Protein AF-A0A812QXU3-F1 (afdb_monomer)

Foldseek 3Di:
DPDPPDPVLLPQFDWKKKKAAQAWKKKKKKKAADQAQQPVHVVRNPPGWQQFFKKKWKWFCDPVRDTDTPAIEGAFRDRMDIAIDTDGGGMMMITTGGQFPHTDDPDCPDPPDDNIDMDMDMPDDMDMGIPDPVCVVVSSVSSQVRVLLVQAPPNPHHAPPWAWFWDDQDVQKIWIWIDHHQKIWIKIAGAQPCPDDDQFWKKKKWWKFQKFKAFPSHTFDWDADDPVVQQLFQELQHRHHRDHVVPDPVPVSCDPVVVPDLSPGHTTMTIFIDGYDHLAMGGGMMIGHSHPRIDITFIHIARPPPPPPDDDPGDCRPRDTPDGPRDDDVVVSVSSVSSPPPDQPPVLVVLVVVLVVVCVVVVHDVVVSVVVSVDPVSSVVVVVVVVVVDDDDDDDDDDDDDDDDDDDDDDDDDDDDDDPPPCDPLLVVLLVLVQVVLCPDVVQKDWPVCCVPPPVNCVRRVVSCVVSVDDDDPVSNVSCVVFWDWDDDDPIIMIGGDD

Solvent-accessible surface area (backbone atoms only — not comparable to full-atom values): 29486 Å² total; per-residue (Å²): 140,90,70,76,94,66,64,67,61,69,61,46,45,91,55,39,31,38,37,36,28,79,54,67,30,48,35,44,37,35,43,39,40,59,65,55,50,30,68,90,41,82,87,35,56,84,46,83,45,66,51,22,23,41,19,41,38,32,27,39,55,46,94,82,76,51,70,46,70,65,34,32,32,57,34,18,35,32,44,59,34,72,42,76,48,78,42,65,55,46,43,29,41,38,37,48,30,25,71,48,94,35,56,66,67,95,71,78,70,57,93,85,68,73,65,54,46,82,45,80,46,59,77,47,85,62,50,76,43,74,55,58,77,92,42,53,74,58,49,35,53,51,49,52,48,41,56,42,49,64,60,39,92,84,54,60,65,40,59,100,70,60,43,67,37,76,43,77,69,47,95,55,31,33,38,40,39,38,35,42,61,28,26,34,38,34,27,39,36,28,44,69,83,53,84,77,70,80,83,55,52,32,36,43,36,37,33,30,20,44,50,43,38,18,39,85,86,19,78,51,73,77,37,81,53,54,70,80,57,47,32,66,29,56,14,83,82,77,62,46,56,72,36,50,56,94,69,42,88,65,59,84,71,56,54,89,74,54,78,59,72,72,82,63,55,57,60,26,28,39,70,44,83,38,78,62,53,71,34,33,70,42,68,50,36,38,37,29,8,61,40,97,54,54,44,80,57,55,73,48,73,39,73,68,73,66,56,91,88,56,82,72,75,70,73,88,54,83,86,65,80,87,69,77,58,89,71,79,58,72,63,62,55,45,55,60,50,64,44,59,61,75,75,68,49,74,64,54,49,48,50,50,52,50,51,52,54,50,33,68,74,67,73,54,66,75,77,63,54,65,73,53,66,78,40,68,67,61,50,51,53,53,52,53,57,62,58,72,78,67,85,87,90,86,88,89,86,89,81,88,91,86,88,90,82,90,82,91,89,81,89,87,82,87,84,86,75,89,69,80,78,76,83,47,78,65,57,49,56,52,52,52,53,50,27,54,54,10,61,73,32,88,87,30,50,39,41,59,62,47,54,75,65,37,68,73,45,37,69,63,46,50,62,49,26,64,75,63,73,53,72,95,42,73,82,54,57,68,73,38,67,86,47,38,42,79,48,75,62,85,95,42,53,33,37,28,41,54,132

Mean predicted aligned error: 17.23 Å

Secondary structure (DSSP, 8-state):
--S-S---TT-S-S--EEEEESS-EEEEEEEE---STTSS-GGGTT-PPPP---EEEEEEE-TTS-EEEEEEE-BSS-SEEEEEEEE-SEEEEEEEE-SSS----TT---TTS-SSEEEEEESS-EEEEE--GGGHHHHHHHHHHHHHHHHSTT--SS-TT-EEEEEEEETTEEEEEEE-BSEEEEEEEE-TT--S---PPEEEEEEEESEEEEETTEEPPPEEPPHHHHTTSPPTTT--SSS-GGG-TTGGGS-TTTTSSGGGPPEEEEEEEE---TT-EEEEEEEEESGGG-EEEEEEEE-S---TTS-------------------HHHHHHHHHTTSPPPPHHHHHHHHHHHHHHHHHT--HHHHTTTTT-HHHHHHHHHHHHTSS----------------------------------HHHHHHHHHHHHHHHTSTTSEEEHHHHHH-HHHHHHHHHHHHHHT----HHHHTT-TTTEEEEEETTEEEEEE--

Nearest PDB structures (foldseek):
  8u5b-assembly1_B  TM=7.054E-01  e=5.013E-02  Clostridium perfringens
  6u6n-assembly1_C  TM=4.673E-01  e=2.557E-01  Homo sapiens
  5dej-assembly1_A  TM=3.836E-01  e=7.437E-01  Homo sapiens
  2b77-assembly1_B-2  TM=3.308E-01  e=1.933E+00  Homo sapiens
  7ybr-assembly1_A-2  TM=3.056E-01  e=1.460E+00  Homo sapiens

Radius of gyration: 32.31 Å; Cα contacts (8 Å, |Δi|>4): 834; chains: 1; bounding box: 89×78×86 Å

Structure (mmCIF, N/CA/C/O backbone):
data_AF-A0A812QXU3-F1
#
_entry.id   AF-A0A812QXU3-F1
#
loop_
_atom_site.group_PDB
_atom_site.id
_atom_site.type_symbol
_atom_site.label_atom_id
_atom_site.label_alt_id
_atom_site.label_comp_id
_atom_site.label_asym_id
_atom_site.label_entity_id
_atom_site.label_seq_id
_atom_site.pdbx_PDB_ins_code
_atom_site.Cartn_x
_atom_site.Cartn_y
_atom_site.Cartn_z
_atom_site.occupancy
_atom_site.B_iso_or_equiv
_atom_site.auth_seq_id
_atom_site.auth_comp_id
_atom_site.auth_asym_id
_atom_site.auth_atom_id
_atom_site.pdbx_PDB_model_num
ATOM 1 N N . ASN A 1 1 ? -7.753 -6.840 -24.713 1.00 22.16 1 ASN A N 1
ATOM 2 C CA . ASN A 1 1 ? -8.453 -5.951 -23.761 1.00 22.16 1 ASN A CA 1
ATOM 3 C C . ASN A 1 1 ? -8.319 -6.498 -22.347 1.00 22.16 1 ASN A C 1
ATOM 5 O O . ASN A 1 1 ? -9.283 -6.996 -21.790 1.00 22.16 1 ASN A O 1
ATOM 9 N N . PHE A 1 2 ? -7.097 -6.450 -21.806 1.00 23.55 2 PHE A N 1
ATOM 10 C CA . PHE A 1 2 ? -6.716 -6.979 -20.493 1.00 23.55 2 PHE A CA 1
ATOM 11 C C . PHE A 1 2 ? -6.212 -5.827 -19.637 1.00 23.55 2 PHE A C 1
ATOM 13 O O . PHE A 1 2 ? -5.021 -5.588 -19.610 1.00 23.55 2 PHE A O 1
ATOM 20 N N . PHE A 1 3 ? -7.136 -5.081 -19.054 1.00 23.62 3 PHE A N 1
ATOM 21 C CA . PHE A 1 3 ? -7.006 -4.235 -17.868 1.00 23.62 3 PHE A CA 1
ATOM 22 C C . PHE A 1 3 ? -8.445 -3.781 -17.637 1.00 23.62 3 PHE A C 1
ATOM 24 O O . PHE A 1 3 ? -9.031 -3.132 -18.505 1.00 23.62 3 PHE A O 1
ATOM 31 N N . CYS A 1 4 ? -9.071 -4.200 -16.539 1.00 24.39 4 CYS A N 1
ATOM 32 C CA . CYS A 1 4 ? -10.341 -3.601 -16.164 1.00 24.39 4 CYS A CA 1
ATOM 33 C C . CYS A 1 4 ? -10.028 -2.151 -15.787 1.00 24.39 4 CYS A C 1
ATOM 35 O O . CYS A 1 4 ? -9.502 -1.896 -14.710 1.00 24.39 4 CYS A O 1
ATOM 37 N N . ALA A 1 5 ? -10.330 -1.216 -16.690 1.00 23.39 5 ALA A N 1
ATOM 38 C CA . ALA A 1 5 ? -10.245 0.235 -16.496 1.00 23.39 5 ALA A CA 1
ATOM 39 C C . ALA A 1 5 ? -11.280 0.770 -15.485 1.00 23.39 5 ALA A C 1
ATOM 41 O O . ALA A 1 5 ? -11.528 1.965 -15.405 1.00 23.39 5 ALA A O 1
ATOM 42 N N . LYS A 1 6 ? -11.900 -0.133 -14.726 1.00 28.14 6 LYS A N 1
ATOM 43 C CA . LYS A 1 6 ? -12.705 0.149 -13.551 1.00 28.14 6 LYS A CA 1
ATOM 44 C C . LYS A 1 6 ? -12.255 -0.822 -12.465 1.00 28.14 6 LYS A C 1
ATOM 46 O O . LYS A 1 6 ? -12.927 -1.805 -12.161 1.00 28.14 6 LYS A O 1
ATOM 51 N N . SER A 1 7 ? -11.067 -0.586 -11.910 1.00 32.75 7 SER A N 1
ATOM 52 C CA . SER A 1 7 ? -10.986 -0.666 -10.456 1.00 32.75 7 SER A CA 1
ATOM 53 C C . SER A 1 7 ? -12.101 0.247 -9.967 1.00 32.75 7 SER A C 1
ATOM 55 O O . SER A 1 7 ? -12.061 1.429 -10.297 1.00 32.75 7 SER A O 1
ATOM 57 N N . ASP A 1 8 ? -13.117 -0.267 -9.278 1.00 38.59 8 ASP A N 1
ATOM 58 C CA . ASP A 1 8 ? -13.878 0.631 -8.411 1.00 38.59 8 ASP A CA 1
ATOM 59 C C . ASP A 1 8 ? -12.826 1.358 -7.576 1.00 38.59 8 ASP A C 1
ATOM 61 O O . ASP A 1 8 ? -12.068 0.724 -6.833 1.00 38.59 8 ASP A O 1
ATOM 65 N N . GLU A 1 9 ? -12.728 2.668 -7.777 1.00 41.09 9 GLU A N 1
ATOM 66 C CA . GLU A 1 9 ? -11.757 3.578 -7.158 1.00 41.09 9 GLU A CA 1
ATOM 67 C C . GLU A 1 9 ? -11.810 3.499 -5.612 1.00 41.09 9 GLU A C 1
ATOM 69 O O . GLU A 1 9 ? -10.864 3.873 -4.920 1.00 41.09 9 GLU A O 1
ATOM 74 N N . SER A 1 10 ? -12.878 2.874 -5.108 1.00 43.66 10 SER A N 1
ATOM 75 C CA . SER A 1 10 ? -13.376 2.749 -3.743 1.00 43.66 10 SER A CA 1
ATOM 76 C C . SER A 1 10 ? -12.802 1.572 -2.920 1.00 43.66 10 SER A C 1
ATOM 78 O O . SER A 1 10 ? -12.892 1.542 -1.692 1.00 43.66 10 SER A O 1
ATOM 80 N N . ARG A 1 11 ? -12.172 0.559 -3.538 1.00 54.59 11 ARG A N 1
ATOM 81 C CA . ARG A 1 11 ? -11.898 -0.715 -2.828 1.00 54.59 11 ARG A CA 1
ATOM 82 C C . ARG A 1 11 ? -10.611 -0.708 -1.997 1.00 54.59 11 ARG A C 1
ATOM 84 O O . ARG A 1 11 ? -9.681 -1.456 -2.287 1.00 54.59 11 ARG A O 1
ATOM 91 N N . LEU A 1 12 ? -10.577 0.089 -0.928 1.00 54.84 12 LEU A N 1
ATOM 92 C CA . LEU A 1 12 ? -9.598 -0.066 0.159 1.00 54.84 12 LEU A CA 1
ATOM 93 C C . LEU A 1 12 ? -9.726 -1.445 0.828 1.00 54.84 12 LEU A C 1
ATOM 95 O O . LEU A 1 12 ? -8.721 -2.060 1.176 1.00 54.84 12 LEU A O 1
ATOM 99 N N . CYS A 1 13 ? -10.953 -1.952 0.964 1.00 59.56 13 CYS A N 1
ATOM 100 C CA . CYS A 1 13 ? -11.263 -3.223 1.607 1.00 59.56 13 CYS A CA 1
ATOM 101 C C . CYS A 1 13 ? -12.443 -3.890 0.888 1.00 59.56 13 CYS A C 1
ATOM 103 O O . CYS A 1 13 ? -13.511 -3.302 0.752 1.00 59.56 13 CYS A O 1
ATOM 105 N N . ARG A 1 14 ? -12.251 -5.120 0.398 1.00 66.44 14 ARG A N 1
ATOM 106 C CA . ARG A 1 14 ? -13.336 -5.935 -0.185 1.00 66.44 14 ARG A CA 1
ATOM 107 C C . ARG A 1 14 ? -13.889 -6.966 0.794 1.00 66.44 14 ARG A C 1
ATOM 109 O O . ARG A 1 14 ? -15.016 -7.426 0.644 1.00 66.44 14 ARG A O 1
ATOM 116 N N . PHE A 1 15 ? -13.069 -7.364 1.752 1.00 76.69 15 PHE A N 1
ATOM 117 C CA . PHE A 1 15 ? -13.368 -8.431 2.686 1.00 76.69 15 PHE A CA 1
ATOM 118 C C . PHE A 1 15 ? -13.160 -7.864 4.070 1.00 76.69 15 PHE A C 1
ATOM 120 O O . PHE A 1 15 ? -12.063 -7.404 4.351 1.00 76.69 15 PHE A O 1
ATOM 127 N N . ALA A 1 16 ? -14.170 -7.927 4.921 1.00 86.69 16 ALA A N 1
ATOM 128 C CA . ALA A 1 16 ? -14.016 -7.651 6.336 1.00 86.69 16 ALA A CA 1
ATOM 129 C C . ALA A 1 16 ? -14.575 -8.828 7.129 1.00 86.69 16 ALA A C 1
ATOM 131 O O . ALA A 1 16 ? -15.376 -9.611 6.612 1.00 86.69 16 ALA A O 1
ATOM 132 N N . TYR A 1 17 ? -14.124 -8.977 8.367 1.00 90.50 17 TYR A N 1
ATOM 133 C CA . TYR A 1 17 ? -14.513 -10.079 9.236 1.00 90.50 17 TYR A CA 1
ATOM 134 C C . TYR A 1 17 ? -14.928 -9.512 10.579 1.00 90.50 17 TYR A C 1
ATOM 136 O O . TYR A 1 17 ? -14.203 -8.707 11.157 1.00 90.50 17 TYR A O 1
ATOM 144 N N . ILE A 1 18 ? -16.085 -9.936 11.066 1.00 92.31 18 ILE A N 1
ATOM 145 C CA . ILE A 1 18 ? -16.507 -9.665 12.431 1.00 92.31 18 ILE A CA 1
ATOM 146 C C . ILE A 1 18 ? -15.895 -10.753 13.306 1.00 92.31 18 ILE A C 1
ATOM 148 O O . ILE A 1 18 ? -16.044 -11.944 13.018 1.00 92.31 18 ILE A O 1
ATOM 152 N N . ILE A 1 19 ? -15.189 -10.328 14.345 1.00 95.06 19 ILE A N 1
ATOM 153 C CA . ILE A 1 19 ? -14.623 -11.184 15.380 1.00 95.06 19 ILE A CA 1
ATOM 154 C C . ILE A 1 19 ? -15.396 -10.895 16.661 1.00 95.06 19 ILE A C 1
ATOM 156 O O . ILE A 1 19 ? -15.385 -9.764 17.143 1.00 95.06 19 ILE A O 1
ATOM 160 N N . GLU A 1 20 ? -16.067 -11.905 17.200 1.00 96.69 20 GLU A N 1
ATOM 161 C CA . GLU A 1 20 ? -16.783 -11.811 18.471 1.00 96.69 20 GLU A CA 1
ATOM 162 C C . GLU A 1 20 ? -16.002 -12.580 19.533 1.00 96.69 20 GLU A C 1
ATOM 164 O O . GLU A 1 20 ? -15.675 -13.762 19.378 1.00 96.69 20 GLU A O 1
ATOM 169 N N . VAL A 1 21 ? -15.659 -11.861 20.594 1.00 97.50 21 VAL A N 1
ATOM 170 C CA . VAL A 1 21 ? -14.817 -12.319 21.692 1.00 97.50 21 VAL A CA 1
ATOM 171 C C . VAL A 1 21 ? -15.707 -12.379 22.930 1.00 97.50 21 VAL A C 1
ATOM 173 O O . VAL A 1 21 ? -16.129 -11.341 23.429 1.00 97.50 21 VAL A O 1
ATOM 176 N N . ALA A 1 22 ? -16.039 -13.583 23.398 1.00 97.19 22 ALA A N 1
ATOM 177 C CA . ALA A 1 22 ? -16.877 -13.758 24.590 1.00 97.19 22 ALA A CA 1
ATOM 178 C C . ALA A 1 22 ? -16.087 -13.503 25.884 1.00 97.19 22 ALA A C 1
ATOM 180 O O . ALA A 1 22 ? -16.594 -12.900 26.824 1.00 97.19 22 ALA A O 1
ATOM 181 N N . GLU A 1 23 ? -14.821 -13.915 25.896 1.00 96.88 23 GLU A N 1
ATOM 182 C CA . GLU A 1 23 ? -13.891 -13.773 27.014 1.00 96.88 23 GLU A CA 1
ATOM 183 C C . GLU A 1 23 ? -12.597 -13.142 26.510 1.00 96.88 23 GLU A C 1
ATOM 185 O O . GLU A 1 23 ? -12.170 -13.431 25.389 1.00 96.88 23 GLU A O 1
ATOM 190 N N . ALA A 1 24 ? -11.957 -12.304 27.331 1.00 97.50 24 ALA A N 1
ATOM 191 C CA . ALA A 1 24 ? -10.716 -11.633 26.954 1.00 97.50 24 ALA A CA 1
ATOM 192 C C . ALA A 1 24 ? -9.690 -12.633 26.386 1.00 97.50 24 ALA A C 1
ATOM 194 O O . ALA A 1 24 ? -9.404 -13.683 26.972 1.00 97.50 24 ALA A O 1
ATOM 195 N N . SER A 1 25 ? -9.155 -12.334 25.203 1.00 97.81 25 SER A N 1
ATOM 196 C CA . SER A 1 25 ? -8.378 -13.298 24.427 1.00 97.81 25 SER A CA 1
ATOM 197 C C . SER A 1 25 ? -7.219 -12.640 23.696 1.00 97.81 25 SER A C 1
ATOM 199 O O . SER A 1 25 ? -7.338 -11.576 23.089 1.00 97.81 25 SER A O 1
ATOM 201 N N . SER A 1 26 ? -6.084 -13.333 23.696 1.00 97.69 26 SER A N 1
ATOM 202 C CA . SER A 1 26 ? -4.933 -12.985 22.871 1.00 97.69 26 SER A CA 1
ATOM 203 C C . SER A 1 26 ? -5.105 -13.600 21.488 1.00 97.69 26 SER A C 1
ATOM 205 O O . SER A 1 26 ? -5.273 -14.813 21.358 1.00 97.69 26 SER A O 1
ATOM 207 N N . LEU A 1 27 ? -5.067 -12.766 20.451 1.00 97.12 27 LEU A N 1
ATOM 208 C CA . LEU A 1 27 ? -5.217 -13.163 19.057 1.00 97.12 27 LEU A CA 1
ATOM 209 C C . LEU A 1 27 ? -3.916 -12.971 18.275 1.00 97.12 27 LEU A C 1
ATOM 211 O O . LEU A 1 27 ? -3.237 -11.952 18.385 1.00 97.12 27 LEU A O 1
ATOM 215 N N . CYS A 1 28 ? -3.614 -13.938 17.412 1.00 96.94 28 CYS A N 1
ATOM 216 C CA . CYS A 1 28 ? -2.622 -13.835 16.351 1.00 96.94 28 CYS A CA 1
ATOM 217 C C . CYS A 1 28 ? -3.334 -14.009 15.006 1.00 96.94 28 CYS A C 1
ATOM 219 O O . CYS A 1 28 ? -3.705 -15.115 14.603 1.00 96.94 28 CYS A O 1
ATOM 221 N N . ILE A 1 29 ? -3.545 -12.892 14.319 1.00 95.38 29 ILE A N 1
ATOM 222 C CA . ILE A 1 29 ? -4.263 -12.803 13.052 1.00 95.38 29 ILE A CA 1
ATOM 223 C C . ILE A 1 29 ? -3.232 -12.690 11.936 1.00 95.38 29 ILE A C 1
ATOM 225 O O . ILE A 1 29 ? -2.368 -11.821 11.968 1.00 95.38 29 ILE A O 1
ATOM 229 N N . SER A 1 30 ? -3.295 -13.559 10.934 1.00 92.50 30 SER A N 1
ATOM 230 C CA . SER A 1 30 ? -2.381 -13.541 9.794 1.00 92.50 30 SER A CA 1
ATOM 231 C C . SER A 1 30 ? -3.139 -13.559 8.481 1.00 92.50 30 SER A C 1
ATOM 233 O O . SER A 1 30 ? -3.975 -14.430 8.257 1.00 92.50 30 SER A O 1
ATOM 235 N N . ALA A 1 31 ? -2.787 -12.650 7.581 1.00 89.12 31 ALA A N 1
ATOM 236 C CA . ALA A 1 31 ? -3.227 -12.682 6.199 1.00 89.12 31 ALA A CA 1
ATOM 237 C C . ALA A 1 31 ? -2.061 -13.096 5.300 1.00 89.12 31 ALA A C 1
ATOM 239 O O . ALA A 1 31 ? -0.983 -12.496 5.324 1.00 89.12 31 ALA A O 1
ATOM 240 N N . LEU A 1 32 ? -2.268 -14.178 4.554 1.00 84.81 32 LEU A N 1
ATOM 241 C CA . LEU A 1 32 ? -1.250 -14.881 3.785 1.00 84.81 32 LEU A CA 1
ATOM 242 C C . LEU A 1 32 ? -1.571 -14.793 2.300 1.00 84.81 32 LEU A C 1
ATOM 244 O O . LEU A 1 32 ? -2.583 -15.320 1.843 1.00 84.81 32 LEU A O 1
ATOM 248 N N . GLN A 1 33 ? -0.677 -14.180 1.541 1.00 79.50 33 GLN A N 1
ATOM 249 C CA . GLN A 1 33 ? -0.703 -14.203 0.089 1.00 79.50 33 GLN A CA 1
ATOM 250 C C . GLN A 1 33 ? 0.092 -15.411 -0.434 1.00 79.50 33 GLN A C 1
ATOM 252 O O . GLN A 1 33 ? 1.107 -15.808 0.150 1.00 79.50 33 GLN A O 1
ATOM 257 N N . PRO A 1 34 ? -0.329 -16.008 -1.556 1.00 70.06 34 PRO A N 1
ATOM 258 C CA . PRO A 1 34 ? 0.414 -17.064 -2.214 1.00 70.06 34 PRO A CA 1
ATOM 259 C C . PRO A 1 34 ? 1.709 -16.490 -2.793 1.00 70.06 34 PRO A C 1
ATOM 261 O O . PRO A 1 34 ? 1.701 -15.578 -3.612 1.00 70.06 34 PRO A O 1
ATOM 264 N N . THR A 1 35 ? 2.844 -17.043 -2.382 1.00 64.94 35 THR A N 1
ATOM 265 C CA . THR A 1 35 ? 4.166 -16.621 -2.881 1.00 64.94 35 THR A CA 1
ATOM 266 C C . THR A 1 35 ? 4.800 -17.622 -3.821 1.00 64.94 35 THR A C 1
ATOM 268 O O . THR A 1 35 ? 5.683 -17.277 -4.605 1.00 64.94 35 THR A O 1
ATOM 271 N N . LYS A 1 36 ? 4.384 -18.887 -3.733 1.00 63.41 36 LYS A N 1
ATOM 272 C CA . LYS A 1 36 ? 4.968 -19.969 -4.513 1.00 63.41 36 LYS A CA 1
ATOM 273 C C . LYS A 1 36 ? 4.147 -20.235 -5.767 1.00 63.41 36 LYS A C 1
ATOM 275 O O . LYS A 1 36 ? 2.942 -19.983 -5.855 1.00 63.41 36 LYS A O 1
ATOM 280 N N . ARG A 1 37 ? 4.832 -20.785 -6.760 1.00 59.91 37 ARG A N 1
ATOM 281 C CA . ARG A 1 37 ? 4.197 -21.268 -7.979 1.00 59.91 37 ARG A CA 1
ATOM 282 C C . ARG A 1 37 ? 3.265 -22.428 -7.624 1.00 59.91 37 ARG A C 1
ATOM 284 O O . ARG A 1 37 ? 3.681 -23.351 -6.928 1.00 59.91 37 ARG A O 1
ATOM 291 N N . GLY A 1 38 ? 2.029 -22.397 -8.110 1.00 52.53 38 GLY A N 1
ATOM 292 C CA . GLY A 1 38 ? 1.066 -23.483 -7.912 1.00 52.53 38 GLY A CA 1
ATOM 293 C C . GLY A 1 38 ? 0.419 -23.563 -6.526 1.00 52.53 38 GLY A C 1
ATOM 294 O O . GLY A 1 38 ? -0.118 -24.611 -6.183 1.00 52.53 38 GLY A O 1
ATOM 295 N N . THR A 1 39 ? 0.498 -22.497 -5.717 1.00 55.72 39 THR A N 1
ATOM 296 C CA . THR A 1 39 ? -0.085 -22.484 -4.358 1.00 55.72 39 THR A CA 1
ATOM 297 C C . THR A 1 39 ? -1.614 -22.366 -4.363 1.00 55.72 39 THR A C 1
ATOM 299 O O . THR A 1 39 ? -2.245 -22.803 -3.410 1.00 55.72 39 THR A O 1
ATOM 302 N N . PHE A 1 40 ? -2.203 -21.786 -5.417 1.00 51.47 40 PHE A N 1
ATOM 303 C CA . PHE A 1 40 ? -3.660 -21.656 -5.583 1.00 51.47 40 PHE A CA 1
ATOM 304 C C . PHE A 1 40 ? -4.262 -22.813 -6.384 1.00 51.47 40 PHE A C 1
ATOM 306 O O . PHE A 1 40 ? -5.256 -23.400 -5.975 1.00 51.47 40 PHE A O 1
ATOM 313 N N . ALA A 1 41 ? -3.625 -23.180 -7.498 1.00 54.44 41 ALA A N 1
ATOM 314 C CA . ALA A 1 41 ? -4.022 -24.305 -8.332 1.00 54.44 41 ALA A CA 1
ATOM 315 C C . ALA A 1 41 ? -2.792 -25.051 -8.857 1.00 54.44 41 ALA A C 1
ATOM 317 O O . ALA A 1 41 ? -1.728 -24.465 -9.077 1.00 54.44 41 ALA A O 1
ATOM 318 N N . ARG A 1 42 ? -2.937 -26.358 -9.116 1.00 55.84 42 ARG A N 1
ATOM 319 C CA . ARG A 1 42 ? -1.871 -27.195 -9.699 1.00 55.84 42 ARG A CA 1
ATOM 320 C C . ARG A 1 42 ? -1.383 -26.644 -11.050 1.00 55.84 42 ARG A C 1
ATOM 322 O O . ARG A 1 42 ? -0.204 -26.806 -11.373 1.00 55.84 42 ARG A O 1
ATOM 329 N N . ASP A 1 43 ? -2.252 -25.933 -11.761 1.00 56.50 43 ASP A N 1
ATOM 330 C CA . ASP A 1 43 ? -1.994 -25.333 -13.073 1.00 56.50 43 ASP A CA 1
ATOM 331 C C . ASP A 1 43 ? -1.088 -24.084 -13.012 1.00 56.50 43 ASP A C 1
ATOM 333 O O . ASP A 1 43 ? -0.435 -23.734 -13.997 1.00 56.50 43 ASP A O 1
ATOM 337 N N . ASP A 1 44 ? -0.908 -23.479 -11.830 1.00 58.19 44 ASP A N 1
ATOM 338 C CA . ASP A 1 44 ? -0.095 -22.266 -11.639 1.00 58.19 44 ASP A CA 1
ATOM 339 C C . ASP A 1 44 ? 1.366 -22.534 -11.268 1.00 58.19 44 ASP A C 1
ATOM 341 O O . ASP A 1 44 ? 2.124 -21.615 -10.940 1.00 58.19 44 ASP A O 1
ATOM 345 N N . ARG A 1 45 ? 1.823 -23.790 -11.342 1.00 62.25 45 ARG A N 1
ATOM 346 C CA . ARG A 1 45 ? 3.199 -24.207 -10.988 1.00 62.25 45 ARG A CA 1
ATOM 347 C C . ARG A 1 45 ? 4.310 -23.526 -11.796 1.00 62.25 45 ARG A C 1
ATOM 349 O O . ARG A 1 45 ? 5.484 -23.656 -11.450 1.00 62.25 45 ARG A O 1
ATOM 356 N N . LYS A 1 46 ? 3.978 -22.769 -12.846 1.00 59.00 46 LYS A N 1
ATOM 357 C CA . LYS A 1 46 ? 4.942 -21.995 -13.647 1.00 59.00 46 LYS A CA 1
ATOM 358 C C . LYS A 1 46 ? 4.852 -20.476 -13.449 1.00 59.00 46 LYS A C 1
ATOM 360 O O . LYS A 1 46 ? 5.691 -19.773 -14.008 1.00 59.00 46 LYS A O 1
ATOM 365 N N . ARG A 1 47 ? 3.901 -19.970 -12.658 1.00 62.16 47 ARG A N 1
ATOM 366 C CA . ARG A 1 47 ? 3.584 -18.535 -12.571 1.00 62.16 47 ARG A CA 1
ATOM 367 C C . ARG A 1 47 ? 4.116 -17.909 -11.287 1.00 62.16 47 ARG A C 1
ATOM 369 O O . ARG A 1 47 ? 4.045 -18.517 -10.224 1.00 62.16 47 ARG A O 1
ATOM 376 N N . PHE A 1 48 ? 4.698 -16.720 -11.404 1.00 58.06 48 PHE A N 1
ATOM 377 C CA . PHE A 1 48 ? 5.210 -15.951 -10.272 1.00 58.06 48 PHE A CA 1
ATOM 378 C C . PHE A 1 48 ? 4.141 -14.960 -9.812 1.00 58.06 48 PHE A C 1
ATOM 380 O O . PHE A 1 48 ? 3.610 -14.220 -10.637 1.00 58.06 48 PHE A O 1
ATOM 387 N N . TYR A 1 49 ? 3.850 -14.951 -8.513 1.00 64.25 49 TYR A N 1
ATOM 388 C CA . TYR A 1 49 ? 2.944 -13.989 -7.899 1.00 64.25 49 TYR A CA 1
ATOM 389 C C . TYR A 1 49 ? 3.759 -12.821 -7.363 1.00 64.25 49 TYR A C 1
ATOM 391 O O . TYR A 1 49 ? 4.687 -13.021 -6.579 1.00 64.25 49 TYR A O 1
ATOM 399 N N . GLN A 1 50 ? 3.417 -11.606 -7.783 1.00 66.62 50 GLN A N 1
ATOM 400 C CA . GLN A 1 50 ? 3.927 -10.420 -7.116 1.00 66.62 50 GLN A CA 1
ATOM 401 C C . GLN A 1 50 ? 3.114 -10.244 -5.826 1.00 66.62 50 GLN A C 1
ATOM 403 O O . GLN A 1 50 ? 1.894 -10.082 -5.923 1.00 66.62 50 GLN A O 1
ATOM 408 N N . PRO A 1 51 ? 3.734 -10.327 -4.633 1.00 67.44 51 PRO A N 1
ATOM 409 C CA . PRO A 1 51 ? 3.016 -10.068 -3.395 1.00 67.44 51 PRO A CA 1
ATOM 410 C C . PRO A 1 51 ? 2.446 -8.650 -3.453 1.00 67.44 51 PRO A C 1
ATOM 412 O O . PRO A 1 51 ? 3.150 -7.698 -3.798 1.00 67.44 51 PRO A O 1
ATOM 415 N N . GLY A 1 52 ? 1.153 -8.535 -3.170 1.00 73.81 52 GLY A N 1
ATOM 416 C CA . GLY A 1 52 ? 0.504 -7.245 -3.008 1.00 73.81 52 GLY A CA 1
ATOM 417 C C . GLY A 1 52 ? 0.879 -6.629 -1.665 1.00 73.81 52 GLY A C 1
ATOM 418 O O . GLY A 1 52 ? 1.570 -7.225 -0.838 1.00 73.81 52 GLY A O 1
ATOM 419 N N . ASP A 1 53 ? 0.370 -5.442 -1.407 1.00 81.69 53 ASP A N 1
ATOM 420 C CA . ASP A 1 53 ? 0.415 -4.835 -0.092 1.00 81.69 53 ASP A CA 1
ATOM 421 C C . ASP A 1 53 ? -0.852 -5.208 0.674 1.00 81.69 53 ASP A C 1
ATOM 423 O O . ASP A 1 53 ? -1.958 -4.812 0.326 1.00 81.69 53 ASP A O 1
ATOM 427 N N . LEU A 1 54 ? -0.696 -6.065 1.677 1.00 86.06 54 LEU A N 1
ATOM 428 C CA . LEU A 1 54 ? -1.804 -6.500 2.512 1.00 86.06 54 LEU A CA 1
ATOM 429 C C . LEU A 1 54 ? -1.562 -5.986 3.915 1.00 86.06 54 LEU A C 1
ATOM 431 O O . LEU A 1 54 ? -0.635 -6.420 4.590 1.00 86.06 54 LEU A O 1
ATOM 435 N N . SER A 1 55 ? -2.385 -5.040 4.327 1.00 90.38 55 SER A N 1
ATOM 436 C CA . SER A 1 55 ? -2.394 -4.480 5.668 1.00 90.38 55 SER A CA 1
ATOM 437 C C . SER A 1 55 ? -3.585 -5.031 6.443 1.00 90.38 55 SER A C 1
ATOM 439 O O . SER A 1 55 ? -4.580 -5.442 5.850 1.00 90.38 55 SER A O 1
ATOM 441 N N . LEU A 1 56 ? -3.487 -5.065 7.766 1.00 92.69 56 LEU A N 1
ATOM 442 C CA . LEU A 1 56 ? -4.564 -5.505 8.649 1.00 92.69 56 LEU A CA 1
ATOM 443 C C . LEU A 1 56 ? -4.918 -4.359 9.580 1.00 92.69 56 LEU A C 1
ATOM 445 O O . LEU A 1 56 ? -4.049 -3.883 10.296 1.00 92.69 56 LEU A O 1
ATOM 449 N N . LEU A 1 57 ? -6.167 -3.918 9.583 1.00 92.81 57 LEU A N 1
ATOM 450 C CA . LEU A 1 57 ? -6.679 -2.950 10.549 1.00 92.81 57 LEU A CA 1
ATOM 451 C C . LEU A 1 57 ? -7.754 -3.632 11.382 1.00 92.81 57 LEU A C 1
ATOM 453 O O . LEU A 1 57 ? -8.576 -4.362 10.835 1.00 92.81 57 LEU A O 1
ATOM 457 N N . LEU A 1 58 ? -7.737 -3.417 12.689 1.00 93.94 58 LEU A N 1
ATOM 458 C CA . LEU A 1 58 ? -8.726 -3.957 13.605 1.00 93.94 58 LEU A CA 1
ATOM 459 C C . LEU A 1 58 ? -9.424 -2.803 14.312 1.00 93.94 58 LEU A C 1
ATOM 461 O O . LEU A 1 58 ? -8.787 -2.010 15.008 1.00 93.94 58 LEU A O 1
ATOM 465 N N . LEU A 1 59 ? -10.732 -2.726 14.113 1.00 92.69 59 LEU A N 1
ATOM 466 C CA . LEU A 1 59 ? -11.589 -1.726 14.715 1.00 92.69 59 LEU A CA 1
ATOM 467 C C . LEU A 1 59 ? -12.466 -2.373 15.785 1.00 92.69 59 LEU A C 1
ATOM 469 O O . LEU A 1 59 ? -12.880 -3.521 15.637 1.00 92.69 59 LEU A O 1
ATOM 473 N N . GLU A 1 60 ? -12.783 -1.634 16.833 1.00 92.69 60 GLU A N 1
ATOM 474 C CA . GLU A 1 60 ? -13.851 -1.988 17.764 1.00 92.69 60 GLU A CA 1
ATOM 475 C C . GLU A 1 60 ? -15.195 -1.539 17.196 1.00 92.69 60 GLU A C 1
ATOM 477 O O . GLU A 1 60 ? -15.305 -0.450 16.628 1.00 92.69 60 GLU A O 1
ATOM 482 N N . LEU A 1 61 ? -16.202 -2.403 17.313 1.00 89.75 61 LEU A N 1
ATOM 483 C CA . LEU A 1 61 ? -17.580 -2.093 16.960 1.00 89.75 61 LEU A CA 1
ATOM 484 C C . LEU A 1 61 ? -18.324 -1.712 18.240 1.00 89.75 61 LEU A C 1
ATOM 486 O O . LEU A 1 61 ? -18.770 -2.590 18.980 1.00 89.75 61 LEU A O 1
ATOM 490 N N . SER A 1 62 ? -18.452 -0.408 18.487 1.00 84.81 62 SER A N 1
ATOM 491 C CA . SER A 1 62 ? -19.299 0.111 19.561 1.00 84.81 62 SER A CA 1
ATOM 492 C C . SER A 1 62 ? -20.784 -0.053 19.217 1.00 84.81 62 SER A C 1
ATOM 494 O O . SER A 1 62 ? -21.169 -0.077 18.044 1.00 84.81 62 SER A O 1
ATOM 496 N N . SER A 1 63 ? -21.639 -0.115 20.241 1.00 76.56 63 SER A N 1
ATOM 497 C CA . SER A 1 63 ? -23.096 0.001 20.087 1.00 76.56 63 SER A CA 1
ATOM 498 C C . SER A 1 63 ? -23.515 1.344 19.479 1.00 76.56 63 SER A C 1
ATOM 500 O O . SER A 1 63 ? -24.543 1.404 18.815 1.00 76.56 63 SER A O 1
ATOM 502 N N . SER A 1 64 ? -22.704 2.393 19.652 1.00 73.69 64 SER A N 1
ATOM 503 C CA . SER A 1 64 ? -22.946 3.751 19.145 1.00 73.69 64 SER A CA 1
ATOM 504 C C . SER A 1 64 ? -22.543 3.971 17.679 1.00 73.69 64 SER A C 1
ATOM 506 O O . SER A 1 64 ? -22.343 5.106 17.264 1.00 73.69 64 SER A O 1
ATOM 508 N N . GLU A 1 65 ? -22.358 2.900 16.898 1.00 66.75 65 GLU A N 1
ATOM 509 C CA . GLU A 1 65 ? -21.874 2.915 15.501 1.00 66.75 65 GLU A CA 1
ATOM 510 C C . GLU A 1 65 ? -20.487 3.549 15.278 1.00 66.75 65 GLU A C 1
ATOM 512 O O . GLU A 1 65 ? -19.940 3.489 14.172 1.00 66.75 65 GLU A O 1
ATOM 517 N N . SER A 1 66 ? -19.867 4.110 16.317 1.00 71.94 66 SER A N 1
ATOM 518 C CA . SER A 1 66 ? -18.511 4.626 16.248 1.00 71.94 66 SER A CA 1
ATOM 519 C C . SER A 1 66 ? -17.518 3.468 16.176 1.00 71.94 66 SER A C 1
ATOM 521 O O . SER A 1 66 ? -17.570 2.494 16.932 1.00 71.94 66 SER A O 1
ATOM 523 N N . THR A 1 67 ? -16.604 3.557 15.212 1.00 80.19 67 THR A N 1
ATOM 524 C CA . THR A 1 67 ? -15.534 2.575 15.045 1.00 80.19 67 THR A CA 1
ATOM 525 C C . THR A 1 67 ? -14.216 3.184 15.488 1.00 80.19 67 THR A C 1
ATOM 527 O O . THR A 1 67 ? -13.732 4.125 14.854 1.00 80.19 67 THR A O 1
ATOM 530 N N . CYS A 1 68 ? -13.615 2.637 16.542 1.00 86.25 68 CYS A N 1
ATOM 531 C CA . CYS A 1 68 ? -12.292 3.047 17.002 1.00 86.25 68 CYS A CA 1
ATOM 532 C C . CYS A 1 68 ? -11.229 2.083 16.470 1.00 86.25 68 CYS A C 1
ATOM 534 O O . CYS A 1 68 ? -11.402 0.867 16.527 1.00 86.25 68 CYS A O 1
ATOM 536 N N . LEU A 1 69 ? -10.121 2.609 15.946 1.00 89.62 69 LEU A N 1
ATOM 537 C CA . LEU A 1 69 ? -8.970 1.791 15.570 1.00 89.62 69 LEU A CA 1
ATOM 538 C C . LEU A 1 69 ? -8.262 1.300 16.841 1.00 89.62 69 LEU A C 1
ATOM 540 O O . LEU A 1 69 ? -7.618 2.087 17.529 1.00 89.62 69 LEU A O 1
ATOM 544 N N . ILE A 1 70 ? -8.337 -0.002 17.112 1.00 91.69 70 ILE A N 1
ATOM 545 C CA . ILE A 1 70 ? -7.712 -0.622 18.292 1.00 91.69 70 ILE A CA 1
ATOM 546 C C . ILE A 1 70 ? -6.264 -0.992 18.014 1.00 91.69 70 ILE A C 1
ATOM 548 O O . ILE A 1 70 ? -5.373 -0.784 18.835 1.00 91.69 70 ILE A O 1
ATOM 552 N N . SER A 1 71 ? -6.025 -1.592 16.853 1.00 92.44 71 SER A N 1
ATOM 553 C CA . SER A 1 71 ? -4.702 -2.049 16.460 1.00 92.44 71 SER A CA 1
ATOM 554 C C . SER A 1 71 ? -4.641 -2.224 14.952 1.00 92.44 71 SER A C 1
ATOM 556 O O . SER A 1 71 ? -5.658 -2.295 14.258 1.00 92.44 71 SER A O 1
ATOM 558 N N . GLY A 1 72 ? -3.436 -2.309 14.413 1.00 91.75 72 GLY A N 1
ATOM 559 C CA . GLY A 1 72 ? -3.269 -2.576 13.003 1.00 91.75 72 GLY A CA 1
ATOM 560 C C . GLY A 1 72 ? -1.846 -2.941 12.653 1.00 91.75 72 GLY A C 1
ATOM 561 O O . GLY A 1 72 ? -0.956 -2.991 13.492 1.00 91.75 72 GLY A O 1
ATOM 562 N N . ARG A 1 73 ? -1.651 -3.233 11.377 1.00 92.38 73 ARG A N 1
ATOM 563 C CA . ARG A 1 73 ? -0.364 -3.474 10.759 1.00 92.38 73 ARG A CA 1
ATOM 564 C C . ARG A 1 73 ? -0.421 -3.012 9.320 1.00 92.38 73 ARG A C 1
ATOM 566 O O . ARG A 1 73 ? -1.047 -3.656 8.477 1.00 92.38 73 ARG A O 1
ATOM 573 N N . LEU A 1 74 ? 0.267 -1.911 9.049 1.00 89.75 74 LEU A N 1
ATOM 574 C CA . LEU A 1 74 ? 0.459 -1.396 7.701 1.00 89.75 74 LEU A CA 1
ATOM 575 C C . LEU A 1 74 ? 1.772 -1.939 7.141 1.00 89.75 74 LEU A C 1
ATOM 577 O O . LEU A 1 74 ? 2.837 -1.702 7.713 1.00 89.75 74 LEU A O 1
ATOM 581 N N . THR A 1 75 ? 1.695 -2.691 6.044 1.00 87.31 75 THR A N 1
ATOM 582 C CA . THR A 1 75 ? 2.868 -3.335 5.432 1.00 87.31 75 THR A CA 1
ATOM 583 C C . THR A 1 75 ? 2.873 -3.212 3.917 1.00 87.31 75 THR A C 1
ATOM 585 O O . THR A 1 75 ? 1.877 -3.511 3.260 1.00 87.31 75 THR A O 1
ATOM 588 N N . GLY A 1 76 ? 4.019 -2.822 3.360 1.00 82.19 76 GLY A N 1
ATOM 589 C CA . GLY A 1 76 ? 4.237 -2.712 1.923 1.00 82.19 76 GLY A CA 1
ATOM 590 C C . GLY A 1 76 ? 4.778 -4.011 1.340 1.00 82.19 76 GLY A C 1
ATOM 591 O O . GLY A 1 76 ? 5.749 -4.564 1.853 1.00 82.19 76 GLY A O 1
ATOM 592 N N . SER A 1 77 ? 4.161 -4.491 0.254 1.00 75.62 77 SER A N 1
ATOM 593 C CA . SER A 1 77 ? 4.651 -5.615 -0.565 1.00 75.62 77 SER A CA 1
ATOM 594 C C . SER A 1 77 ? 5.095 -6.845 0.247 1.00 75.62 77 SER A C 1
ATOM 596 O O . SER A 1 77 ? 6.123 -7.469 -0.043 1.00 75.62 77 SER A O 1
ATOM 598 N N . ALA A 1 78 ? 4.325 -7.194 1.276 1.00 78.12 78 ALA A N 1
ATOM 599 C CA . ALA A 1 78 ? 4.594 -8.332 2.135 1.00 78.12 78 ALA A CA 1
ATOM 600 C C . ALA A 1 78 ? 3.653 -9.482 1.782 1.00 78.12 78 ALA A C 1
ATOM 602 O O . ALA A 1 78 ? 2.434 -9.369 1.853 1.00 78.12 78 ALA A O 1
ATOM 603 N N . ALA A 1 79 ? 4.244 -10.639 1.500 1.00 78.19 79 ALA A N 1
ATOM 604 C CA . ALA A 1 79 ? 3.521 -11.890 1.318 1.00 78.19 79 ALA A CA 1
ATOM 605 C C . ALA A 1 79 ? 2.656 -12.302 2.520 1.00 78.19 79 ALA A C 1
ATOM 607 O O . ALA A 1 79 ? 1.762 -13.137 2.403 1.00 78.19 79 ALA A O 1
ATOM 608 N N . ARG A 1 80 ? 2.991 -11.789 3.702 1.00 86.56 80 ARG A N 1
ATOM 609 C CA . ARG A 1 80 ? 2.326 -12.092 4.958 1.00 86.56 80 ARG A CA 1
ATOM 610 C C . ARG A 1 80 ? 2.254 -10.825 5.786 1.00 86.56 80 ARG A C 1
ATOM 612 O O . ARG A 1 80 ? 3.288 -10.204 6.025 1.00 86.56 80 ARG A O 1
ATOM 619 N N . SER A 1 81 ? 1.068 -10.535 6.297 1.00 90.00 81 SER A N 1
ATOM 620 C CA . SER A 1 81 ? 0.865 -9.556 7.358 1.00 90.00 81 SER A CA 1
ATOM 621 C C . SER A 1 81 ? 0.311 -10.264 8.583 1.00 90.00 81 SER A C 1
ATOM 623 O O . SER A 1 81 ? -0.607 -11.073 8.462 1.00 90.00 81 SER A O 1
ATOM 625 N N . THR A 1 82 ? 0.913 -10.017 9.745 1.00 92.62 82 THR A N 1
ATOM 626 C CA . THR A 1 82 ? 0.541 -10.665 11.007 1.00 92.62 82 THR A CA 1
ATOM 627 C C . THR A 1 82 ? 0.331 -9.613 12.084 1.00 92.62 82 THR A C 1
ATOM 629 O O . THR A 1 82 ? 1.249 -8.851 12.383 1.00 92.62 82 THR A O 1
ATOM 632 N N . LEU A 1 83 ? -0.856 -9.607 12.672 1.00 93.56 83 LEU A N 1
ATOM 633 C CA . LEU A 1 83 ? -1.276 -8.756 13.771 1.00 93.56 83 LEU A CA 1
ATOM 634 C C . LEU A 1 83 ? -1.373 -9.603 15.044 1.00 93.56 83 LEU A C 1
ATOM 636 O O . LEU A 1 83 ? -2.023 -10.646 15.041 1.00 93.56 83 LEU A O 1
ATOM 640 N N . GLN A 1 84 ? -0.719 -9.164 16.115 1.00 95.12 84 GLN A N 1
ATOM 641 C CA . GLN A 1 84 ? -0.860 -9.752 17.445 1.00 95.12 84 GLN A CA 1
ATOM 642 C C . GLN A 1 84 ? -1.529 -8.724 18.345 1.00 95.12 84 GLN A C 1
ATOM 644 O O . GLN A 1 84 ? -1.078 -7.582 18.395 1.00 95.12 84 GLN A O 1
ATOM 649 N N . VAL A 1 85 ? -2.608 -9.114 19.013 1.00 95.69 85 VAL A N 1
ATOM 650 C CA . VAL A 1 85 ? -3.432 -8.194 19.800 1.00 95.69 85 VAL A CA 1
ATOM 651 C C . VAL A 1 85 ? -4.068 -8.928 20.975 1.00 95.69 85 VAL A C 1
ATOM 653 O O . VAL A 1 85 ? -4.404 -10.105 20.862 1.00 95.69 85 VAL A O 1
ATOM 656 N N . HIS A 1 86 ? -4.227 -8.242 22.101 1.00 96.56 86 HIS A N 1
ATOM 657 C CA . HIS A 1 86 ? -5.033 -8.713 23.221 1.00 96.56 86 HIS A CA 1
ATOM 658 C C . HIS A 1 86 ? -6.356 -7.953 23.203 1.00 96.56 86 HIS A C 1
ATOM 660 O O . HIS A 1 86 ? -6.344 -6.723 23.228 1.00 96.56 86 HIS A O 1
ATOM 666 N N . LEU A 1 87 ? -7.470 -8.673 23.089 1.00 96.19 87 LEU A N 1
ATOM 667 C CA . LEU A 1 87 ? -8.796 -8.078 22.972 1.00 96.19 87 LEU A CA 1
ATOM 668 C C . LEU A 1 87 ? -9.633 -8.373 24.215 1.00 96.19 87 LEU A C 1
ATOM 670 O O . LEU A 1 87 ? -9.627 -9.521 24.673 1.00 96.19 87 LEU A O 1
ATOM 674 N N . PRO A 1 88 ? -10.375 -7.380 24.734 1.00 96.75 88 PRO A N 1
ATOM 675 C CA . PRO A 1 88 ? -11.406 -7.630 25.729 1.00 96.75 88 PRO A CA 1
ATOM 676 C C . PRO A 1 88 ? -12.591 -8.382 25.103 1.00 96.75 88 PRO A C 1
ATOM 678 O O . PRO A 1 88 ? -12.652 -8.590 23.887 1.00 96.75 88 PRO A O 1
ATOM 681 N N . SER A 1 89 ? -13.548 -8.781 25.940 1.00 96.44 89 SER A N 1
ATOM 682 C CA . SER A 1 89 ? -14.840 -9.265 25.455 1.00 96.44 89 SER A CA 1
ATOM 683 C C . SER A 1 89 ? -15.535 -8.168 24.646 1.00 96.44 89 SER A C 1
ATOM 685 O O . SER A 1 89 ? -15.633 -7.035 25.114 1.00 96.44 89 SER A O 1
ATOM 687 N N . GLY A 1 90 ? -16.021 -8.487 23.451 1.00 95.62 90 GLY A N 1
ATOM 688 C CA . GLY A 1 90 ? -16.622 -7.497 22.565 1.00 95.62 90 GLY A CA 1
ATOM 689 C C . GLY A 1 90 ? -16.736 -7.957 21.119 1.00 95.62 90 GLY A C 1
ATOM 690 O O . GLY A 1 90 ? -16.539 -9.131 20.787 1.00 95.62 90 GLY A O 1
ATOM 691 N N . ARG A 1 91 ? -17.071 -7.007 20.244 1.00 94.44 91 ARG A N 1
ATOM 692 C CA . ARG A 1 91 ? -17.214 -7.222 18.801 1.00 94.44 91 ARG A CA 1
ATOM 693 C C . ARG A 1 91 ? -16.233 -6.327 18.065 1.00 94.44 91 ARG A C 1
ATOM 695 O O . ARG A 1 91 ? -16.164 -5.127 18.306 1.00 94.44 91 ARG A O 1
ATOM 702 N N . PHE A 1 92 ? -15.498 -6.916 17.135 1.00 94.12 92 PHE A N 1
ATOM 703 C CA . PHE A 1 92 ? -14.432 -6.236 16.414 1.00 94.12 92 PHE A CA 1
ATOM 704 C C . PHE A 1 92 ? -14.586 -6.449 14.918 1.00 94.12 92 PHE A C 1
ATOM 706 O O . PHE A 1 92 ? -15.015 -7.509 14.466 1.00 94.12 92 PHE A O 1
ATOM 713 N N . LEU A 1 93 ? -14.196 -5.447 14.142 1.00 92.06 93 LEU A N 1
ATOM 714 C CA . LEU A 1 93 ? -14.149 -5.498 12.694 1.00 92.06 93 LEU A CA 1
ATOM 715 C C . LEU A 1 93 ? -12.697 -5.573 12.235 1.00 92.06 93 LEU A C 1
ATOM 717 O O . LEU A 1 93 ? -11.931 -4.621 12.363 1.00 92.06 93 LEU A O 1
ATOM 721 N N . LEU A 1 94 ? -12.320 -6.708 11.664 1.00 93.00 94 LEU A N 1
ATOM 722 C CA . LEU A 1 94 ? -11.042 -6.881 11.001 1.00 93.00 94 LEU A CA 1
ATOM 723 C C . LEU A 1 94 ? -11.170 -6.498 9.523 1.00 93.00 94 LEU A C 1
ATOM 725 O O . LEU A 1 94 ? -11.879 -7.158 8.759 1.00 93.00 94 LEU A O 1
ATOM 729 N N . CYS A 1 95 ? -10.411 -5.487 9.117 1.00 90.88 95 CYS A N 1
ATOM 730 C CA . CYS A 1 95 ? -10.320 -4.969 7.758 1.00 90.88 95 CYS A CA 1
ATOM 731 C C . CYS A 1 95 ? -8.936 -5.257 7.149 1.00 90.88 95 CYS A C 1
ATOM 733 O O . CYS A 1 95 ? -7.970 -4.532 7.395 1.00 90.88 95 CYS A O 1
ATOM 735 N N . PRO A 1 96 ? -8.814 -6.309 6.332 1.00 89.25 96 PRO A N 1
ATOM 736 C CA . PRO A 1 96 ? -7.742 -6.464 5.358 1.00 89.25 96 PRO A CA 1
ATOM 737 C C . PRO A 1 96 ? -7.774 -5.347 4.305 1.00 89.25 96 PRO A C 1
ATOM 739 O O . PRO A 1 96 ? -8.712 -5.250 3.513 1.00 89.25 96 PRO A O 1
ATOM 742 N N . VAL A 1 97 ? -6.730 -4.519 4.272 1.00 88.25 97 VAL A N 1
ATOM 743 C CA . VAL A 1 97 ? -6.637 -3.340 3.398 1.00 88.25 97 VAL A CA 1
ATOM 744 C C . VAL A 1 97 ? -5.512 -3.495 2.385 1.00 88.25 97 VAL A C 1
ATOM 746 O O . VAL A 1 97 ? -4.416 -3.933 2.733 1.00 88.25 97 VAL A O 1
ATOM 749 N N . CYS A 1 98 ? -5.771 -3.091 1.142 1.00 85.62 98 CYS A N 1
ATOM 750 C CA . CYS A 1 98 ? -4.745 -2.897 0.117 1.00 85.62 98 CYS A CA 1
ATOM 751 C C . CYS A 1 98 ? -4.672 -1.406 -0.238 1.00 85.62 98 CYS A C 1
ATOM 753 O O . CYS A 1 98 ? -5.618 -0.834 -0.776 1.00 85.62 98 CYS A O 1
ATOM 755 N N . LEU A 1 99 ? -3.550 -0.765 0.074 1.00 84.94 99 LEU A N 1
ATOM 756 C CA . LEU A 1 99 ? -3.274 0.638 -0.238 1.00 84.94 99 LEU A CA 1
ATOM 757 C C . LEU A 1 99 ? -2.724 0.807 -1.669 1.00 84.94 99 LEU A C 1
ATOM 759 O O . LEU A 1 99 ? -2.842 1.877 -2.254 1.00 84.94 99 LEU A O 1
ATOM 763 N N . GLY A 1 100 ? -2.168 -0.238 -2.271 1.00 83.19 100 GLY A N 1
ATOM 764 C CA . GLY A 1 100 ? -1.717 -0.318 -3.653 1.00 83.19 100 GLY A CA 1
ATOM 765 C C . GLY A 1 100 ? -2.771 -0.958 -4.567 1.00 83.19 100 GLY A C 1
ATOM 766 O O . GLY A 1 100 ? -3.971 -0.879 -4.284 1.00 83.19 100 GLY A O 1
ATOM 767 N N . PRO A 1 101 ? -2.358 -1.576 -5.689 1.00 74.38 101 PRO A N 1
ATOM 768 C CA . PRO A 1 101 ? -3.265 -2.270 -6.610 1.00 74.38 101 PRO A CA 1
ATOM 769 C C . PRO A 1 101 ? -3.832 -3.588 -6.052 1.00 74.38 101 PRO A C 1
ATOM 771 O O . PRO A 1 101 ? -4.661 -4.217 -6.707 1.00 74.38 101 PRO A O 1
ATOM 774 N N . GLY A 1 102 ? -3.411 -3.997 -4.849 1.00 69.88 102 GLY A N 1
ATOM 775 C CA . GLY A 1 102 ? -3.769 -5.276 -4.250 1.00 69.88 102 GLY A CA 1
ATOM 776 C C . GLY A 1 102 ? -3.060 -6.463 -4.915 1.00 69.88 102 GLY A C 1
ATOM 777 O O . GLY A 1 102 ? -2.348 -6.313 -5.912 1.00 69.88 102 GLY A O 1
ATOM 778 N N . PRO A 1 103 ? -3.194 -7.667 -4.342 1.00 64.56 103 PRO A N 1
ATOM 779 C CA . PRO A 1 103 ? -2.620 -8.868 -4.929 1.00 64.56 103 PRO A CA 1
ATOM 780 C C . PRO A 1 103 ? -3.318 -9.213 -6.255 1.00 64.56 103 PRO A C 1
ATOM 782 O O . PRO A 1 103 ? -4.536 -9.365 -6.316 1.00 64.56 103 PRO A O 1
ATOM 785 N N . LEU A 1 104 ? -2.533 -9.349 -7.326 1.00 58.84 104 LEU A N 1
ATOM 786 C CA . LEU A 1 104 ? -3.036 -9.726 -8.647 1.00 58.84 104 LEU A CA 1
ATOM 787 C C . LEU A 1 104 ? -3.080 -11.255 -8.772 1.00 58.84 104 LEU A C 1
ATOM 789 O O . LEU A 1 104 ? -2.040 -11.916 -8.788 1.00 58.84 104 LEU A O 1
ATOM 793 N N . GLY A 1 105 ? -4.282 -11.822 -8.899 1.00 54.28 105 GLY A N 1
ATOM 794 C CA . GLY A 1 105 ? -4.456 -13.186 -9.407 1.00 54.28 105 GLY A CA 1
ATOM 795 C C . GLY A 1 105 ? -4.144 -13.232 -10.906 1.00 54.28 105 GLY A C 1
ATOM 796 O O . GLY A 1 105 ? -4.548 -12.341 -11.651 1.00 54.28 105 GLY A O 1
ATOM 797 N N . THR A 1 106 ? -3.415 -14.245 -11.377 1.00 47.88 106 THR A N 1
ATOM 798 C CA . THR A 1 106 ? -2.852 -14.242 -12.739 1.00 47.88 106 THR A CA 1
ATOM 799 C C . THR A 1 106 ? -3.834 -14.562 -13.869 1.00 47.88 106 THR A C 1
ATOM 801 O O . THR A 1 106 ? -3.411 -14.553 -15.022 1.00 47.88 106 THR A O 1
ATOM 804 N N . ASP A 1 107 ? -5.117 -14.829 -13.597 1.00 44.59 107 ASP A N 1
ATOM 805 C CA . ASP A 1 107 ? -5.959 -15.531 -14.581 1.00 44.59 107 ASP A CA 1
ATOM 806 C C . ASP A 1 107 ? -7.373 -15.007 -14.798 1.00 44.59 107 ASP A C 1
ATOM 808 O O . ASP A 1 107 ? -8.183 -15.708 -15.394 1.00 44.59 107 ASP A O 1
ATOM 812 N N . GLY A 1 108 ? -7.711 -13.790 -14.363 1.00 45.09 108 GLY A N 1
ATOM 813 C CA . GLY A 1 108 ? -9.063 -13.272 -14.615 1.00 45.09 108 GLY A CA 1
ATOM 814 C C . GLY A 1 108 ? -10.174 -14.194 -14.088 1.00 45.09 108 GLY A C 1
ATOM 815 O O . GLY A 1 108 ? -11.324 -14.057 -14.504 1.00 45.09 108 GLY A O 1
ATOM 816 N N . ILE A 1 109 ? -9.831 -15.116 -13.170 1.00 45.28 109 ILE A N 1
ATOM 817 C CA . ILE A 1 109 ? -10.780 -15.764 -12.274 1.00 45.28 109 ILE A CA 1
ATOM 818 C C . ILE A 1 109 ? -11.539 -14.599 -11.670 1.00 45.28 109 ILE A C 1
ATOM 820 O O . ILE A 1 109 ? -10.911 -13.639 -11.209 1.00 45.28 109 ILE A O 1
ATOM 824 N N . GLY A 1 110 ? -12.859 -14.635 -11.844 1.00 47.25 110 GLY A N 1
ATOM 825 C CA . GLY A 1 110 ? -13.720 -13.483 -11.651 1.00 47.25 110 GLY A CA 1
ATOM 826 C C . GLY A 1 110 ? -13.410 -12.759 -10.343 1.00 47.25 110 GLY A C 1
ATOM 827 O O . GLY A 1 110 ? -12.887 -13.369 -9.408 1.00 47.25 110 GLY A O 1
ATOM 828 N N . PRO A 1 111 ? -13.744 -11.463 -10.257 1.00 47.28 111 PRO A N 1
ATOM 829 C CA . PRO A 1 111 ? -13.389 -10.601 -9.135 1.00 47.28 111 PRO A CA 1
ATOM 830 C C . PRO A 1 111 ? -13.610 -11.244 -7.750 1.00 47.28 111 PRO A C 1
ATOM 832 O O . PRO A 1 111 ? -12.972 -10.831 -6.796 1.00 47.28 111 PRO A O 1
ATOM 835 N N . GLU A 1 112 ? -14.510 -12.213 -7.614 1.00 49.50 112 GLU A N 1
ATOM 836 C CA . GLU A 1 112 ? -14.922 -12.892 -6.383 1.00 49.50 112 GLU A CA 1
ATOM 837 C C . GLU A 1 112 ? -13.873 -13.764 -5.671 1.00 49.50 112 GLU A C 1
ATOM 839 O O . GLU A 1 112 ? -14.003 -13.949 -4.464 1.00 49.50 112 GLU A O 1
ATOM 844 N N . ALA A 1 113 ? -12.815 -14.247 -6.329 1.00 54.78 113 ALA A N 1
ATOM 845 C CA . ALA A 1 113 ? -11.813 -15.080 -5.652 1.00 54.78 113 ALA A CA 1
ATOM 846 C C . ALA A 1 113 ? -10.748 -14.230 -4.926 1.00 54.78 113 ALA A C 1
ATOM 848 O O . ALA A 1 113 ? -9.938 -13.550 -5.560 1.00 54.78 113 ALA A O 1
ATOM 849 N N . SER A 1 114 ? -10.708 -14.276 -3.587 1.00 56.53 114 SER A N 1
ATOM 850 C CA . SER A 1 114 ? -9.637 -13.649 -2.800 1.00 56.53 114 SER A CA 1
ATOM 851 C C . SER A 1 114 ? -8.312 -14.375 -3.034 1.00 56.53 114 SER A C 1
ATOM 853 O O . SER A 1 114 ? -8.173 -15.553 -2.716 1.00 56.53 114 SER A O 1
ATOM 855 N N . SER A 1 115 ? -7.294 -13.672 -3.525 1.00 68.94 115 SER A N 1
ATOM 856 C CA . SER A 1 115 ? -5.951 -14.221 -3.755 1.00 68.94 115 SER A CA 1
ATOM 857 C C . SER A 1 115 ? -5.102 -14.295 -2.475 1.00 68.94 115 SER A C 1
ATOM 859 O O . SER A 1 115 ? -3.893 -14.084 -2.519 1.00 68.94 115 SER A O 1
ATOM 861 N N . TRP A 1 116 ? -5.723 -14.502 -1.315 1.00 77.12 116 TRP A N 1
ATOM 862 C CA . TRP A 1 116 ? -5.070 -14.562 -0.007 1.00 77.12 116 TRP A CA 1
ATOM 863 C C . TRP A 1 116 ? -5.952 -15.327 0.993 1.00 77.12 116 TRP A C 1
ATOM 865 O O . TRP A 1 116 ? -7.142 -15.521 0.754 1.00 77.12 116 TRP A O 1
ATOM 875 N N . ALA A 1 117 ? -5.358 -15.790 2.094 1.00 83.06 117 ALA A N 1
ATOM 876 C CA . ALA A 1 117 ? -6.027 -16.550 3.147 1.00 83.06 117 ALA A CA 1
ATOM 877 C C . ALA A 1 117 ? -5.879 -15.858 4.506 1.00 83.06 117 ALA A C 1
ATOM 879 O O . ALA A 1 117 ? -4.773 -15.449 4.870 1.00 83.06 117 ALA A O 1
ATOM 880 N N . LEU A 1 118 ? -6.972 -15.772 5.266 1.00 87.44 118 LEU A N 1
ATOM 881 C CA . LEU A 1 118 ? -6.962 -15.308 6.651 1.00 87.44 118 LEU A CA 1
ATOM 882 C C . LEU A 1 118 ? -6.805 -16.489 7.611 1.00 87.44 118 LEU A C 1
ATOM 884 O O . LEU A 1 118 ? -7.443 -17.525 7.438 1.00 87.44 118 LEU A O 1
ATOM 888 N N . ARG A 1 119 ? -5.987 -16.322 8.646 1.00 91.94 119 ARG A N 1
ATOM 889 C CA . ARG A 1 119 ? -5.879 -17.248 9.776 1.00 91.94 119 ARG A CA 1
ATOM 890 C C . ARG A 1 119 ? -5.997 -16.467 11.070 1.00 91.94 119 ARG A C 1
ATOM 892 O O . ARG A 1 119 ? -5.322 -15.454 11.227 1.00 91.94 119 ARG A O 1
ATOM 899 N N . VAL A 1 120 ? -6.820 -16.957 11.985 1.00 95.19 120 VAL A N 1
ATOM 900 C CA . VAL A 1 120 ? -6.977 -16.400 13.328 1.00 95.19 120 VAL A CA 1
ATOM 901 C C . VAL A 1 120 ? -6.631 -17.507 14.311 1.00 95.19 120 VAL A C 1
ATOM 903 O O . VAL A 1 120 ? -7.240 -18.572 14.283 1.00 95.19 120 VAL A O 1
ATOM 906 N N . HIS A 1 121 ? -5.620 -17.267 15.136 1.00 96.50 121 HIS A N 1
ATOM 907 C CA . HIS A 1 121 ? -5.285 -18.110 16.276 1.00 96.50 121 HIS A CA 1
ATOM 908 C C . HIS A 1 121 ? -5.649 -17.345 17.542 1.00 96.50 121 HIS A C 1
ATOM 910 O O . HIS A 1 121 ? -5.309 -16.167 17.646 1.00 96.50 121 HIS A O 1
ATOM 916 N N . SER A 1 122 ? -6.326 -17.992 18.481 1.00 97.56 122 SER A N 1
ATOM 917 C CA . SER A 1 122 ? -6.831 -17.366 19.700 1.00 97.56 122 SER A CA 1
ATOM 918 C C . SER A 1 122 ? -6.487 -18.205 20.929 1.00 97.56 122 SER A C 1
ATOM 920 O O . SER A 1 122 ? -6.360 -19.425 20.824 1.00 97.56 122 SER A O 1
ATOM 922 N N . SER A 1 123 ? -6.310 -17.561 22.085 1.00 97.81 123 SER A N 1
ATOM 923 C CA . SER A 1 123 ? -6.134 -18.265 23.363 1.00 97.81 123 SER A CA 1
ATOM 924 C C . SER A 1 123 ? -7.445 -18.858 23.888 1.00 97.81 123 SER A C 1
ATOM 926 O O . SER A 1 123 ? -7.417 -19.912 24.511 1.00 97.81 123 SER A O 1
ATOM 928 N N . HIS A 1 124 ? -8.578 -18.211 23.597 1.00 97.81 124 HIS A N 1
ATOM 929 C CA . HIS A 1 124 ? -9.929 -18.695 23.897 1.00 97.81 124 HIS A CA 1
ATOM 930 C C . HIS A 1 124 ? -10.756 -18.820 22.607 1.00 97.81 124 HIS A C 1
ATOM 932 O O . HIS A 1 124 ? -10.414 -18.177 21.608 1.00 97.81 124 HIS A O 1
ATOM 938 N N . PRO A 1 125 ? -11.820 -19.643 22.567 1.00 97.44 125 PRO A N 1
ATOM 939 C CA . PRO A 1 125 ? -12.707 -19.714 21.409 1.00 97.44 125 PRO A CA 1
ATOM 940 C C . PRO A 1 125 ? -13.271 -18.333 21.040 1.00 97.44 125 PRO A C 1
ATOM 942 O O . PRO A 1 125 ? -13.782 -17.613 21.894 1.00 97.44 125 PRO A O 1
ATOM 945 N N . VAL A 1 126 ? -13.186 -17.969 19.760 1.00 97.31 126 VAL A N 1
ATOM 946 C CA . VAL A 1 126 ? -13.760 -16.730 19.211 1.00 97.31 126 VAL A CA 1
ATOM 947 C C . VAL A 1 126 ? -14.604 -17.058 17.989 1.00 97.31 126 VAL A C 1
ATOM 949 O O . VAL A 1 126 ? -14.256 -17.953 17.213 1.00 97.31 126 VAL A O 1
ATOM 952 N N . ALA A 1 127 ? -15.701 -16.331 17.794 1.00 96.38 127 ALA A N 1
ATOM 953 C CA . ALA A 1 127 ? -16.498 -16.460 16.583 1.00 96.38 127 ALA A CA 1
ATOM 954 C C . ALA A 1 127 ? -15.936 -15.522 15.511 1.00 96.38 127 ALA A C 1
ATOM 956 O O . ALA A 1 127 ? -15.734 -14.335 15.756 1.00 96.38 127 ALA A O 1
ATOM 957 N N . VAL A 1 128 ? -15.671 -16.052 14.316 1.00 94.06 128 VAL A N 1
ATOM 958 C CA . VAL A 1 128 ? -15.186 -15.265 13.175 1.00 94.06 128 VAL A CA 1
ATOM 959 C C . VAL A 1 128 ? -16.134 -15.475 12.012 1.00 94.06 128 VAL A C 1
ATOM 961 O O . VAL A 1 128 ? -16.297 -16.596 11.532 1.00 94.06 128 VAL A O 1
ATOM 964 N N . GLN A 1 129 ? -16.733 -14.391 11.533 1.00 90.94 129 GLN A N 1
ATOM 965 C CA . GLN A 1 129 ? -17.680 -14.426 10.426 1.00 90.94 129 GLN A CA 1
ATOM 966 C C . GLN A 1 129 ? -17.343 -13.352 9.389 1.00 90.94 129 GLN A C 1
ATOM 968 O O . GLN A 1 129 ? -16.958 -12.242 9.761 1.00 90.94 129 GLN A O 1
ATOM 973 N N . PRO A 1 130 ? -17.473 -13.629 8.081 1.00 87.75 130 PRO A N 1
ATOM 974 C CA . PRO A 1 130 ? -17.376 -12.586 7.070 1.00 87.75 130 PRO A CA 1
ATOM 975 C C . PRO A 1 130 ? -18.434 -11.504 7.316 1.00 87.75 130 PRO A C 1
ATOM 977 O O . PRO A 1 130 ? -19.612 -11.809 7.509 1.00 87.75 130 PRO A O 1
ATOM 980 N N . ALA A 1 131 ? -18.036 -10.235 7.270 1.00 82.44 131 ALA A N 1
ATOM 981 C CA . ALA A 1 131 ? -18.979 -9.128 7.252 1.00 82.44 131 ALA A CA 1
ATOM 982 C C . ALA A 1 131 ? -19.735 -9.180 5.914 1.00 82.44 131 ALA A C 1
ATOM 984 O O . ALA A 1 131 ? -19.160 -8.954 4.850 1.00 82.44 131 ALA A O 1
ATOM 985 N N . SER A 1 132 ? -21.011 -9.572 5.958 1.00 69.50 132 SER A N 1
ATOM 986 C CA . SER A 1 132 ? -21.832 -9.763 4.756 1.00 69.50 132 SER A CA 1
ATOM 987 C C . SER A 1 132 ? -21.892 -8.504 3.870 1.00 69.50 132 SER A C 1
ATOM 989 O O . SER A 1 132 ? -21.797 -7.376 4.357 1.00 69.50 132 SER A O 1
ATOM 991 N N . GLY A 1 133 ? -22.107 -8.684 2.559 1.00 64.50 133 GLY A N 1
ATOM 992 C CA . GLY A 1 133 ? -22.093 -7.599 1.563 1.00 64.50 133 GLY A CA 1
ATOM 993 C C . GLY A 1 133 ? -23.097 -6.459 1.796 1.00 64.50 133 GLY A C 1
ATOM 994 O O . GLY A 1 133 ? -22.939 -5.396 1.201 1.00 64.50 133 GLY A O 1
ATOM 995 N N . ARG A 1 134 ? -24.076 -6.629 2.701 1.00 61.28 134 ARG A N 1
ATOM 996 C CA . ARG A 1 134 ? -25.009 -5.563 3.116 1.00 61.28 134 ARG A CA 1
ATOM 997 C C . ARG A 1 134 ? -24.296 -4.341 3.705 1.00 61.28 134 ARG A C 1
ATOM 999 O O . ARG A 1 134 ? -24.838 -3.247 3.643 1.00 61.28 134 ARG A O 1
ATOM 1006 N N . PHE A 1 135 ? -23.079 -4.510 4.220 1.00 66.31 135 PHE A N 1
ATOM 1007 C CA . PHE A 1 135 ? -22.315 -3.429 4.841 1.00 66.31 135 PHE A CA 1
ATOM 1008 C C . PHE A 1 135 ? -21.277 -2.786 3.917 1.00 66.31 135 PHE A C 1
ATOM 1010 O O . PHE A 1 135 ? -20.517 -1.955 4.392 1.00 66.31 135 PHE A O 1
ATOM 1017 N N . ALA A 1 136 ? -21.213 -3.122 2.622 1.00 66.62 136 ALA A N 1
ATOM 1018 C CA . ALA A 1 136 ? -20.109 -2.703 1.744 1.00 66.62 136 ALA A CA 1
ATOM 1019 C C . ALA A 1 136 ? -19.798 -1.189 1.789 1.00 66.62 136 ALA A C 1
ATOM 1021 O O . ALA A 1 136 ? -18.644 -0.812 1.987 1.00 66.62 136 ALA A O 1
ATOM 1022 N N . ALA A 1 1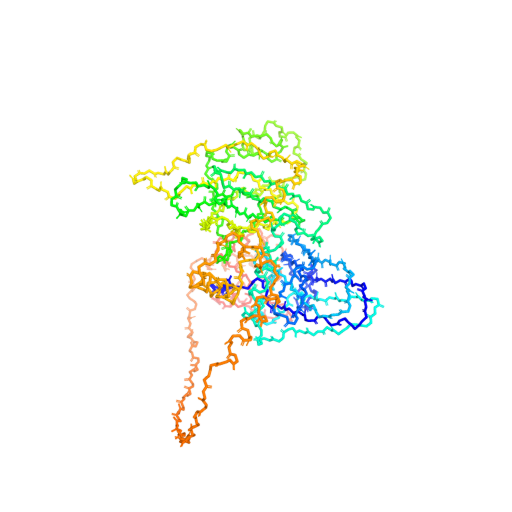37 ? -20.815 -0.323 1.699 1.00 68.06 137 ALA A N 1
ATOM 1023 C CA . ALA A 1 137 ? -20.631 1.132 1.772 1.00 68.06 137 ALA A CA 1
ATOM 1024 C C . ALA A 1 137 ? -20.168 1.614 3.163 1.00 68.06 137 ALA A C 1
ATOM 1026 O O . ALA A 1 137 ? -19.357 2.533 3.283 1.00 68.06 137 ALA A O 1
ATOM 1027 N N . SER A 1 138 ? -20.655 0.986 4.234 1.00 78.62 138 SER A N 1
ATOM 1028 C CA . SER A 1 138 ? -20.225 1.290 5.605 1.00 78.62 138 SER A CA 1
ATOM 1029 C C . SER A 1 138 ? -18.822 0.751 5.900 1.00 78.62 138 SER A C 1
ATOM 1031 O O . SER A 1 138 ? -18.061 1.408 6.599 1.00 78.62 138 SER A O 1
ATOM 1033 N N . LEU A 1 139 ? -18.435 -0.383 5.308 1.00 77.19 139 LEU A N 1
ATOM 1034 C CA . LEU A 1 139 ? -17.093 -0.959 5.417 1.00 77.19 139 LEU A CA 1
ATOM 1035 C C . LEU A 1 139 ? -16.045 -0.077 4.749 1.00 77.19 139 LEU A C 1
ATOM 1037 O O . LEU A 1 139 ? -14.958 0.093 5.297 1.00 77.19 139 LEU A O 1
ATOM 1041 N N . GLU A 1 140 ? -16.356 0.495 3.587 1.00 77.00 140 GLU A N 1
ATOM 1042 C CA . GLU A 1 140 ? -15.455 1.432 2.922 1.00 77.00 140 GLU A CA 1
ATOM 1043 C C . GLU A 1 140 ? -15.229 2.678 3.783 1.00 77.00 140 GLU A C 1
ATOM 1045 O O . GLU A 1 140 ? -14.081 3.039 4.046 1.00 77.00 140 GLU A O 1
ATOM 1050 N N . ARG A 1 141 ? -16.309 3.278 4.304 1.00 79.69 141 ARG A N 1
ATOM 1051 C CA . ARG A 1 141 ? -16.223 4.432 5.212 1.00 79.69 141 ARG A CA 1
ATOM 1052 C C . ARG A 1 141 ? -15.452 4.106 6.491 1.00 79.69 141 ARG A C 1
ATOM 1054 O O . ARG A 1 141 ? -14.558 4.868 6.849 1.00 79.69 141 ARG A O 1
ATOM 1061 N N . ALA A 1 142 ? -15.739 2.972 7.132 1.00 80.75 142 ALA A N 1
ATOM 1062 C CA . ALA A 1 142 ? -15.040 2.521 8.336 1.00 80.75 142 ALA A CA 1
ATOM 1063 C C . ALA A 1 142 ? -13.555 2.247 8.060 1.00 80.75 142 ALA A C 1
ATOM 1065 O O . ALA A 1 142 ? -12.687 2.641 8.833 1.00 80.75 142 ALA A O 1
ATOM 1066 N N . THR A 1 143 ? -13.233 1.638 6.917 1.00 81.50 143 THR A N 1
ATOM 1067 C CA . THR A 1 143 ? -11.843 1.398 6.511 1.00 81.50 143 THR A CA 1
ATOM 1068 C C . THR A 1 143 ? -11.116 2.711 6.242 1.00 81.50 143 THR A C 1
ATOM 1070 O O . THR A 1 143 ? -10.003 2.901 6.725 1.00 81.50 143 THR A O 1
ATOM 1073 N N . ALA A 1 144 ? -11.730 3.635 5.501 1.00 81.62 144 ALA A N 1
ATOM 1074 C CA . ALA A 1 144 ? -11.158 4.952 5.247 1.00 81.62 144 ALA A CA 1
ATOM 1075 C C . ALA A 1 144 ? -10.941 5.722 6.557 1.00 81.62 144 ALA A C 1
ATOM 1077 O O . ALA A 1 144 ? -9.878 6.311 6.748 1.00 81.62 144 ALA A O 1
ATOM 1078 N N . ALA A 1 145 ? -11.906 5.666 7.480 1.00 81.25 145 ALA A N 1
ATOM 1079 C CA . ALA A 1 145 ? -11.775 6.227 8.817 1.00 81.25 145 ALA A CA 1
ATOM 1080 C C . ALA A 1 145 ? -10.608 5.588 9.578 1.00 81.25 145 ALA A C 1
ATOM 1082 O O . ALA A 1 145 ? -9.758 6.319 10.065 1.00 81.25 145 ALA A O 1
ATOM 1083 N N . ALA A 1 146 ? -10.474 4.260 9.579 1.00 85.12 146 ALA A N 1
ATOM 1084 C CA . ALA A 1 146 ? -9.354 3.579 10.225 1.00 85.12 146 ALA A CA 1
ATOM 1085 C C . ALA A 1 146 ? -7.993 3.936 9.618 1.00 85.12 146 ALA A C 1
ATOM 1087 O O . ALA A 1 146 ? -7.033 4.130 10.358 1.00 85.12 146 ALA A O 1
ATOM 1088 N N . VAL A 1 147 ? -7.881 4.059 8.291 1.00 85.56 147 VAL A N 1
ATOM 1089 C CA . VAL A 1 147 ? -6.627 4.495 7.651 1.00 85.56 147 VAL A CA 1
ATOM 1090 C C . VAL A 1 147 ? -6.310 5.947 8.029 1.00 85.56 147 VAL A C 1
ATOM 1092 O O . VAL A 1 147 ? -5.153 6.259 8.306 1.00 85.56 147 VAL A O 1
ATOM 1095 N N . ARG A 1 148 ? -7.318 6.830 8.100 1.00 84.75 148 ARG A N 1
ATOM 1096 C CA . ARG A 1 148 ? -7.143 8.204 8.605 1.00 84.75 148 ARG A CA 1
ATOM 1097 C C . ARG A 1 148 ? -6.702 8.209 10.065 1.00 84.75 148 ARG A C 1
ATOM 1099 O O . ARG A 1 148 ? -5.716 8.864 10.384 1.00 84.75 148 ARG A O 1
ATOM 1106 N N . SER A 1 149 ? -7.359 7.429 10.921 1.00 85.56 149 SER A N 1
ATOM 1107 C CA . SER A 1 149 ? -6.982 7.270 12.324 1.00 85.56 149 SER A CA 1
ATOM 1108 C C . SER A 1 149 ? -5.555 6.754 12.452 1.00 85.56 149 SER A C 1
ATOM 1110 O O . SER A 1 149 ? -4.800 7.261 13.268 1.00 85.56 149 SER A O 1
ATOM 1112 N N . ALA A 1 150 ? -5.136 5.824 11.591 1.00 86.25 150 ALA A N 1
ATOM 1113 C CA . ALA A 1 150 ? -3.770 5.317 11.583 1.00 86.25 150 ALA A CA 1
ATOM 1114 C C . ALA A 1 150 ? -2.724 6.382 11.213 1.00 86.25 150 ALA A C 1
ATOM 1116 O O . ALA A 1 150 ? -1.554 6.277 11.584 1.00 86.25 150 ALA A O 1
ATOM 1117 N N . ALA A 1 151 ? -3.140 7.425 10.496 1.00 85.00 151 ALA A N 1
ATOM 1118 C CA . ALA A 1 151 ? -2.287 8.539 10.123 1.00 85.00 151 ALA A CA 1
ATOM 1119 C C . ALA A 1 151 ? -2.133 9.591 11.246 1.00 85.00 151 ALA A C 1
ATOM 1121 O O . ALA A 1 151 ? -1.227 10.427 11.175 1.00 85.00 151 ALA A O 1
ATOM 1122 N N . LEU A 1 152 ? -2.962 9.533 12.298 1.00 84.56 152 LEU A N 1
ATOM 1123 C CA . LEU A 1 152 ? -2.932 10.457 13.438 1.00 84.56 152 LEU A CA 1
ATOM 1124 C C . LEU A 1 152 ? -1.706 10.229 14.317 1.00 84.56 152 LEU A C 1
ATOM 1126 O O . LEU A 1 152 ? -1.497 9.081 14.700 1.00 84.56 152 LEU A O 1
ATOM 1130 N N . PRO A 1 153 ? -0.944 11.266 14.729 1.00 77.88 153 PRO A N 1
ATOM 1131 C CA . PRO A 1 153 ? 0.253 11.131 15.570 1.00 77.88 153 PRO A CA 1
ATOM 1132 C C . PRO A 1 153 ? 0.093 10.191 16.771 1.00 77.88 153 PRO A C 1
ATOM 1134 O O . PRO A 1 153 ? 0.964 9.354 16.984 1.00 77.88 153 PRO A O 1
ATOM 1137 N N . GLY A 1 154 ? -1.043 10.250 17.471 1.00 77.69 154 GLY A N 1
ATOM 1138 C CA . GLY A 1 154 ? -1.33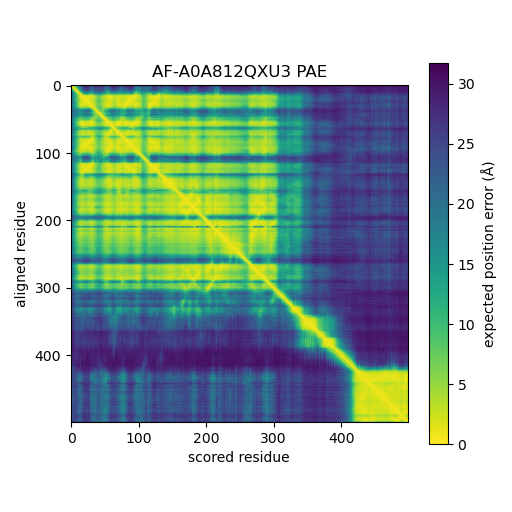0 9.443 18.661 1.00 77.69 154 GLY A CA 1
ATOM 1139 C C . GLY A 1 154 ? -1.834 8.015 18.422 1.00 77.69 154 GLY A C 1
ATOM 1140 O O . GLY A 1 154 ? -2.113 7.324 19.398 1.00 77.69 154 GLY A O 1
ATOM 1141 N N . ALA A 1 155 ? -1.971 7.556 17.173 1.00 80.69 155 ALA A N 1
ATOM 1142 C CA . ALA A 1 155 ? -2.417 6.192 16.886 1.00 80.69 155 ALA A CA 1
ATOM 1143 C C . ALA A 1 155 ? -1.447 5.166 17.491 1.00 80.69 155 ALA A C 1
ATOM 1145 O O . ALA A 1 155 ? -0.288 5.082 17.087 1.00 80.69 155 ALA A O 1
ATOM 1146 N N . ARG A 1 156 ? -1.910 4.394 18.479 1.00 73.81 156 ARG A N 1
ATOM 1147 C CA . ARG A 1 156 ? -1.102 3.371 19.156 1.00 73.81 156 ARG A CA 1
ATOM 1148 C C . ARG A 1 156 ? -1.265 2.016 18.465 1.00 73.81 156 ARG A C 1
ATOM 1150 O O . ARG A 1 156 ? -2.288 1.731 17.854 1.00 73.81 156 ARG A O 1
ATOM 1157 N N . GLY A 1 157 ? -0.251 1.157 18.586 1.00 69.44 157 GLY A N 1
ATOM 1158 C CA . GLY A 1 157 ? -0.391 -0.271 18.272 1.00 69.44 157 GLY A CA 1
ATOM 1159 C C . GLY A 1 157 ? -0.447 -0.639 16.784 1.00 69.44 157 GLY A C 1
ATOM 1160 O O . GLY A 1 157 ? -1.043 -1.663 16.452 1.00 69.44 157 GLY A O 1
ATOM 1161 N N . LEU A 1 158 ? 0.153 0.168 15.898 1.00 79.50 158 LEU A N 1
ATOM 1162 C CA . LEU A 1 158 ? 0.201 -0.094 14.449 1.00 79.50 158 LEU A CA 1
ATOM 1163 C C . LEU A 1 158 ? 1.472 -0.806 13.967 1.00 79.50 158 LEU A C 1
ATOM 1165 O O . LEU A 1 158 ? 1.443 -1.602 13.028 1.00 79.50 158 LEU A O 1
ATOM 1169 N N . SER A 1 159 ? 2.630 -0.480 14.539 1.00 77.31 159 SER A N 1
ATOM 1170 C CA . SER A 1 159 ? 3.891 -1.160 14.237 1.00 77.31 159 SER A CA 1
ATOM 1171 C C . SER A 1 159 ? 4.954 -0.801 15.273 1.00 77.31 159 SER A C 1
ATOM 1173 O O . SER A 1 159 ? 5.041 0.359 15.666 1.00 77.31 159 SER A O 1
ATOM 1175 N N . PRO A 1 160 ? 5.833 -1.741 15.664 1.00 70.19 160 PRO A N 1
ATOM 1176 C CA . PRO A 1 160 ? 6.976 -1.435 16.524 1.00 70.19 160 PRO A CA 1
ATOM 1177 C C . PRO A 1 160 ? 8.029 -0.527 15.860 1.00 70.19 160 PRO A C 1
ATOM 1179 O O . PRO A 1 160 ? 8.905 -0.021 16.551 1.00 70.19 160 PRO A O 1
ATOM 1182 N N . LYS A 1 161 ? 7.987 -0.342 14.532 1.00 77.44 161 LYS A N 1
ATOM 1183 C CA . LYS A 1 161 ? 8.968 0.450 13.759 1.00 77.44 161 LYS A CA 1
ATOM 1184 C C . LYS A 1 161 ? 8.399 1.758 13.210 1.00 77.44 161 LYS A C 1
ATOM 1186 O O . LYS A 1 161 ? 8.885 2.279 12.206 1.00 77.44 161 LYS A O 1
ATOM 1191 N N . GLU A 1 162 ? 7.336 2.259 13.822 1.00 82.75 162 GLU A N 1
ATOM 1192 C CA . GLU A 1 162 ? 6.721 3.501 13.383 1.00 82.75 162 GLU A CA 1
ATOM 1193 C C . GLU A 1 162 ? 7.672 4.690 13.573 1.00 82.75 162 GLU A C 1
ATOM 1195 O O . GLU A 1 162 ? 8.261 4.875 14.636 1.00 82.75 162 GLU A O 1
ATOM 1200 N N . THR A 1 163 ? 7.818 5.511 12.532 1.00 85.31 163 THR A N 1
ATOM 1201 C CA . THR A 1 163 ? 8.520 6.799 12.629 1.00 85.31 163 THR A CA 1
ATOM 1202 C C . THR A 1 163 ? 7.604 7.916 12.164 1.00 85.31 163 THR A C 1
ATOM 1204 O O . THR A 1 163 ? 6.962 7.805 11.118 1.00 85.31 163 THR A O 1
ATOM 1207 N N . ILE A 1 164 ? 7.544 8.994 12.944 1.00 88.94 164 ILE A N 1
ATOM 1208 C CA . ILE A 1 164 ? 6.690 10.151 12.677 1.00 88.94 164 ILE A CA 1
ATOM 1209 C C . ILE A 1 164 ? 7.596 11.352 12.437 1.00 88.94 164 ILE A C 1
ATOM 1211 O O . ILE A 1 164 ? 8.426 11.684 13.277 1.00 88.94 164 ILE A O 1
ATOM 1215 N N . VAL A 1 165 ? 7.428 12.013 11.297 1.00 88.19 165 VAL A N 1
ATOM 1216 C CA . VAL A 1 165 ? 8.107 13.268 10.977 1.00 88.19 165 VAL A CA 1
ATOM 1217 C C . VAL A 1 165 ? 7.054 14.320 10.693 1.00 88.19 165 VAL A C 1
ATOM 1219 O O . VAL A 1 165 ? 6.171 14.090 9.871 1.00 88.19 165 VAL A O 1
ATOM 1222 N N . VAL A 1 166 ? 7.160 15.474 11.346 1.00 89.12 166 VAL A N 1
ATOM 1223 C CA . VAL A 1 166 ? 6.316 16.632 11.051 1.00 89.12 166 VAL A CA 1
ATOM 1224 C C . VAL A 1 166 ? 7.144 17.783 10.540 1.00 89.12 166 VAL A C 1
ATOM 1226 O O . VAL A 1 166 ? 8.235 18.057 11.034 1.00 89.12 166 VAL A O 1
ATOM 1229 N N . LYS A 1 167 ? 6.619 18.431 9.505 1.00 89.25 167 LYS A N 1
ATOM 1230 C CA . LYS A 1 167 ? 7.242 19.576 8.863 1.00 89.25 167 LYS A CA 1
ATOM 1231 C C . LYS A 1 167 ? 6.185 20.631 8.594 1.00 89.25 167 LYS A C 1
ATOM 1233 O O . LYS A 1 167 ? 5.203 20.353 7.913 1.00 89.25 167 LYS A O 1
ATOM 1238 N N . GLU A 1 168 ? 6.412 21.844 9.077 1.00 90.00 168 GLU A N 1
ATOM 1239 C CA . GLU A 1 168 ? 5.652 23.002 8.622 1.00 90.00 168 GLU A CA 1
ATOM 1240 C C . GLU A 1 168 ? 6.062 23.312 7.176 1.00 90.00 168 GLU A C 1
ATOM 1242 O O . GLU A 1 168 ? 7.234 23.565 6.878 1.00 90.00 168 GLU A O 1
ATOM 1247 N N . VAL A 1 169 ? 5.114 23.176 6.252 1.00 87.81 169 VAL A N 1
ATOM 1248 C CA . VAL A 1 169 ? 5.342 23.382 4.811 1.00 87.81 169 VAL A CA 1
ATOM 1249 C C . VAL A 1 169 ? 4.992 24.806 4.394 1.00 87.81 169 VAL A C 1
ATOM 1251 O O . VAL A 1 169 ? 5.613 25.344 3.480 1.00 87.81 169 VAL A O 1
ATOM 1254 N N . GLN A 1 170 ? 4.052 25.423 5.109 1.00 86.62 170 GLN A N 1
ATOM 1255 C CA . GLN A 1 170 ? 3.653 26.824 5.010 1.00 86.62 170 GLN A CA 1
ATOM 1256 C C . GLN A 1 170 ? 3.204 27.301 6.398 1.00 86.62 170 GLN A C 1
ATOM 1258 O O . GLN A 1 170 ? 2.842 26.447 7.208 1.00 86.62 170 GLN A O 1
ATOM 1263 N N . PRO A 1 171 ? 3.174 28.616 6.681 1.00 88.06 171 PRO A N 1
ATOM 1264 C CA . PRO A 1 171 ? 2.718 29.130 7.971 1.00 88.06 171 PRO A CA 1
ATOM 1265 C C . PRO A 1 171 ? 1.349 28.563 8.376 1.00 88.06 171 PRO A C 1
ATOM 1267 O O . PRO A 1 171 ? 0.337 28.820 7.723 1.00 88.06 171 PRO A O 1
ATOM 1270 N N . GLY A 1 172 ? 1.323 27.772 9.449 1.00 88.56 172 GLY A N 1
ATOM 1271 C CA . GLY A 1 172 ? 0.114 27.127 9.963 1.00 88.56 172 GLY A CA 1
ATOM 1272 C C . GLY A 1 172 ? -0.331 25.858 9.226 1.00 88.56 172 GLY A C 1
ATOM 1273 O O . GLY A 1 172 ? -1.356 25.291 9.600 1.00 88.56 172 GLY A O 1
ATOM 1274 N N . ILE A 1 173 ? 0.408 25.381 8.220 1.00 90.19 173 ILE A N 1
ATOM 1275 C CA . ILE A 1 173 ? 0.137 24.120 7.517 1.00 90.19 173 ILE A CA 1
ATOM 1276 C C . ILE A 1 173 ? 1.278 23.137 7.769 1.00 90.19 173 ILE A C 1
ATOM 1278 O O . ILE A 1 173 ? 2.435 23.359 7.401 1.00 90.19 173 ILE A O 1
ATOM 1282 N N . PHE A 1 174 ? 0.924 21.995 8.345 1.00 91.56 174 PHE A N 1
ATOM 1283 C CA . PHE A 1 174 ? 1.852 20.958 8.768 1.00 91.56 174 PHE A CA 1
ATOM 1284 C C . PHE A 1 174 ? 1.651 19.700 7.938 1.00 91.56 174 PHE A C 1
ATOM 1286 O O . PHE A 1 174 ? 0.540 19.197 7.819 1.00 91.56 174 PHE A O 1
ATOM 1293 N N . LEU A 1 175 ? 2.736 19.157 7.400 1.00 92.50 175 LEU A N 1
ATOM 1294 C CA . LEU A 1 175 ? 2.778 17.828 6.813 1.00 92.50 175 LEU A CA 1
ATOM 1295 C C . LEU A 1 175 ? 3.236 16.828 7.876 1.00 92.50 175 LEU A C 1
ATOM 1297 O O . LEU A 1 175 ? 4.355 16.919 8.380 1.00 92.50 175 LEU A O 1
ATOM 1301 N N . VAL A 1 176 ? 2.387 15.849 8.162 1.00 91.75 176 VAL A N 1
ATOM 1302 C CA . VAL A 1 176 ? 2.654 14.693 9.015 1.00 91.75 176 VAL A CA 1
ATOM 1303 C C . VAL A 1 176 ? 2.987 13.500 8.131 1.00 91.75 176 VAL A C 1
ATOM 1305 O O . VAL A 1 176 ? 2.155 13.010 7.371 1.00 91.75 176 VAL A O 1
ATOM 1308 N N . GLN A 1 177 ? 4.211 13.004 8.249 1.00 91.81 177 GLN A N 1
ATOM 1309 C CA . GLN A 1 177 ? 4.670 11.788 7.603 1.00 91.81 177 GLN A CA 1
ATOM 1310 C C . GLN A 1 177 ? 4.812 10.671 8.635 1.00 91.81 177 GLN A C 1
ATOM 1312 O O . GLN A 1 177 ? 5.699 10.722 9.483 1.00 91.81 177 GLN A O 1
ATOM 1317 N N . LYS A 1 178 ? 4.009 9.616 8.502 1.00 90.62 178 LYS A N 1
ATOM 1318 C CA . LYS A 1 178 ? 4.156 8.377 9.272 1.00 90.62 178 LYS A CA 1
ATOM 1319 C C . LYS A 1 178 ? 4.721 7.270 8.406 1.00 90.62 178 LYS A C 1
ATOM 1321 O O . LYS A 1 178 ? 4.161 6.975 7.353 1.00 90.62 178 LYS A O 1
ATOM 1326 N N . ARG A 1 179 ? 5.824 6.650 8.821 1.00 89.69 179 ARG A N 1
ATOM 1327 C CA . ARG A 1 179 ? 6.426 5.512 8.113 1.00 89.69 179 ARG A CA 1
ATOM 1328 C C . ARG A 1 179 ? 6.256 4.239 8.925 1.00 89.69 179 ARG A C 1
ATOM 1330 O O . ARG A 1 179 ? 6.571 4.209 10.110 1.00 89.69 179 ARG A O 1
ATOM 1337 N N . PHE A 1 180 ? 5.825 3.200 8.232 1.00 89.44 180 PHE A N 1
ATOM 1338 C CA . PHE A 1 180 ? 5.684 1.825 8.688 1.00 89.44 180 PHE A CA 1
ATOM 1339 C C . PHE A 1 180 ? 6.593 0.920 7.841 1.00 89.44 180 PHE A C 1
ATOM 1341 O O . PHE A 1 180 ? 7.369 1.398 7.008 1.00 89.44 180 PHE A O 1
ATOM 1348 N N . ASP A 1 181 ? 6.476 -0.399 8.008 1.00 86.56 181 ASP A N 1
ATOM 1349 C CA . ASP A 1 181 ? 7.240 -1.385 7.236 1.00 86.56 181 ASP A CA 1
ATOM 1350 C C . ASP A 1 181 ? 6.807 -1.379 5.756 1.00 86.56 181 ASP A C 1
ATOM 1352 O O . ASP A 1 181 ? 5.928 -2.129 5.336 1.00 86.56 181 ASP A O 1
ATOM 1356 N N . GLY A 1 182 ? 7.413 -0.509 4.946 1.00 86.81 182 GLY A N 1
ATOM 1357 C CA . GLY A 1 182 ? 7.123 -0.384 3.514 1.00 86.81 182 GLY A CA 1
ATOM 1358 C C . GLY A 1 182 ? 5.865 0.425 3.175 1.00 86.81 182 GLY A C 1
ATOM 1359 O O . GLY A 1 182 ? 5.465 0.449 2.015 1.00 86.81 182 GLY A O 1
ATOM 1360 N N . VAL A 1 183 ? 5.246 1.105 4.144 1.00 90.38 183 VAL A N 1
ATOM 1361 C CA . VAL A 1 183 ? 4.137 2.048 3.908 1.00 90.38 183 VAL A CA 1
ATOM 1362 C C . VAL A 1 183 ? 4.499 3.406 4.486 1.00 90.38 183 VAL A C 1
ATOM 1364 O O . VAL A 1 183 ? 5.058 3.491 5.575 1.00 90.38 183 VAL A O 1
ATOM 1367 N N . VAL A 1 184 ? 4.155 4.478 3.781 1.00 91.62 184 VAL A N 1
ATOM 1368 C CA . VAL A 1 184 ? 4.225 5.845 4.292 1.00 91.62 184 VAL A CA 1
ATOM 1369 C C . VAL A 1 184 ? 2.856 6.491 4.157 1.00 91.62 184 VAL A C 1
ATOM 1371 O O . VAL A 1 184 ? 2.335 6.586 3.051 1.00 91.62 184 VAL A O 1
ATOM 1374 N N . LEU A 1 185 ? 2.293 6.970 5.259 1.00 92.62 185 LEU A N 1
ATOM 1375 C CA . LEU A 1 185 ? 1.100 7.808 5.251 1.00 92.62 185 LEU A CA 1
ATOM 1376 C C . LEU A 1 185 ? 1.516 9.276 5.349 1.00 92.62 185 LEU A C 1
ATOM 1378 O O . LEU A 1 185 ? 2.321 9.644 6.205 1.00 92.62 185 LEU A O 1
ATOM 1382 N N . LEU A 1 186 ? 0.976 10.100 4.459 1.00 93.44 186 LEU A N 1
ATOM 1383 C CA . LEU A 1 186 ? 1.145 11.545 4.439 1.00 93.44 186 LEU A CA 1
ATOM 1384 C C . LEU A 1 186 ? -0.201 12.192 4.734 1.00 93.44 186 LEU A C 1
ATOM 1386 O O . LEU A 1 186 ? -1.143 12.041 3.954 1.00 93.44 186 LEU A O 1
ATOM 1390 N N . SER A 1 187 ? -0.262 12.924 5.838 1.00 93.25 187 SER A N 1
ATOM 1391 C CA . SER A 1 187 ? -1.419 13.729 6.218 1.00 93.25 187 SER A CA 1
ATOM 1392 C C . SER A 1 187 ? -1.019 15.186 6.326 1.00 93.25 187 SER A C 1
ATOM 1394 O O . SER A 1 187 ? 0.127 15.486 6.652 1.00 93.25 187 SER A O 1
ATOM 1396 N N . MET A 1 188 ? -1.949 16.094 6.076 1.00 92.69 188 MET A N 1
ATOM 1397 C CA . MET A 1 188 ? -1.728 17.520 6.264 1.00 92.69 188 MET A CA 1
ATOM 1398 C C . MET A 1 188 ? -2.734 18.083 7.259 1.00 92.69 188 MET A C 1
ATOM 1400 O O . MET A 1 188 ? -3.908 17.723 7.219 1.00 92.69 188 MET A O 1
ATOM 1404 N N . ALA A 1 189 ? -2.255 18.943 8.153 1.00 91.81 189 ALA A N 1
ATOM 1405 C CA . ALA A 1 189 ? -3.048 19.645 9.152 1.00 91.81 189 ALA A CA 1
ATOM 1406 C C . ALA A 1 189 ? -2.957 21.153 8.932 1.00 91.81 189 ALA A C 1
ATOM 1408 O O . ALA A 1 189 ? -1.891 21.653 8.564 1.00 91.81 189 ALA A O 1
ATOM 1409 N N . ARG A 1 190 ? -4.041 21.879 9.213 1.00 90.50 190 ARG A N 1
ATOM 1410 C CA . ARG A 1 190 ? -4.059 23.346 9.208 1.00 90.50 190 ARG A CA 1
ATOM 1411 C C . ARG A 1 190 ? -4.459 23.886 10.579 1.00 90.50 190 ARG A C 1
ATOM 1413 O O . ARG A 1 190 ? -5.441 23.432 11.157 1.00 90.50 190 ARG A O 1
ATOM 1420 N N . THR A 1 191 ? -3.733 24.871 11.098 1.00 89.94 191 THR A N 1
ATOM 1421 C CA . THR A 1 191 ? -4.064 25.516 12.377 1.00 89.94 191 THR A CA 1
ATOM 1422 C C . THR A 1 191 ? -5.271 26.443 12.245 1.00 89.94 191 THR A C 1
ATOM 1424 O O . THR A 1 191 ? -5.505 27.041 11.197 1.00 89.94 191 THR A O 1
ATOM 1427 N N . GLN A 1 192 ? -6.043 26.585 13.327 1.00 87.25 192 GLN A N 1
ATOM 1428 C CA . GLN A 1 192 ? -7.216 27.470 13.362 1.00 87.25 192 GLN A CA 1
ATOM 1429 C C . GLN A 1 192 ? -6.834 28.959 13.299 1.00 87.25 192 GLN A C 1
ATOM 1431 O O . GLN A 1 192 ? -7.533 29.757 12.684 1.00 87.25 192 GLN A O 1
ATOM 1436 N N . ASN A 1 193 ? -5.683 29.329 13.868 1.00 81.44 193 ASN A N 1
ATOM 1437 C CA . ASN A 1 193 ? -5.271 30.728 14.037 1.00 81.44 193 ASN A CA 1
ATOM 1438 C C . ASN A 1 193 ? -4.620 31.350 12.790 1.00 81.44 193 ASN A C 1
ATOM 1440 O O . ASN A 1 193 ? -4.065 32.447 12.872 1.00 81.44 193 ASN A O 1
ATOM 1444 N N . SER A 1 194 ? -4.651 30.680 11.633 1.00 71.56 194 SER A N 1
ATOM 1445 C CA . SER A 1 194 ? -4.139 31.259 10.390 1.00 71.56 194 SER A CA 1
ATOM 1446 C C . SER A 1 194 ? -5.116 32.330 9.881 1.00 71.56 194 SER A C 1
ATOM 1448 O O . SER A 1 194 ? -5.980 32.052 9.052 1.00 71.56 194 SER A O 1
ATOM 1450 N N . SER A 1 195 ? -4.994 33.559 10.388 1.00 63.09 195 SER A N 1
ATOM 1451 C CA . SER A 1 195 ? -5.795 34.727 9.982 1.00 63.09 195 SER A CA 1
ATOM 1452 C C . SER A 1 195 ? -5.546 35.155 8.526 1.00 63.09 195 SER A C 1
ATOM 1454 O O . SER A 1 195 ? -6.319 35.919 7.947 1.00 63.09 195 SER A O 1
ATOM 1456 N N . SER A 1 196 ? -4.487 34.638 7.897 1.00 54.50 196 SER A N 1
ATOM 1457 C CA . SER A 1 196 ? -4.115 34.938 6.520 1.00 54.50 196 SER A CA 1
ATOM 1458 C C . SER A 1 196 ? -4.624 33.880 5.535 1.00 54.50 196 SER A C 1
ATOM 1460 O O . SER A 1 196 ? -3.949 32.893 5.254 1.00 54.50 196 SER A O 1
ATOM 1462 N N . GLY A 1 197 ? -5.781 34.140 4.924 1.00 56.38 197 GLY A N 1
ATOM 1463 C CA . GLY A 1 197 ? -6.077 33.663 3.568 1.00 56.38 197 GLY A CA 1
ATOM 1464 C C . GLY A 1 197 ? -7.126 32.557 3.420 1.00 56.38 197 GLY A C 1
ATOM 1465 O O . GLY A 1 197 ? -7.151 31.558 4.141 1.00 56.38 197 GLY A O 1
ATOM 1466 N N . ARG A 1 198 ? -7.977 32.756 2.404 1.00 61.56 198 ARG A N 1
ATOM 1467 C CA . ARG A 1 198 ? -8.966 31.801 1.880 1.00 61.56 198 ARG A CA 1
ATOM 1468 C C . ARG A 1 198 ? -8.377 30.389 1.778 1.00 61.56 198 ARG A C 1
ATOM 1470 O O . ARG A 1 198 ? -7.248 30.239 1.321 1.00 61.56 198 ARG A O 1
ATOM 1477 N N . SER A 1 199 ? -9.165 29.383 2.170 1.00 67.62 199 SER A N 1
ATOM 1478 C CA . SER A 1 199 ? -8.892 27.964 1.910 1.00 67.62 199 SER A CA 1
ATOM 1479 C C . SER A 1 199 ? -8.752 27.748 0.403 1.00 67.62 199 SER A C 1
ATOM 1481 O O . SER A 1 199 ? -9.737 27.732 -0.332 1.00 67.62 199 SER A O 1
ATOM 1483 N N . GLY A 1 200 ? -7.509 27.741 -0.070 1.00 76.88 200 GLY A N 1
ATOM 1484 C CA . GLY A 1 200 ? -7.164 27.411 -1.443 1.00 76.88 200 GLY A CA 1
ATOM 1485 C C . GLY A 1 200 ? -6.788 25.934 -1.542 1.00 76.88 200 GLY A C 1
ATOM 1486 O O . GLY A 1 200 ? -6.330 25.362 -0.550 1.00 76.88 200 GLY A O 1
ATOM 1487 N N . PRO A 1 201 ? -6.966 25.309 -2.715 1.00 85.50 201 PRO A N 1
ATOM 1488 C CA . PRO A 1 201 ? -6.448 23.970 -2.949 1.00 85.50 201 PRO A CA 1
ATOM 1489 C C . PRO A 1 201 ? -4.918 23.987 -2.849 1.00 85.50 201 PRO A C 1
ATOM 1491 O O . PRO A 1 201 ? -4.259 24.822 -3.469 1.00 85.50 201 PRO A O 1
ATOM 1494 N N . ILE A 1 202 ? -4.363 23.054 -2.080 1.00 89.00 202 ILE A N 1
ATOM 1495 C CA . ILE A 1 202 ? -2.921 22.853 -1.950 1.00 89.00 202 ILE A CA 1
ATOM 1496 C C . ILE A 1 202 ? -2.544 21.667 -2.826 1.00 89.00 202 ILE A C 1
ATOM 1498 O O . ILE A 1 202 ? -3.073 20.571 -2.653 1.00 89.00 202 ILE A O 1
ATOM 1502 N N . ILE A 1 203 ? -1.603 21.854 -3.743 1.00 92.19 203 ILE A N 1
ATOM 1503 C CA . ILE A 1 203 ? -1.076 20.756 -4.552 1.00 92.19 203 ILE A CA 1
ATOM 1504 C C . ILE A 1 203 ? 0.102 20.146 -3.804 1.00 92.19 203 ILE A C 1
ATOM 1506 O O . ILE A 1 203 ? 1.160 20.766 -3.682 1.00 92.19 203 ILE A O 1
ATOM 1510 N N . LEU A 1 204 ? -0.067 18.920 -3.312 1.00 92.69 204 LEU A N 1
ATOM 1511 C CA . LEU A 1 204 ? 0.992 18.160 -2.662 1.00 92.69 204 LEU A CA 1
ATOM 1512 C C . LEU A 1 204 ? 1.751 17.332 -3.701 1.00 92.69 204 LEU A C 1
ATOM 1514 O O . LEU A 1 204 ? 1.215 16.386 -4.280 1.00 92.69 204 LEU A O 1
ATOM 1518 N N . GLN A 1 205 ? 3.026 17.656 -3.892 1.00 94.25 205 GLN A N 1
ATOM 1519 C CA . GLN A 1 205 ? 3.945 16.963 -4.788 1.00 94.25 205 GLN A CA 1
ATOM 1520 C C . GLN A 1 205 ? 4.941 16.125 -3.989 1.00 94.25 205 GLN A C 1
ATOM 1522 O O . GLN A 1 205 ? 5.670 16.645 -3.145 1.00 94.25 205 GLN A O 1
ATOM 1527 N N . VAL A 1 206 ? 5.020 14.828 -4.278 1.00 92.69 206 VAL A N 1
ATOM 1528 C CA . VAL A 1 206 ? 5.875 13.881 -3.556 1.00 92.69 206 VAL A CA 1
ATOM 1529 C C . VAL A 1 206 ? 6.772 13.132 -4.526 1.00 92.69 206 VAL A C 1
ATOM 1531 O O . VAL A 1 206 ? 6.304 12.389 -5.388 1.00 92.69 206 VAL A O 1
ATOM 1534 N N . CYS A 1 207 ? 8.084 13.281 -4.355 1.00 92.44 207 CYS A N 1
ATOM 1535 C CA . CYS A 1 207 ? 9.072 12.458 -5.042 1.00 92.44 207 CYS A CA 1
ATOM 1536 C C . CYS A 1 207 ? 9.346 11.189 -4.228 1.00 92.44 207 CYS A C 1
ATOM 1538 O O . CYS A 1 207 ? 9.828 11.261 -3.095 1.00 92.44 207 CYS A O 1
ATOM 1540 N N . ALA A 1 208 ? 9.083 10.026 -4.814 1.00 91.12 208 ALA A N 1
ATOM 1541 C CA . ALA A 1 208 ? 9.168 8.735 -4.142 1.00 91.12 208 ALA A CA 1
ATOM 1542 C C . ALA A 1 208 ? 9.803 7.645 -5.019 1.00 91.12 208 ALA A C 1
ATOM 1544 O O . ALA A 1 208 ? 9.593 7.606 -6.232 1.00 91.12 208 ALA A O 1
ATOM 1545 N N . LYS A 1 209 ? 10.575 6.736 -4.411 1.00 85.75 209 LYS A N 1
ATOM 1546 C CA . LYS A 1 209 ? 11.260 5.627 -5.101 1.00 85.75 209 LYS A CA 1
ATOM 1547 C C . LYS A 1 209 ? 10.463 4.326 -5.003 1.00 85.75 209 LYS A C 1
ATOM 1549 O O . LYS A 1 209 ? 10.175 3.888 -3.898 1.00 85.75 209 LYS A O 1
ATOM 1554 N N . ALA A 1 210 ? 10.186 3.688 -6.148 1.00 65.44 210 ALA A N 1
ATOM 1555 C CA . ALA A 1 210 ? 9.556 2.357 -6.233 1.00 65.44 210 ALA A CA 1
ATOM 1556 C C . ALA A 1 210 ? 8.317 2.187 -5.339 1.00 65.44 210 ALA A C 1
ATOM 1558 O O . ALA A 1 210 ? 8.177 1.191 -4.626 1.00 65.44 210 ALA A O 1
ATOM 1559 N N . MET A 1 211 ? 7.425 3.176 -5.372 1.00 72.81 211 MET A N 1
ATOM 1560 C CA . MET A 1 211 ? 6.185 3.129 -4.611 1.00 72.81 211 MET A CA 1
ATOM 1561 C C . MET A 1 211 ? 4.981 3.200 -5.536 1.00 72.81 211 MET A C 1
ATOM 1563 O O . MET A 1 211 ? 5.012 3.898 -6.549 1.00 72.81 211 MET A O 1
ATOM 1567 N N . TRP A 1 212 ? 3.925 2.490 -5.167 1.00 88.56 212 TRP A N 1
ATOM 1568 C CA . TRP A 1 212 ? 2.577 2.879 -5.554 1.00 88.56 212 TRP A CA 1
ATOM 1569 C C . TRP A 1 212 ? 2.152 4.041 -4.665 1.00 88.56 212 TRP A C 1
ATOM 1571 O O . TRP A 1 212 ? 2.591 4.131 -3.519 1.00 88.56 212 TRP A O 1
ATOM 1581 N N . ALA A 1 213 ? 1.310 4.923 -5.180 1.00 90.31 213 ALA A N 1
ATOM 1582 C CA . ALA A 1 213 ? 0.736 6.000 -4.394 1.00 90.31 213 ALA A CA 1
ATOM 1583 C C . ALA A 1 213 ? -0.782 5.968 -4.533 1.00 90.31 213 ALA A C 1
ATOM 1585 O O . ALA A 1 213 ? -1.304 5.702 -5.616 1.00 90.31 213 ALA A O 1
ATOM 1586 N N . ARG A 1 214 ? -1.482 6.237 -3.437 1.00 90.81 214 ARG A N 1
ATOM 1587 C CA . ARG A 1 214 ? -2.938 6.320 -3.373 1.00 90.81 214 ARG A CA 1
ATOM 1588 C C . ARG A 1 214 ? -3.334 7.615 -2.683 1.00 90.81 214 ARG A C 1
ATOM 1590 O O . ARG A 1 214 ? -2.851 7.883 -1.590 1.00 90.81 214 ARG A O 1
ATOM 1597 N N . GLY A 1 215 ? -4.198 8.395 -3.317 1.00 89.12 215 GLY A N 1
ATOM 1598 C CA . GLY A 1 215 ? -4.905 9.511 -2.692 1.00 89.12 215 GLY A CA 1
ATOM 1599 C C . GLY A 1 215 ? -6.343 9.120 -2.352 1.00 89.12 215 GLY A C 1
ATOM 1600 O O . GLY A 1 215 ? -6.749 7.973 -2.552 1.00 89.12 215 GLY A O 1
ATOM 1601 N N . ALA A 1 216 ? -7.136 10.086 -1.888 1.00 83.19 216 ALA A N 1
ATOM 1602 C CA . ALA A 1 216 ? -8.559 9.876 -1.608 1.00 83.19 216 ALA A CA 1
ATOM 1603 C C . ALA A 1 216 ? -9.351 9.415 -2.850 1.00 83.19 216 ALA A C 1
ATOM 1605 O O . ALA A 1 216 ? -10.247 8.589 -2.731 1.00 83.19 216 ALA A O 1
ATOM 1606 N N . ALA A 1 217 ? -8.966 9.888 -4.041 1.00 81.88 217 ALA A N 1
ATOM 1607 C CA . ALA A 1 217 ? -9.581 9.516 -5.318 1.00 81.88 217 ALA A CA 1
ATOM 1608 C C . ALA A 1 217 ? -9.098 8.162 -5.888 1.00 81.88 217 ALA A C 1
ATOM 1610 O O . ALA A 1 217 ? -9.492 7.781 -6.984 1.00 81.88 217 ALA A O 1
ATOM 1611 N N . GLY A 1 218 ? -8.215 7.438 -5.188 1.00 85.31 218 GLY A N 1
ATOM 1612 C CA . GLY A 1 218 ? -7.684 6.150 -5.642 1.00 85.31 218 GLY A CA 1
ATOM 1613 C C . GLY A 1 218 ? -6.198 6.185 -6.009 1.00 85.31 218 GLY A C 1
ATOM 1614 O O . GLY A 1 218 ? -5.417 6.951 -5.441 1.00 85.31 218 GLY A O 1
ATOM 1615 N N . LEU A 1 219 ? -5.774 5.288 -6.906 1.00 87.75 219 LEU A N 1
ATOM 1616 C CA . LEU A 1 219 ? -4.362 5.138 -7.274 1.00 87.75 219 LEU A CA 1
ATOM 1617 C C . LEU A 1 219 ? -3.874 6.319 -8.116 1.00 87.75 219 LEU A C 1
ATOM 1619 O O . LEU A 1 219 ? -4.453 6.656 -9.146 1.00 87.75 219 LEU A O 1
ATOM 1623 N N . LEU A 1 220 ? -2.759 6.910 -7.699 1.00 90.06 220 LEU A N 1
ATOM 1624 C CA . LEU A 1 220 ? -2.136 8.032 -8.384 1.00 90.06 220 LEU A CA 1
ATOM 1625 C C . LEU A 1 220 ? -1.221 7.536 -9.504 1.00 90.06 220 LEU A C 1
ATOM 1627 O O . LEU A 1 220 ? -0.498 6.544 -9.369 1.00 90.06 220 LEU A O 1
ATOM 1631 N N . THR A 1 221 ? -1.210 8.273 -10.612 1.00 91.44 221 THR A N 1
ATOM 1632 C CA . THR A 1 221 ? -0.320 7.984 -11.738 1.00 91.44 221 THR A CA 1
ATOM 1633 C C . THR A 1 221 ? 1.067 8.559 -11.468 1.00 91.44 221 THR A C 1
ATOM 1635 O O . THR A 1 221 ? 1.218 9.760 -11.250 1.00 91.44 221 THR A O 1
ATOM 1638 N N . ALA A 1 222 ? 2.089 7.705 -11.520 1.00 91.19 222 ALA A N 1
ATOM 1639 C CA . ALA A 1 222 ? 3.481 8.125 -11.417 1.00 91.19 222 ALA A CA 1
ATOM 1640 C C . ALA A 1 222 ? 3.876 9.012 -12.609 1.00 91.19 222 ALA A C 1
ATOM 1642 O O . ALA A 1 222 ? 3.789 8.593 -13.766 1.00 91.19 222 ALA A O 1
ATOM 1643 N N . LYS A 1 223 ? 4.361 10.221 -12.327 1.00 93.44 223 LYS A N 1
ATOM 1644 C CA . LYS A 1 223 ? 4.964 11.123 -13.312 1.00 93.44 223 LYS A CA 1
ATOM 1645 C C . LYS A 1 223 ? 6.484 11.009 -13.262 1.00 93.44 223 LYS A C 1
ATOM 1647 O O . LYS A 1 223 ? 7.078 10.681 -12.234 1.00 93.44 223 LYS A O 1
ATOM 1652 N N . ARG A 1 224 ? 7.141 11.317 -14.381 1.00 91.00 224 ARG A N 1
ATOM 1653 C CA . ARG A 1 224 ? 8.601 11.437 -14.412 1.00 91.00 224 ARG A CA 1
ATOM 1654 C C . ARG A 1 224 ? 9.021 12.655 -13.591 1.00 91.00 224 ARG A C 1
ATOM 1656 O O . ARG A 1 224 ? 8.479 13.738 -13.788 1.00 91.00 224 ARG A O 1
ATOM 1663 N N . VAL A 1 225 ? 10.012 12.486 -12.720 1.00 90.50 225 VAL A N 1
ATOM 1664 C CA . VAL A 1 225 ? 10.569 13.601 -11.946 1.00 90.50 225 VAL A CA 1
ATOM 1665 C C . VAL A 1 225 ? 11.261 14.601 -12.887 1.00 90.50 225 VAL A C 1
ATOM 1667 O O . VAL A 1 225 ? 12.100 14.190 -13.696 1.00 90.50 225 VAL A O 1
ATOM 1670 N N . PRO A 1 226 ? 10.943 15.906 -12.802 1.00 90.12 226 PRO A N 1
ATOM 1671 C CA . PRO A 1 226 ? 11.656 16.950 -13.532 1.00 90.12 226 PRO A CA 1
ATOM 1672 C C . PRO A 1 226 ? 13.154 16.967 -13.200 1.00 90.12 226 PRO A C 1
ATOM 1674 O O . PRO A 1 226 ? 13.532 16.851 -12.036 1.00 90.12 226 PRO A O 1
ATOM 1677 N N . ALA A 1 227 ? 14.016 17.194 -14.197 1.00 85.19 227 ALA A N 1
ATOM 1678 C CA . ALA A 1 227 ? 15.475 17.152 -14.018 1.00 85.19 227 ALA A CA 1
ATOM 1679 C C . ALA A 1 227 ? 15.991 18.105 -12.917 1.00 85.19 227 ALA A C 1
ATOM 1681 O O . ALA A 1 227 ? 16.922 17.766 -12.189 1.00 85.19 227 ALA A O 1
ATOM 1682 N N . ALA A 1 228 ? 15.355 19.272 -12.755 1.00 86.12 228 ALA A N 1
ATOM 1683 C CA . ALA A 1 228 ? 15.690 20.239 -11.707 1.00 86.12 228 ALA A CA 1
ATOM 1684 C C . ALA A 1 228 ? 15.409 19.711 -10.287 1.00 86.12 228 ALA A C 1
ATOM 1686 O O . ALA A 1 228 ? 16.157 20.009 -9.357 1.00 86.12 228 ALA A O 1
ATOM 1687 N N . LEU A 1 229 ? 14.350 18.911 -10.114 1.00 86.25 229 LEU A N 1
ATOM 1688 C CA . LEU A 1 229 ? 14.059 18.235 -8.849 1.00 86.25 229 LEU A CA 1
ATOM 1689 C C . LEU A 1 229 ? 14.951 17.007 -8.672 1.00 86.25 229 LEU A C 1
ATOM 1691 O O . LEU A 1 229 ? 15.446 16.782 -7.574 1.00 86.25 229 LEU A O 1
ATOM 1695 N N . GLU A 1 230 ? 15.232 16.265 -9.747 1.00 85.12 230 GLU A N 1
ATOM 1696 C CA . GLU A 1 230 ? 16.086 15.072 -9.717 1.00 85.12 230 GLU A CA 1
ATOM 1697 C C . GLU A 1 230 ? 17.487 15.368 -9.155 1.00 85.12 230 GLU A C 1
ATOM 1699 O O . GLU A 1 230 ? 18.018 14.572 -8.386 1.00 85.12 230 GLU A O 1
ATOM 1704 N N . GLN A 1 231 ? 18.060 16.539 -9.457 1.00 84.06 231 GLN A N 1
ATOM 1705 C CA . GLN A 1 231 ? 19.349 16.974 -8.898 1.00 84.06 231 GLN A CA 1
ATOM 1706 C C . GLN A 1 231 ? 19.311 17.220 -7.382 1.00 84.06 231 GLN A C 1
ATOM 1708 O O . GLN A 1 231 ? 20.339 17.095 -6.716 1.00 84.06 231 GLN A O 1
ATOM 1713 N N . LYS A 1 232 ? 18.145 17.564 -6.823 1.00 86.31 232 LYS A N 1
ATOM 1714 C CA . LYS A 1 232 ? 17.962 17.789 -5.381 1.00 86.31 232 LYS A CA 1
ATOM 1715 C C . LYS A 1 232 ? 17.711 16.492 -4.615 1.00 86.31 232 LYS A C 1
ATOM 1717 O O . LYS A 1 232 ? 17.837 16.476 -3.394 1.00 86.31 232 LYS A O 1
ATOM 1722 N N . LEU A 1 233 ? 17.354 15.411 -5.309 1.00 86.06 233 LEU A N 1
ATOM 1723 C CA . LEU A 1 233 ? 17.103 14.123 -4.675 1.00 86.06 233 LEU A CA 1
ATOM 1724 C C . LEU A 1 233 ? 18.419 13.485 -4.207 1.00 86.06 233 LEU A C 1
ATOM 1726 O O . LEU A 1 233 ? 19.452 13.634 -4.865 1.00 86.06 233 LEU A O 1
ATOM 1730 N N . PRO A 1 234 ? 18.404 12.765 -3.073 1.00 85.38 234 PRO A N 1
ATOM 1731 C CA . PRO A 1 234 ? 19.596 12.101 -2.575 1.00 85.38 234 PRO A CA 1
ATOM 1732 C C . PRO A 1 234 ? 20.036 10.998 -3.545 1.00 85.38 234 PRO A C 1
ATOM 1734 O O . PRO A 1 234 ? 19.233 10.179 -4.009 1.00 85.38 234 PRO A O 1
ATOM 1737 N N . CYS A 1 235 ? 21.334 10.966 -3.845 1.00 82.69 235 CYS A N 1
ATOM 1738 C CA . CYS A 1 235 ? 21.950 9.919 -4.643 1.00 82.69 235 CYS A CA 1
ATOM 1739 C C . CYS A 1 235 ? 21.768 8.562 -3.964 1.00 82.69 235 CYS A C 1
ATOM 1741 O O . CYS A 1 235 ? 22.040 8.399 -2.778 1.00 82.69 235 CYS A O 1
ATOM 1743 N N . GLN A 1 236 ? 21.390 7.544 -4.732 1.00 76.25 236 GLN A N 1
ATOM 1744 C CA . GLN A 1 236 ? 21.085 6.225 -4.172 1.00 76.25 236 GLN A CA 1
ATOM 1745 C C . GLN A 1 236 ? 22.334 5.459 -3.706 1.00 76.25 236 GLN A C 1
ATOM 1747 O O . GLN A 1 236 ? 22.209 4.477 -2.988 1.00 76.25 236 GLN A O 1
ATOM 1752 N N . LEU A 1 237 ? 23.535 5.893 -4.107 1.00 78.19 237 LEU A N 1
ATOM 1753 C CA . LEU A 1 237 ? 24.793 5.224 -3.755 1.00 78.19 237 LEU A CA 1
ATOM 1754 C C . LEU A 1 237 ? 25.515 5.874 -2.572 1.00 78.19 237 LEU A C 1
ATOM 1756 O O . LEU A 1 237 ? 26.201 5.181 -1.827 1.00 78.19 237 LEU A O 1
ATOM 1760 N N . CYS A 1 238 ? 25.403 7.193 -2.406 1.00 85.12 238 CYS A N 1
ATOM 1761 C CA . CYS A 1 238 ? 26.108 7.919 -1.344 1.00 85.12 238 CYS A CA 1
ATOM 1762 C C . CYS A 1 238 ? 25.206 8.792 -0.466 1.00 85.12 238 CYS A C 1
ATOM 1764 O O . CYS A 1 238 ? 25.730 9.491 0.393 1.00 85.12 238 CYS A O 1
ATOM 1766 N N . ALA A 1 239 ? 23.888 8.788 -0.694 1.00 83.44 239 ALA A N 1
ATOM 1767 C CA . ALA A 1 239 ? 22.886 9.631 -0.033 1.00 83.44 239 ALA A CA 1
ATOM 1768 C C . ALA A 1 239 ? 23.073 11.156 -0.197 1.00 83.44 239 ALA A C 1
ATOM 1770 O O . ALA A 1 239 ? 22.224 11.921 0.249 1.00 83.44 239 ALA A O 1
ATOM 1771 N N . GLN A 1 240 ? 24.130 11.618 -0.872 1.00 86.19 240 GLN A N 1
ATOM 1772 C CA . GLN A 1 240 ? 24.365 13.040 -1.129 1.00 86.19 240 GLN A CA 1
ATOM 1773 C C . GLN A 1 240 ? 23.507 13.537 -2.295 1.00 86.19 240 GLN A C 1
ATOM 1775 O O . GLN A 1 240 ? 23.358 12.847 -3.302 1.00 86.19 240 GLN A O 1
ATOM 1780 N N . SER A 1 241 ? 22.965 14.745 -2.183 1.00 87.00 241 SER A N 1
ATOM 1781 C CA . SER A 1 241 ? 22.286 15.440 -3.281 1.00 87.00 241 SER A CA 1
ATOM 1782 C C . SER A 1 241 ? 23.283 15.995 -4.314 1.00 87.00 241 SER A C 1
ATOM 1784 O O . SER A 1 241 ? 24.500 15.946 -4.128 1.00 87.00 241 SER A O 1
ATOM 1786 N N . GLY A 1 242 ? 22.772 16.539 -5.420 1.00 85.12 242 GLY A N 1
ATOM 1787 C CA . GLY A 1 242 ? 23.554 17.252 -6.438 1.00 85.12 242 GLY A CA 1
ATOM 1788 C C . GLY A 1 242 ? 23.991 16.401 -7.631 1.00 85.12 242 GLY A C 1
ATOM 1789 O O . GLY A 1 242 ? 24.543 16.931 -8.591 1.00 85.12 242 GLY A O 1
ATOM 1790 N N . HIS A 1 243 ? 23.737 15.090 -7.616 1.00 84.38 243 HIS A N 1
ATOM 1791 C CA . HIS A 1 243 ? 24.043 14.215 -8.745 1.00 84.38 243 HIS A CA 1
ATOM 1792 C C . HIS A 1 243 ? 23.124 12.992 -8.804 1.00 84.38 243 HIS A C 1
ATOM 1794 O O . HIS A 1 243 ? 22.705 12.441 -7.789 1.00 84.38 243 HIS A O 1
ATOM 1800 N N . ALA A 1 244 ? 22.866 12.509 -10.020 1.00 79.31 244 ALA A N 1
ATOM 1801 C CA . ALA A 1 244 ? 22.157 11.252 -10.226 1.00 79.31 244 ALA A CA 1
ATOM 1802 C C . ALA A 1 244 ? 23.048 10.050 -9.866 1.00 79.31 244 ALA A C 1
ATOM 1804 O O . ALA A 1 244 ? 24.254 10.069 -10.116 1.00 79.31 244 ALA A O 1
ATOM 1805 N N . SER A 1 245 ? 22.458 8.944 -9.399 1.00 76.94 245 SER A N 1
ATOM 1806 C CA . SER A 1 245 ? 23.186 7.713 -9.027 1.00 76.94 245 SER A CA 1
ATOM 1807 C C . SER A 1 245 ? 24.078 7.151 -10.141 1.00 76.94 245 SER A C 1
ATOM 1809 O O . SER A 1 245 ? 25.128 6.556 -9.881 1.00 76.94 245 SER A O 1
ATOM 1811 N N . ARG A 1 246 ? 23.692 7.361 -11.409 1.00 75.81 246 ARG A N 1
ATOM 1812 C CA . ARG A 1 246 ? 24.509 6.990 -12.577 1.00 75.81 246 ARG A CA 1
ATOM 1813 C C . ARG A 1 246 ? 25.841 7.746 -12.650 1.00 75.81 246 ARG A C 1
ATOM 1815 O O . ARG A 1 246 ? 26.816 7.172 -13.116 1.00 75.81 246 ARG A O 1
ATOM 1822 N N . ASN A 1 247 ? 25.879 8.968 -12.122 1.00 83.12 247 ASN A N 1
ATOM 1823 C CA . ASN A 1 247 ? 27.018 9.885 -12.133 1.00 83.12 247 ASN A CA 1
ATOM 1824 C C . ASN A 1 247 ? 27.695 9.988 -10.754 1.00 83.12 247 ASN A C 1
ATOM 1826 O O . ASN A 1 247 ? 28.490 10.893 -10.531 1.00 83.12 247 ASN A O 1
ATOM 1830 N N . CYS A 1 248 ? 27.373 9.097 -9.809 1.00 83.88 248 CYS A N 1
ATOM 1831 C CA . CYS A 1 248 ? 27.947 9.157 -8.466 1.00 83.88 248 CYS A CA 1
ATOM 1832 C C . CYS A 1 248 ? 29.464 8.944 -8.504 1.00 83.88 248 CYS A C 1
ATOM 1834 O O . CYS A 1 248 ? 29.888 7.942 -9.074 1.00 83.88 248 CYS A O 1
ATOM 1836 N N . PRO A 1 249 ? 30.288 9.797 -7.870 1.00 86.44 249 PRO A N 1
ATOM 1837 C CA . PRO A 1 249 ? 31.743 9.618 -7.845 1.00 86.44 249 PRO A CA 1
ATOM 1838 C C . PRO A 1 249 ? 32.163 8.335 -7.106 1.00 86.44 249 PRO A C 1
ATOM 1840 O O . PRO A 1 249 ? 33.171 7.715 -7.439 1.00 86.44 249 PRO A O 1
ATOM 1843 N N . ASN A 1 250 ? 31.340 7.852 -6.168 1.00 85.19 250 ASN A N 1
ATOM 1844 C CA . ASN A 1 250 ? 31.572 6.624 -5.403 1.00 85.19 250 ASN A CA 1
ATOM 1845 C C . ASN A 1 250 ? 31.170 5.336 -6.154 1.00 85.19 250 ASN A C 1
ATOM 1847 O O . ASN A 1 250 ? 30.723 4.369 -5.535 1.00 85.19 250 ASN A O 1
ATOM 1851 N N . GLN A 1 251 ? 31.352 5.260 -7.482 1.00 76.31 251 GLN A N 1
ATOM 1852 C CA . GLN A 1 251 ? 30.956 4.075 -8.272 1.00 76.31 251 GLN A CA 1
ATOM 1853 C C . GLN A 1 251 ? 31.623 2.775 -7.804 1.00 76.31 251 GLN A C 1
ATOM 1855 O O . GLN A 1 251 ? 31.053 1.698 -7.972 1.00 76.31 251 GLN A O 1
ATOM 1860 N N . ARG A 1 252 ? 32.804 2.866 -7.177 1.00 74.50 252 ARG A N 1
ATOM 1861 C CA . ARG A 1 252 ? 33.537 1.712 -6.629 1.00 74.50 252 ARG A CA 1
ATOM 1862 C C . ARG A 1 252 ? 32.798 1.007 -5.487 1.00 74.50 252 ARG A C 1
ATOM 1864 O O . ARG A 1 252 ? 33.058 -0.167 -5.257 1.00 74.50 252 ARG A O 1
ATOM 1871 N N . ARG A 1 253 ? 31.867 1.690 -4.804 1.00 66.75 253 ARG A N 1
ATOM 1872 C CA . ARG A 1 253 ? 31.017 1.096 -3.759 1.00 66.75 253 ARG A CA 1
ATOM 1873 C C . ARG A 1 253 ? 29.802 0.352 -4.304 1.00 66.75 253 ARG A C 1
ATOM 1875 O O . ARG A 1 253 ? 29.066 -0.208 -3.503 1.00 66.75 253 ARG A O 1
ATOM 1882 N N . ARG A 1 254 ? 29.578 0.313 -5.625 1.00 64.94 254 ARG A N 1
ATOM 1883 C CA . ARG A 1 254 ? 28.492 -0.498 -6.190 1.00 64.94 254 ARG A CA 1
ATOM 1884 C C . ARG A 1 254 ? 28.726 -1.960 -5.804 1.00 64.94 254 ARG A C 1
ATOM 1886 O O . ARG A 1 254 ? 29.726 -2.533 -6.252 1.00 64.94 254 ARG A O 1
ATOM 1893 N N . PRO A 1 255 ? 27.832 -2.585 -5.017 1.00 60.19 255 PRO A N 1
ATOM 1894 C CA . PRO A 1 255 ? 27.901 -4.019 -4.794 1.00 60.19 255 PRO A CA 1
ATOM 1895 C C . PRO A 1 255 ? 27.969 -4.702 -6.163 1.00 60.19 255 PRO A C 1
ATOM 1897 O O . PRO A 1 255 ? 27.195 -4.363 -7.058 1.00 60.19 255 PRO A O 1
ATOM 1900 N N . ARG A 1 256 ? 28.885 -5.655 -6.379 1.00 60.41 256 ARG A N 1
ATOM 1901 C CA . ARG A 1 256 ? 28.985 -6.347 -7.685 1.00 60.41 256 ARG A CA 1
ATOM 1902 C C . ARG A 1 256 ? 27.653 -7.005 -8.098 1.00 60.41 256 ARG A C 1
ATOM 1904 O O . ARG A 1 256 ? 27.400 -7.156 -9.290 1.00 60.41 256 ARG A O 1
ATOM 1911 N N . TYR A 1 257 ? 26.785 -7.294 -7.123 1.00 52.25 257 TYR A N 1
ATOM 1912 C CA . TYR A 1 257 ? 25.427 -7.820 -7.292 1.00 52.25 257 TYR A CA 1
ATOM 1913 C C . TYR A 1 257 ? 24.320 -6.752 -7.438 1.00 52.25 257 TYR A C 1
ATOM 1915 O O . TYR A 1 257 ? 23.221 -7.083 -7.868 1.00 52.25 257 TYR A O 1
ATOM 1923 N N . ALA A 1 258 ? 24.603 -5.464 -7.214 1.00 49.44 258 ALA A N 1
ATOM 1924 C CA . ALA A 1 258 ? 23.668 -4.351 -7.449 1.00 49.44 258 ALA A CA 1
ATOM 1925 C C . ALA A 1 258 ? 23.429 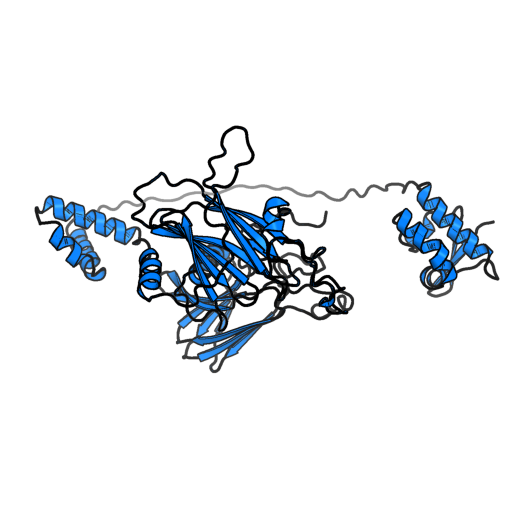-4.036 -8.940 1.00 49.44 258 ALA A C 1
ATOM 192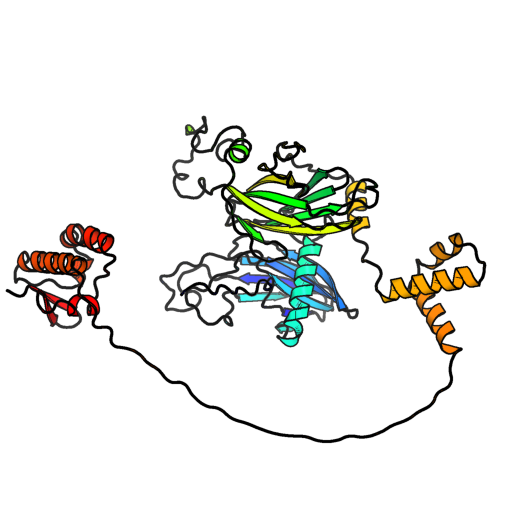7 O O . ALA A 1 258 ? 22.715 -3.099 -9.290 1.00 49.44 258 ALA A O 1
ATOM 1928 N N . ARG A 1 259 ? 24.008 -4.826 -9.856 1.00 47.03 259 ARG A N 1
ATOM 1929 C CA . ARG A 1 259 ? 23.706 -4.747 -11.296 1.00 47.03 259 ARG A CA 1
ATOM 1930 C C . ARG A 1 259 ? 22.275 -5.185 -11.633 1.00 47.03 259 ARG A C 1
ATOM 1932 O O . ARG A 1 259 ? 21.838 -4.970 -12.759 1.00 47.03 259 ARG A O 1
ATOM 1939 N N . TRP A 1 260 ? 21.561 -5.810 -10.701 1.00 43.94 260 TRP A N 1
ATOM 1940 C CA . TRP A 1 260 ? 20.218 -6.336 -10.924 1.00 43.94 260 TRP A CA 1
ATOM 1941 C C . TRP A 1 260 ? 19.181 -5.400 -10.307 1.00 43.94 260 TRP A C 1
ATOM 1943 O O . TRP A 1 260 ? 19.023 -5.419 -9.096 1.00 43.94 260 TRP A O 1
ATOM 1953 N N . SER A 1 261 ? 18.535 -4.582 -11.154 1.00 50.41 261 SER A N 1
ATOM 1954 C CA . SER A 1 261 ? 17.237 -3.863 -11.025 1.00 50.41 261 SER A CA 1
ATOM 1955 C C . SER A 1 261 ? 16.891 -3.031 -9.774 1.00 50.41 261 SER A C 1
ATOM 1957 O O . SER A 1 261 ? 16.112 -2.089 -9.879 1.00 50.41 261 SER A O 1
ATOM 1959 N N . HIS A 1 262 ? 17.447 -3.333 -8.610 1.00 47.59 262 HIS A N 1
ATOM 1960 C CA . HIS A 1 262 ? 17.011 -2.894 -7.288 1.00 47.59 262 HIS A CA 1
ATOM 1961 C C . HIS A 1 262 ? 17.592 -1.519 -6.885 1.00 47.59 262 HIS A C 1
ATOM 1963 O O . HIS A 1 262 ? 16.911 -0.715 -6.249 1.00 47.59 262 HIS A O 1
ATOM 1969 N N . ASP A 1 263 ? 18.785 -1.177 -7.385 1.00 49.28 263 ASP A N 1
ATOM 1970 C CA . ASP A 1 263 ? 19.422 0.148 -7.231 1.00 49.28 263 ASP A CA 1
ATOM 1971 C C . ASP A 1 263 ? 19.117 1.117 -8.390 1.00 49.28 263 ASP A C 1
ATOM 1973 O O . ASP A 1 263 ? 19.726 2.178 -8.507 1.00 49.28 263 ASP A O 1
ATOM 1977 N N . LEU A 1 264 ? 18.178 0.756 -9.272 1.00 52.56 264 LEU A N 1
ATOM 1978 C CA . LEU A 1 264 ? 17.774 1.563 -10.432 1.00 52.56 264 LEU A CA 1
ATOM 1979 C C . LEU A 1 264 ? 16.300 1.957 -10.412 1.00 52.56 264 LEU A C 1
ATOM 1981 O O . LEU A 1 264 ? 15.818 2.531 -11.388 1.00 52.56 264 LEU A O 1
ATOM 1985 N N . ALA A 1 265 ? 15.580 1.667 -9.328 1.00 64.94 265 ALA A N 1
ATOM 1986 C CA . ALA A 1 265 ? 14.218 2.148 -9.196 1.00 64.94 265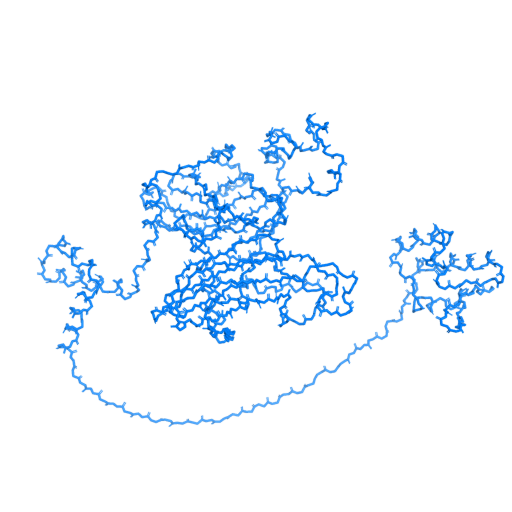 ALA A CA 1
ATOM 1987 C C . ALA A 1 265 ? 14.207 3.675 -9.355 1.00 64.94 265 ALA A C 1
ATOM 1989 O O . ALA A 1 265 ? 14.862 4.407 -8.601 1.00 64.94 265 ALA A O 1
ATOM 1990 N N . ALA A 1 266 ? 13.518 4.117 -10.407 1.00 78.94 266 ALA A N 1
ATOM 1991 C CA . ALA A 1 266 ? 13.404 5.516 -10.753 1.00 78.94 266 ALA A CA 1
ATOM 1992 C C . ALA A 1 266 ? 12.632 6.242 -9.651 1.00 78.94 266 ALA A C 1
ATOM 1994 O O . ALA A 1 266 ? 11.701 5.697 -9.048 1.00 78.94 266 ALA A O 1
ATOM 1995 N N . TRP A 1 267 ? 13.039 7.477 -9.393 1.00 87.38 267 TRP A N 1
ATOM 1996 C CA . TRP A 1 267 ? 12.204 8.392 -8.644 1.00 87.38 267 TRP A CA 1
ATOM 1997 C C . TRP A 1 267 ? 10.978 8.729 -9.490 1.00 87.38 267 TRP A C 1
ATOM 1999 O O . TRP A 1 267 ? 11.102 9.062 -10.670 1.00 87.38 267 TRP A O 1
ATOM 2009 N N . ASN A 1 268 ? 9.811 8.640 -8.869 1.00 91.62 268 ASN A N 1
ATOM 2010 C CA . ASN A 1 268 ? 8.533 9.022 -9.440 1.00 91.62 268 ASN A CA 1
ATOM 2011 C C . ASN A 1 268 ? 8.010 10.250 -8.704 1.00 91.62 268 ASN A C 1
ATOM 2013 O O . ASN A 1 268 ? 8.220 10.390 -7.499 1.00 91.62 268 ASN A O 1
ATOM 2017 N N . LEU A 1 269 ? 7.328 11.121 -9.435 1.00 93.81 269 LEU A N 1
ATOM 2018 C CA . LEU A 1 269 ? 6.590 12.246 -8.888 1.00 93.81 269 LEU A CA 1
ATOM 2019 C C . LEU A 1 269 ? 5.114 11.858 -8.792 1.00 93.81 269 LEU A C 1
ATOM 2021 O O . LEU A 1 269 ? 4.512 11.451 -9.786 1.00 93.81 269 LEU A O 1
ATOM 2025 N N . PHE A 1 270 ? 4.544 12.000 -7.605 1.00 94.50 270 PHE A N 1
ATOM 2026 C CA . PHE A 1 270 ? 3.116 11.858 -7.35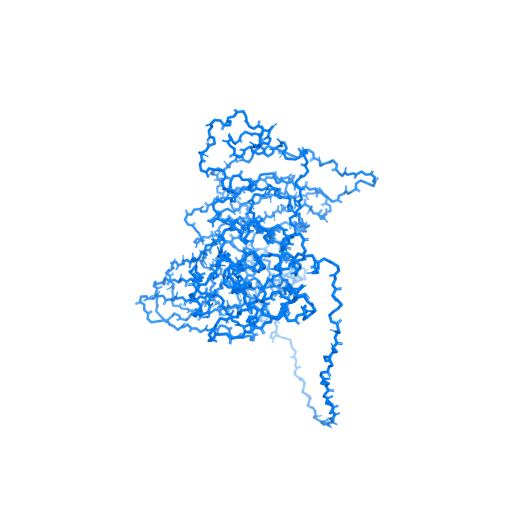1 1.00 94.50 270 PHE A CA 1
ATOM 2027 C C . PHE A 1 270 ? 2.551 13.208 -6.948 1.00 94.50 270 PHE A C 1
ATOM 2029 O O . PHE A 1 270 ? 3.209 13.962 -6.235 1.00 94.50 270 PHE A O 1
ATOM 2036 N N . GLU A 1 271 ? 1.346 13.508 -7.410 1.00 94.31 271 GLU A N 1
ATOM 2037 C CA . GLU A 1 271 ? 0.678 14.777 -7.138 1.00 94.31 271 GLU A CA 1
ATOM 2038 C C . GLU A 1 271 ? -0.747 14.493 -6.681 1.00 94.31 271 GLU A C 1
ATOM 2040 O O . GLU A 1 271 ? -1.401 13.601 -7.228 1.00 94.31 271 GLU A O 1
ATOM 2045 N N . VAL A 1 272 ? -1.208 15.230 -5.675 1.00 93.81 272 VAL A N 1
ATOM 2046 C CA . VAL A 1 272 ? -2.587 15.173 -5.194 1.00 93.81 272 VAL A CA 1
ATOM 2047 C C . VAL A 1 272 ? -3.038 16.568 -4.781 1.00 93.81 272 VAL A C 1
ATOM 2049 O O . VAL A 1 272 ? -2.283 17.300 -4.139 1.00 93.81 272 VAL A O 1
ATOM 2052 N N . ASP A 1 273 ? -4.264 16.919 -5.151 1.00 91.62 273 ASP A N 1
ATOM 2053 C CA . ASP A 1 273 ? -4.906 18.148 -4.701 1.00 91.62 273 ASP A CA 1
ATOM 2054 C C . ASP A 1 273 ? -5.512 17.907 -3.317 1.00 91.62 273 ASP A C 1
ATOM 2056 O O . ASP A 1 273 ? -6.235 16.931 -3.096 1.00 91.62 273 ASP A O 1
ATOM 2060 N N . VAL A 1 274 ? -5.189 18.782 -2.370 1.00 90.44 274 VAL A N 1
ATOM 2061 C CA . VAL A 1 274 ? -5.610 18.681 -0.975 1.00 90.44 274 VAL A CA 1
ATOM 2062 C C . VAL A 1 274 ? -6.414 19.920 -0.611 1.00 90.44 274 VAL A C 1
ATOM 2064 O O . VAL A 1 274 ? -5.921 21.045 -0.686 1.00 90.44 274 VAL A O 1
ATOM 2067 N N . CYS A 1 275 ? -7.648 19.702 -0.168 1.00 89.06 275 CYS A N 1
ATOM 2068 C CA . CYS A 1 275 ? -8.456 20.724 0.484 1.00 89.06 275 CYS A CA 1
ATOM 2069 C C . CYS A 1 275 ? -8.304 20.561 2.000 1.00 89.06 275 CYS A C 1
ATOM 2071 O O . CYS A 1 275 ? -8.551 19.473 2.525 1.00 89.06 275 CYS A O 1
ATOM 2073 N N . LEU A 1 276 ? -7.860 21.618 2.686 1.00 87.31 276 LEU A N 1
ATOM 2074 C CA . LEU A 1 276 ? -7.671 21.629 4.138 1.00 87.31 276 LEU A CA 1
ATOM 2075 C C . LEU A 1 276 ? -8.493 22.742 4.770 1.00 87.31 276 LEU A C 1
ATOM 2077 O O . LEU A 1 276 ? -8.175 23.929 4.626 1.00 87.31 276 LEU A O 1
ATOM 2081 N N . ASP A 1 277 ? -9.506 22.342 5.524 1.00 87.81 277 ASP A N 1
ATOM 2082 C CA . ASP A 1 277 ? -10.250 23.266 6.362 1.00 87.81 277 ASP A CA 1
ATOM 2083 C C . ASP A 1 277 ? -9.408 23.686 7.579 1.00 87.81 277 ASP A C 1
ATOM 2085 O O . ASP A 1 277 ? -8.584 22.905 8.072 1.00 87.81 277 ASP A O 1
ATOM 2089 N N . PRO A 1 278 ? -9.551 24.931 8.069 1.00 87.31 278 PRO A N 1
ATOM 2090 C CA . PRO A 1 278 ? -8.897 25.358 9.300 1.00 87.31 278 PRO A CA 1
ATOM 2091 C C . PRO A 1 278 ? -9.266 24.431 10.458 1.00 87.31 278 PRO A C 1
ATOM 2093 O O . PRO A 1 278 ? -10.437 24.145 10.686 1.00 87.31 278 PRO A O 1
ATOM 2096 N N . GLY A 1 279 ? -8.266 23.962 11.199 1.00 87.00 279 GLY A N 1
ATOM 2097 C CA . GLY A 1 279 ? -8.479 23.019 12.290 1.00 87.00 279 GLY A CA 1
ATOM 2098 C C . GLY A 1 279 ? -8.516 21.549 11.867 1.00 87.00 279 GLY A C 1
ATOM 2099 O O . GLY A 1 279 ? -8.483 20.692 12.740 1.00 87.00 279 GLY A O 1
ATOM 2100 N N . ALA A 1 280 ? -8.563 21.236 10.568 1.00 86.25 280 ALA A N 1
ATOM 2101 C CA . ALA A 1 280 ? -8.718 19.866 10.094 1.00 86.25 280 ALA A CA 1
ATOM 2102 C C . ALA A 1 280 ? -7.376 19.170 9.824 1.00 86.25 280 ALA A C 1
ATOM 2104 O O . ALA A 1 280 ? -6.396 19.788 9.390 1.00 86.25 280 ALA A O 1
ATOM 2105 N N . LEU A 1 281 ? -7.370 17.847 10.012 1.00 87.25 281 LEU A N 1
ATOM 2106 C CA . LEU A 1 281 ? -6.355 16.933 9.495 1.00 87.25 281 LEU A CA 1
ATOM 2107 C C . LEU A 1 281 ? -6.947 16.112 8.347 1.00 87.25 281 LEU A C 1
ATOM 2109 O O . LEU A 1 281 ? -7.987 15.473 8.494 1.00 87.25 281 LEU A O 1
ATOM 2113 N N . SER A 1 282 ? -6.242 16.058 7.221 1.00 89.31 282 SER A N 1
ATOM 2114 C CA . SER A 1 282 ? -6.630 15.239 6.075 1.00 89.31 282 SER A CA 1
ATOM 2115 C C . SER A 1 282 ? -5.523 14.267 5.694 1.00 89.31 282 SER A C 1
ATOM 2117 O O . SER A 1 282 ? -4.356 14.649 5.603 1.00 89.31 282 SER A O 1
ATOM 2119 N N . LEU A 1 283 ? -5.883 13.005 5.443 1.00 89.75 283 LEU A N 1
ATOM 2120 C CA . LEU A 1 283 ? -4.982 12.039 4.819 1.00 89.75 283 LEU A CA 1
ATOM 2121 C C . LEU A 1 283 ? -4.877 12.366 3.328 1.00 89.75 283 LEU A C 1
ATOM 2123 O O . LEU A 1 283 ? -5.841 12.210 2.580 1.00 89.75 283 LEU A O 1
ATOM 2127 N N . CYS A 1 284 ? -3.692 12.771 2.891 1.00 92.19 284 CYS A N 1
ATOM 2128 C CA . CYS A 1 284 ? -3.464 13.215 1.522 1.00 92.19 284 CYS A CA 1
ATOM 2129 C C . CYS A 1 284 ? -3.033 12.059 0.622 1.00 92.19 284 CYS A C 1
ATOM 2131 O O . CYS A 1 284 ? -3.507 11.924 -0.505 1.00 92.19 284 CYS A O 1
ATOM 2133 N N . MET A 1 285 ? -2.094 11.238 1.103 1.00 93.31 285 MET A N 1
ATOM 2134 C CA . MET A 1 285 ? -1.448 10.226 0.274 1.00 93.31 285 MET A CA 1
ATOM 2135 C C . MET A 1 285 ? -0.929 9.050 1.103 1.00 93.31 285 MET A C 1
ATOM 2137 O O . MET A 1 285 ? -0.243 9.235 2.104 1.00 93.31 285 MET A O 1
ATOM 2141 N N . ALA A 1 286 ? -1.192 7.830 0.646 1.00 92.06 286 ALA A N 1
ATOM 2142 C CA . ALA A 1 286 ? -0.529 6.617 1.099 1.00 92.06 286 ALA A CA 1
ATOM 2143 C C . ALA A 1 286 ? 0.470 6.163 0.032 1.00 92.06 286 ALA A C 1
ATOM 2145 O O . ALA A 1 286 ? 0.103 5.943 -1.121 1.00 92.06 286 ALA A O 1
ATOM 2146 N N . LEU A 1 287 ? 1.735 6.016 0.408 1.00 91.75 287 LEU A N 1
ATOM 2147 C CA . LEU A 1 287 ? 2.794 5.490 -0.441 1.00 91.75 287 LEU A CA 1
ATOM 2148 C C . LEU A 1 287 ? 3.117 4.067 -0.001 1.00 91.75 287 LEU A C 1
ATOM 2150 O O . LEU A 1 287 ? 3.336 3.806 1.179 1.00 91.75 287 LEU A O 1
ATOM 2154 N N . VAL A 1 288 ? 3.179 3.155 -0.957 1.00 89.00 288 VAL A N 1
ATOM 2155 C CA . VAL A 1 288 ? 3.388 1.730 -0.717 1.00 89.00 288 VAL A CA 1
ATOM 2156 C C . VAL A 1 288 ? 4.632 1.296 -1.459 1.00 89.00 288 VAL A C 1
ATOM 2158 O O . VAL A 1 288 ? 4.633 1.210 -2.687 1.00 89.00 288 VAL A O 1
ATOM 2161 N N . ALA A 1 289 ? 5.691 1.001 -0.720 1.00 85.44 289 ALA A N 1
ATOM 2162 C CA . ALA A 1 289 ? 6.934 0.516 -1.280 1.00 85.44 289 ALA A CA 1
ATOM 2163 C C . ALA A 1 289 ? 6.765 -0.893 -1.858 1.00 85.44 289 ALA A C 1
ATOM 2165 O O . ALA A 1 289 ? 6.238 -1.798 -1.205 1.00 85.44 289 ALA A O 1
ATOM 2166 N N . SER A 1 290 ? 7.276 -1.113 -3.072 1.00 69.69 290 SER A N 1
ATOM 2167 C CA . SER A 1 290 ? 7.566 -2.470 -3.522 1.00 69.69 290 SER A CA 1
ATOM 2168 C C . SER A 1 290 ? 8.877 -2.897 -2.861 1.00 69.69 290 SER A C 1
ATOM 2170 O O . SER A 1 290 ? 9.944 -2.471 -3.304 1.00 69.69 290 SER A O 1
ATOM 2172 N N . SER A 1 291 ? 8.816 -3.711 -1.804 1.00 62.78 291 SER A N 1
ATOM 2173 C CA . SER A 1 291 ? 9.954 -4.175 -0.979 1.00 62.78 291 SER A CA 1
ATOM 2174 C C . SER A 1 291 ? 10.634 -3.084 -0.123 1.00 62.78 291 SER A C 1
ATOM 2176 O O . SER A 1 291 ? 10.073 -2.013 0.086 1.00 62.78 291 SER A O 1
ATOM 2178 N N . GLU A 1 292 ? 11.851 -3.339 0.375 1.00 56.84 292 GLU A N 1
ATOM 2179 C CA . GLU A 1 292 ? 12.664 -2.437 1.223 1.00 56.84 292 GLU A CA 1
ATOM 2180 C C . GLU A 1 292 ? 13.112 -1.131 0.522 1.00 56.84 292 GLU A C 1
ATOM 2182 O O . GLU A 1 292 ? 13.941 -0.384 1.032 1.00 56.84 292 GLU A O 1
ATOM 2187 N N . GLN A 1 293 ? 12.593 -0.838 -0.673 1.00 62.59 293 GLN A N 1
ATOM 2188 C CA . GLN A 1 293 ? 13.105 0.192 -1.585 1.00 62.59 293 GLN A CA 1
ATOM 2189 C C . GLN A 1 293 ? 12.367 1.532 -1.503 1.00 62.59 293 GLN A C 1
ATOM 2191 O O . GLN A 1 293 ? 12.654 2.437 -2.291 1.00 62.59 293 GLN A O 1
ATOM 2196 N N . GLY A 1 294 ? 11.427 1.662 -0.564 1.00 66.00 294 GLY A N 1
ATOM 2197 C CA . GLY A 1 294 ? 10.635 2.870 -0.369 1.00 66.00 294 GLY A CA 1
ATOM 2198 C C . GLY A 1 294 ? 11.467 4.003 0.213 1.00 66.00 294 GLY A C 1
ATOM 2199 O O . GLY A 1 294 ? 11.834 3.974 1.384 1.00 66.00 294 GLY A O 1
ATOM 2200 N N . ALA A 1 295 ? 11.725 5.029 -0.593 1.00 78.75 295 ALA A N 1
ATOM 2201 C CA . ALA A 1 295 ? 12.302 6.284 -0.125 1.00 78.75 295 ALA A CA 1
ATOM 2202 C C . ALA A 1 295 ? 11.387 7.447 -0.502 1.00 78.75 295 ALA A C 1
ATOM 2204 O O . ALA A 1 295 ? 10.926 7.530 -1.641 1.00 78.75 295 ALA A O 1
ATOM 2205 N N . VAL A 1 296 ? 11.155 8.352 0.448 1.00 81.50 296 VAL A N 1
ATOM 2206 C CA . VAL A 1 296 ? 10.519 9.653 0.206 1.00 81.50 296 VAL A CA 1
ATOM 2207 C C . VAL A 1 296 ? 11.624 10.695 0.160 1.00 81.50 296 VAL A C 1
ATOM 2209 O O . VAL A 1 296 ? 12.419 10.791 1.092 1.00 81.50 296 VAL A O 1
ATOM 2212 N N . GLY A 1 297 ? 11.705 11.411 -0.955 1.00 80.69 297 GLY A N 1
ATOM 2213 C CA . GLY A 1 297 ? 12.709 12.433 -1.203 1.00 80.69 297 GLY A CA 1
ATOM 2214 C C . GLY A 1 297 ? 12.154 13.809 -0.872 1.00 80.69 297 GLY A C 1
ATOM 2215 O O . GLY A 1 297 ? 12.013 14.175 0.290 1.00 80.69 297 GLY A O 1
ATOM 2216 N N . SER A 1 298 ? 11.847 14.578 -1.915 1.00 81.00 298 SER A N 1
ATOM 2217 C CA . SER A 1 298 ? 11.269 15.913 -1.778 1.00 81.00 298 SER A CA 1
ATOM 2218 C C . SER A 1 298 ? 9.749 15.850 -1.637 1.00 81.00 298 SER A C 1
ATOM 2220 O O . SER A 1 298 ? 9.088 15.109 -2.369 1.00 81.00 298 SER A O 1
ATOM 2222 N N . VAL A 1 299 ? 9.221 16.654 -0.714 1.00 80.19 299 VAL A N 1
ATOM 2223 C CA . VAL A 1 299 ? 7.799 16.982 -0.628 1.00 80.19 299 VAL A CA 1
ATOM 2224 C C . VAL A 1 299 ? 7.659 18.491 -0.785 1.00 80.19 299 VAL A C 1
ATOM 2226 O O . VAL A 1 299 ? 8.324 19.240 -0.065 1.00 80.19 299 VAL A O 1
ATOM 2229 N N . VAL A 1 300 ? 6.848 18.918 -1.747 1.00 83.81 300 VAL A N 1
ATOM 2230 C CA . VAL A 1 300 ? 6.622 20.327 -2.086 1.00 83.81 300 VAL A CA 1
ATOM 2231 C C . VAL A 1 300 ? 5.122 20.590 -2.070 1.00 83.81 300 VAL A C 1
ATOM 2233 O O . VAL A 1 300 ? 4.340 19.742 -2.493 1.00 83.81 300 VAL A O 1
ATOM 2236 N N . THR A 1 301 ? 4.730 21.757 -1.574 1.00 81.19 301 THR A N 1
ATOM 2237 C CA . THR A 1 301 ? 3.355 22.255 -1.643 1.00 81.19 301 THR A CA 1
ATOM 2238 C C . THR A 1 301 ? 3.320 23.474 -2.549 1.00 81.19 301 THR A C 1
ATOM 2240 O O . THR A 1 301 ? 4.134 24.378 -2.357 1.00 81.19 301 THR A O 1
ATOM 2243 N N . ASP A 1 302 ? 2.397 23.502 -3.502 1.00 79.19 302 ASP A N 1
ATOM 2244 C CA . ASP A 1 302 ? 2.106 24.681 -4.322 1.00 79.19 302 ASP A CA 1
ATOM 2245 C C . ASP A 1 302 ? 0.681 25.171 -4.025 1.00 79.19 302 ASP A C 1
ATOM 2247 O O . ASP A 1 302 ? -0.241 24.362 -3.918 1.00 79.19 302 ASP A O 1
ATOM 2251 N N . ASP A 1 303 ? 0.485 26.486 -3.920 1.00 69.00 303 ASP A N 1
ATOM 2252 C CA . ASP A 1 303 ? -0.796 27.122 -3.553 1.00 69.00 303 ASP A CA 1
ATOM 2253 C C . ASP A 1 303 ? -1.822 27.117 -4.695 1.00 69.00 303 ASP A C 1
ATOM 2255 O O . ASP A 1 303 ? -2.793 27.879 -4.690 1.00 69.00 303 ASP A O 1
ATOM 2259 N N . GLY A 1 304 ? -1.573 26.332 -5.746 1.00 57.97 304 GLY A N 1
ATOM 2260 C CA . GLY A 1 304 ? -2.455 26.182 -6.901 1.00 57.97 304 GLY A CA 1
ATOM 2261 C C . GLY A 1 304 ? -2.666 27.464 -7.717 1.00 57.97 304 GLY A C 1
ATOM 2262 O O . GLY A 1 304 ? -3.334 27.425 -8.754 1.00 57.97 304 GLY A O 1
ATOM 2263 N N . ARG A 1 305 ? -2.085 28.604 -7.311 1.00 56.25 305 ARG A N 1
ATOM 2264 C CA . ARG A 1 305 ? -2.104 29.866 -8.056 1.00 56.25 305 ARG A CA 1
ATOM 2265 C C . ARG A 1 305 ? -1.183 29.737 -9.260 1.00 56.25 305 ARG A C 1
ATOM 2267 O O . ARG A 1 305 ? -0.069 30.252 -9.271 1.00 56.25 305 ARG A O 1
ATOM 2274 N N . LYS A 1 306 ? -1.674 29.068 -10.305 1.00 50.31 306 LYS A N 1
ATOM 2275 C CA . LYS A 1 306 ? -1.092 29.152 -11.643 1.00 50.31 306 LYS A CA 1
ATOM 2276 C C . LYS A 1 306 ? -1.068 30.626 -12.034 1.00 50.31 306 LYS A C 1
ATOM 2278 O O . LYS A 1 306 ? -2.104 31.196 -12.373 1.00 50.31 306 LYS A O 1
ATOM 2283 N N . SER A 1 307 ? 0.102 31.252 -11.970 1.00 43.03 307 SER A N 1
ATOM 2284 C CA . SER A 1 307 ? 0.327 32.514 -12.658 1.00 43.03 307 SER A CA 1
ATOM 2285 C C . SER A 1 307 ? 0.028 32.263 -14.135 1.00 43.03 307 SER A C 1
ATOM 2287 O O . SER A 1 307 ? 0.566 31.341 -14.751 1.00 43.03 307 SER A O 1
ATOM 2289 N N . ALA A 1 308 ? -0.927 33.009 -14.686 1.00 37.59 308 ALA A N 1
ATOM 2290 C CA . ALA A 1 308 ? -1.332 32.867 -16.075 1.00 37.59 308 ALA A CA 1
ATOM 2291 C C . ALA A 1 308 ? -0.112 33.125 -16.981 1.00 37.59 308 ALA A C 1
ATOM 2293 O O . ALA A 1 308 ? 0.273 34.271 -17.180 1.00 37.59 308 ALA A O 1
ATOM 2294 N N . GLY A 1 309 ? 0.528 32.063 -17.485 1.00 36.31 309 GLY A N 1
ATOM 2295 C CA . GLY A 1 309 ? 1.572 32.159 -18.514 1.00 36.31 309 GLY A CA 1
ATOM 2296 C C . GLY A 1 309 ? 2.916 31.467 -18.253 1.00 36.31 309 GLY A C 1
ATOM 2297 O O . GLY A 1 309 ? 3.772 31.525 -19.129 1.00 36.31 309 GLY A O 1
ATOM 2298 N N . GLY A 1 310 ? 3.135 30.778 -17.129 1.00 37.34 310 GLY A N 1
ATOM 2299 C CA . GLY A 1 310 ? 4.399 30.067 -16.886 1.00 37.34 310 GLY A CA 1
ATOM 2300 C C . GLY A 1 310 ? 4.210 28.767 -16.117 1.00 37.34 310 GLY A C 1
ATOM 2301 O O . GLY A 1 310 ? 3.258 28.628 -15.353 1.00 37.34 310 GLY A O 1
ATOM 2302 N N . TYR A 1 311 ? 5.120 27.802 -16.303 1.00 35.75 311 TYR A N 1
ATOM 2303 C CA . TYR A 1 311 ? 5.282 26.741 -15.307 1.00 35.75 311 TYR A CA 1
ATOM 2304 C C . TYR A 1 311 ? 5.484 27.429 -13.951 1.00 35.75 311 TYR A C 1
ATOM 2306 O O . TYR A 1 311 ? 6.356 28.300 -13.875 1.00 35.75 311 TYR A O 1
ATOM 2314 N N . PRO A 1 312 ? 4.692 27.103 -12.916 1.00 40.84 312 PRO A N 1
ATOM 2315 C CA . PRO A 1 312 ? 4.872 27.714 -11.613 1.00 40.84 312 PRO A CA 1
ATOM 2316 C C . PRO A 1 312 ? 6.295 27.410 -11.153 1.00 40.84 312 PRO A C 1
ATOM 2318 O O . PRO A 1 312 ? 6.695 26.253 -11.015 1.00 40.84 312 PRO A O 1
ATOM 2321 N N . THR A 1 313 ? 7.093 28.460 -10.977 1.00 39.84 313 THR A N 1
ATOM 2322 C CA . THR A 1 313 ? 8.311 28.365 -10.186 1.00 39.84 313 THR A CA 1
ATOM 2323 C C . THR A 1 313 ? 7.815 28.141 -8.763 1.00 39.84 313 THR A C 1
ATOM 2325 O O . THR A 1 313 ? 7.162 29.045 -8.238 1.00 39.84 313 THR A O 1
ATOM 2328 N N . PRO A 1 314 ? 8.030 26.962 -8.153 1.00 41.00 314 PRO A N 1
ATOM 2329 C CA . PRO A 1 314 ? 7.547 26.715 -6.803 1.00 41.00 314 PRO A CA 1
ATOM 2330 C C . PRO A 1 314 ? 8.080 27.830 -5.907 1.00 41.00 314 PRO A C 1
ATOM 2332 O O . PRO A 1 314 ? 9.283 28.121 -5.942 1.00 41.00 314 PRO A O 1
ATOM 2335 N N . ALA A 1 315 ? 7.193 28.478 -5.147 1.00 38.62 315 ALA A N 1
ATOM 2336 C CA . ALA A 1 315 ? 7.624 29.381 -4.093 1.00 38.62 315 ALA A CA 1
ATOM 2337 C C . ALA A 1 315 ? 8.651 28.610 -3.254 1.00 38.62 315 ALA A C 1
ATOM 2339 O O . ALA A 1 315 ? 8.408 27.465 -2.872 1.00 38.62 315 ALA A O 1
ATOM 2340 N N . LEU A 1 316 ? 9.837 29.192 -3.071 1.00 35.16 316 LEU A N 1
ATOM 2341 C CA . LEU A 1 316 ? 10.988 28.591 -2.394 1.00 35.16 316 LEU A CA 1
ATOM 2342 C C . LEU A 1 316 ? 10.713 28.437 -0.880 1.00 35.16 316 LEU A C 1
ATOM 2344 O O . LEU A 1 316 ? 11.417 28.984 -0.041 1.00 35.16 316 LEU A O 1
ATOM 2348 N N . GLY A 1 317 ? 9.677 27.683 -0.516 1.00 37.78 317 GLY A N 1
ATOM 2349 C CA . GLY A 1 317 ? 9.524 27.080 0.798 1.00 37.78 317 GLY A CA 1
ATOM 2350 C C . GLY A 1 317 ? 10.576 25.983 0.965 1.00 37.78 317 GLY A C 1
ATOM 2351 O O . GLY A 1 317 ? 10.934 25.297 0.007 1.00 37.78 317 GLY A O 1
ATOM 2352 N N . SER A 1 318 ? 11.127 25.864 2.173 1.00 38.38 318 SER A N 1
ATOM 2353 C CA . SER A 1 318 ? 12.334 25.093 2.503 1.00 38.38 318 SER A CA 1
ATOM 2354 C C . SER A 1 318 ? 12.506 23.767 1.724 1.00 38.38 318 SER A C 1
ATOM 2356 O O . SER A 1 318 ? 11.946 22.720 2.062 1.00 38.38 318 SER A O 1
ATOM 2358 N N . THR A 1 319 ? 13.382 23.754 0.711 1.00 40.44 319 THR A N 1
ATOM 2359 C CA . THR A 1 319 ? 13.810 22.518 0.020 1.00 40.44 319 THR A CA 1
ATOM 2360 C C . THR A 1 319 ? 14.902 21.767 0.791 1.00 40.44 319 THR A C 1
ATOM 2362 O O . THR A 1 319 ? 15.738 21.097 0.187 1.00 40.44 319 THR A O 1
ATOM 2365 N N . GLY A 1 320 ? 14.945 21.919 2.118 1.00 41.09 320 GLY A N 1
ATOM 2366 C CA . GLY A 1 320 ? 15.945 21.274 2.963 1.00 41.09 320 GLY A CA 1
ATOM 2367 C C . GLY A 1 320 ? 15.813 19.744 2.938 1.00 41.09 320 GLY A C 1
ATOM 2368 O O . GLY A 1 320 ? 14.698 19.235 2.773 1.00 41.09 320 GLY A O 1
ATOM 2369 N N . PRO A 1 321 ? 16.927 19.001 3.090 1.00 42.53 321 PRO A N 1
ATOM 2370 C CA . PRO A 1 321 ? 16.887 17.552 3.254 1.00 42.53 321 PRO A CA 1
ATOM 2371 C C . PRO A 1 321 ? 15.987 17.175 4.439 1.00 42.53 321 PRO A C 1
ATOM 2373 O O . PRO A 1 321 ? 15.926 17.889 5.440 1.00 42.53 321 PRO A O 1
ATOM 2376 N N . PHE A 1 322 ? 15.268 16.058 4.310 1.00 44.78 322 PHE A N 1
ATOM 2377 C CA . PHE A 1 322 ? 14.417 15.511 5.368 1.00 44.78 322 PHE A CA 1
ATOM 2378 C C . PHE A 1 322 ? 15.303 15.045 6.534 1.00 44.78 322 PHE A C 1
ATOM 2380 O O . PHE A 1 322 ? 15.761 13.904 6.559 1.00 44.78 322 PHE A O 1
ATOM 2387 N N . ASN A 1 323 ? 15.571 15.936 7.487 1.00 38.72 323 ASN A N 1
ATOM 2388 C CA . ASN A 1 323 ? 16.190 15.567 8.752 1.00 38.72 323 ASN A CA 1
ATOM 2389 C C . ASN A 1 323 ? 15.073 15.102 9.697 1.00 38.72 323 ASN A C 1
ATOM 2391 O O . ASN A 1 323 ? 14.143 15.871 9.944 1.00 38.72 323 ASN A O 1
ATOM 2395 N N . PRO A 1 324 ? 15.100 13.850 10.185 1.00 35.44 324 PRO A N 1
ATOM 2396 C CA . PRO A 1 324 ? 14.093 13.377 11.120 1.00 35.44 324 PRO A CA 1
ATOM 2397 C C . PRO A 1 324 ? 14.192 14.188 12.415 1.00 35.44 324 PRO A C 1
ATOM 2399 O O . PRO A 1 324 ? 15.226 14.177 13.078 1.00 35.44 324 PRO A O 1
ATOM 2402 N N . ILE A 1 325 ? 13.113 14.878 12.783 1.00 34.19 325 ILE A N 1
ATOM 2403 C CA . ILE A 1 325 ? 12.914 15.322 14.162 1.00 34.19 325 ILE A CA 1
ATOM 2404 C C . ILE A 1 325 ? 12.556 14.052 14.936 1.00 34.19 325 ILE A C 1
ATOM 2406 O O . ILE A 1 325 ? 11.478 13.495 14.752 1.00 34.19 325 ILE A O 1
ATOM 2410 N N . THR A 1 326 ? 13.500 13.522 15.714 1.00 36.41 326 THR A N 1
ATOM 2411 C CA . THR A 1 326 ? 13.347 12.231 16.409 1.00 36.41 326 THR A CA 1
ATOM 2412 C C . THR A 1 326 ? 12.582 12.328 17.726 1.00 36.41 326 THR A C 1
ATOM 2414 O O . THR A 1 326 ? 12.314 11.304 18.344 1.00 36.41 326 THR A O 1
ATOM 2417 N N . SER A 1 327 ? 12.226 13.533 18.165 1.00 37.12 327 SER A N 1
ATOM 2418 C CA . SER A 1 327 ? 11.466 13.756 19.392 1.00 37.12 327 SER A CA 1
ATOM 2419 C C . SER A 1 327 ? 10.572 14.974 19.235 1.00 37.12 327 SER A C 1
ATOM 2421 O O . SER A 1 327 ? 11.041 16.049 18.867 1.00 37.12 327 SER A O 1
ATOM 2423 N N . TRP A 1 328 ? 9.295 14.787 19.529 1.00 52.03 328 TRP A N 1
ATOM 2424 C CA . TRP A 1 328 ? 8.357 15.877 19.744 1.00 52.03 328 TRP A CA 1
ATOM 2425 C C . TRP A 1 328 ? 8.413 16.288 21.212 1.00 52.03 328 TRP A C 1
ATOM 2427 O O . TRP A 1 328 ? 8.690 15.442 22.067 1.00 52.03 328 TRP A O 1
ATOM 2437 N N . ASP A 1 329 ? 8.096 17.544 21.509 1.00 50.81 329 ASP A N 1
ATOM 2438 C CA . ASP A 1 329 ? 7.590 17.860 22.842 1.00 50.81 329 ASP A CA 1
ATOM 2439 C C . ASP A 1 329 ? 6.118 17.402 22.948 1.00 50.81 329 ASP A C 1
ATOM 2441 O O . ASP A 1 329 ? 5.401 17.267 21.947 1.00 50.81 329 ASP A O 1
ATOM 2445 N N . GLU A 1 330 ? 5.664 17.090 24.162 1.00 49.16 330 GLU A N 1
ATOM 2446 C CA . GLU A 1 330 ? 4.284 16.646 24.401 1.00 49.16 330 GLU A CA 1
ATOM 2447 C C . GLU A 1 330 ? 3.247 17.687 23.949 1.00 49.16 330 GLU A C 1
ATOM 2449 O O . GLU A 1 330 ? 2.129 17.330 23.583 1.00 49.16 330 GLU A O 1
ATOM 2454 N N . GLU A 1 331 ? 3.624 18.965 23.907 1.00 51.69 331 GLU A N 1
ATOM 2455 C CA . GLU A 1 331 ? 2.765 20.092 23.554 1.00 51.69 331 GLU A CA 1
ATOM 2456 C C . GLU A 1 331 ? 2.437 20.125 22.051 1.00 51.69 331 GLU A C 1
ATOM 2458 O O . GLU A 1 331 ? 1.300 20.390 21.663 1.00 51.69 331 GLU A O 1
ATOM 2463 N N . GLN A 1 332 ? 3.375 19.771 21.175 1.00 53.19 332 GLN A N 1
ATOM 2464 C CA . GLN A 1 332 ? 3.147 19.641 19.735 1.00 53.19 332 GLN A CA 1
ATOM 2465 C C . GLN A 1 332 ? 2.232 18.449 19.423 1.00 53.19 332 GLN A C 1
ATOM 2467 O O . GLN A 1 332 ? 1.329 18.563 18.585 1.00 53.19 332 GLN A O 1
ATOM 2472 N N . ILE A 1 333 ? 2.417 17.322 20.128 1.00 54.66 333 ILE A N 1
ATOM 2473 C CA . ILE A 1 333 ? 1.527 16.154 20.021 1.00 54.66 333 ILE A CA 1
ATOM 2474 C C . ILE A 1 333 ? 0.136 16.539 20.522 1.00 54.66 333 ILE A C 1
ATOM 2476 O O . ILE A 1 333 ? -0.856 16.230 19.857 1.00 54.66 333 ILE A O 1
ATOM 2480 N N . ARG A 1 334 ? 0.050 17.259 21.646 1.00 55.16 334 ARG A N 1
ATOM 2481 C CA . ARG A 1 334 ? -1.204 17.752 22.221 1.00 55.16 334 ARG A CA 1
ATOM 2482 C C . ARG A 1 334 ? -1.920 18.704 21.269 1.00 55.16 334 ARG A C 1
ATOM 2484 O O . ARG A 1 334 ? -3.096 18.492 21.008 1.00 55.16 334 ARG A O 1
ATOM 2491 N N . ARG A 1 335 ? -1.227 19.664 20.651 1.00 53.12 335 ARG A N 1
ATOM 2492 C CA . ARG A 1 335 ? -1.805 20.572 19.640 1.00 53.12 335 ARG A CA 1
ATOM 2493 C C . ARG A 1 335 ? -2.335 19.829 18.421 1.00 53.12 335 ARG A C 1
ATOM 2495 O O . ARG A 1 335 ? -3.432 20.129 17.970 1.00 53.12 335 ARG A O 1
ATOM 2502 N N . CYS A 1 336 ? -1.617 18.821 17.925 1.00 47.62 336 CYS A N 1
ATOM 2503 C CA . CYS A 1 336 ? -2.129 17.972 16.845 1.00 47.62 336 CYS A CA 1
ATOM 2504 C C . CYS A 1 336 ? -3.301 17.086 17.293 1.00 47.62 336 CYS A C 1
ATOM 2506 O O . CYS A 1 336 ? -4.171 16.780 16.487 1.00 47.62 336 CYS A O 1
ATOM 2508 N N . SER A 1 337 ? -3.342 16.674 18.559 1.00 48.59 337 SER A N 1
ATOM 2509 C CA . SER A 1 337 ? -4.427 15.855 19.116 1.00 48.59 337 SER A CA 1
ATOM 2510 C C . SER A 1 337 ? -5.695 16.680 19.369 1.00 48.59 337 SER A C 1
ATOM 2512 O O . SER A 1 337 ? -6.789 16.191 19.117 1.00 48.59 337 SER A O 1
ATOM 2514 N N . LEU A 1 338 ? -5.553 17.951 19.765 1.00 44.88 338 LEU A N 1
ATOM 2515 C CA . LEU A 1 338 ? -6.653 18.909 19.940 1.00 44.88 338 LEU A CA 1
ATOM 2516 C C . LEU A 1 338 ? -7.342 19.271 18.613 1.00 44.88 338 LEU A C 1
ATOM 2518 O O . LEU A 1 338 ? -8.539 19.530 18.601 1.00 44.88 338 LEU A O 1
ATOM 2522 N N . LEU A 1 339 ? -6.623 19.208 17.486 1.00 44.16 339 LEU A N 1
ATOM 2523 C CA . LEU A 1 339 ? -7.197 19.341 16.135 1.00 44.16 339 LEU A CA 1
ATOM 2524 C C . LEU A 1 339 ? -8.083 18.144 15.726 1.00 44.16 339 LEU A C 1
ATOM 2526 O O . LEU A 1 339 ? -8.681 18.164 14.657 1.00 44.16 339 LEU A O 1
ATOM 2530 N N . ASN A 1 340 ? -8.142 17.086 16.543 1.00 42.28 340 ASN A N 1
ATOM 2531 C CA . ASN A 1 340 ? -8.862 15.843 16.255 1.00 42.28 340 ASN A CA 1
ATOM 2532 C C . ASN A 1 340 ? -9.946 15.513 17.288 1.00 42.28 340 ASN A C 1
ATOM 2534 O O . ASN A 1 340 ? -10.383 14.361 17.349 1.00 42.28 340 ASN A O 1
ATOM 2538 N N . ALA A 1 341 ? -10.399 16.490 18.083 1.00 40.19 341 ALA A N 1
ATOM 2539 C CA . ALA A 1 341 ? -11.689 16.328 18.745 1.00 40.19 341 ALA A CA 1
ATOM 2540 C C . ALA A 1 341 ? -12.726 16.010 17.649 1.00 40.19 341 ALA A C 1
ATOM 2542 O O . ALA A 1 341 ? -12.726 16.703 16.622 1.00 40.19 341 ALA A O 1
ATOM 2543 N N . PRO A 1 342 ? -13.535 14.939 17.783 1.00 41.09 342 PRO A N 1
ATOM 2544 C CA . PRO A 1 342 ? -14.595 14.680 16.820 1.00 41.09 342 PRO A CA 1
ATOM 2545 C C . PRO A 1 342 ? -15.404 15.967 16.676 1.00 41.09 342 PRO A C 1
ATOM 2547 O O . PRO A 1 342 ? -15.694 16.628 17.674 1.00 41.09 342 PRO A O 1
ATOM 2550 N N . ALA A 1 343 ? -15.720 16.356 15.437 1.00 42.44 343 ALA A N 1
ATOM 2551 C CA . ALA A 1 343 ? -16.699 17.414 15.249 1.00 42.44 343 ALA A CA 1
ATOM 2552 C C . ALA A 1 343 ? -17.932 17.019 16.082 1.00 42.44 343 ALA A C 1
ATOM 2554 O O . ALA A 1 343 ? -18.334 15.852 15.987 1.00 42.44 343 ALA A O 1
ATOM 2555 N N . PRO A 1 344 ? -18.476 17.914 16.930 1.00 42.78 344 PRO A N 1
ATOM 2556 C CA . PRO A 1 344 ? -19.650 17.588 17.732 1.00 42.78 344 PRO A CA 1
ATOM 2557 C C . PRO A 1 344 ? -20.714 17.002 16.801 1.00 42.78 344 PRO A C 1
ATOM 2559 O O . PRO A 1 344 ? -20.851 17.483 15.670 1.00 42.78 344 PRO A O 1
ATOM 2562 N N . SER A 1 345 ? -21.396 15.931 17.220 1.00 53.56 345 SER A N 1
ATOM 2563 C CA . SER A 1 345 ? -22.458 15.310 16.414 1.00 53.56 345 SER A CA 1
ATOM 2564 C C . SER A 1 345 ? -23.473 16.372 15.969 1.00 53.56 345 SER A C 1
ATOM 2566 O O . SER A 1 345 ? -23.594 17.412 16.615 1.00 53.56 345 SER A O 1
ATOM 2568 N N . GLU A 1 346 ? -24.210 16.155 14.873 1.00 45.22 346 GLU A N 1
ATOM 2569 C CA . GLU A 1 346 ? -25.278 17.097 14.477 1.00 45.22 346 GLU A CA 1
ATOM 2570 C C . GLU A 1 346 ? -26.257 17.347 15.638 1.00 45.22 346 GLU A C 1
ATOM 2572 O O . GLU A 1 346 ? -26.715 18.469 15.830 1.00 45.22 346 GLU A O 1
ATOM 2577 N N . GLU A 1 347 ? -26.479 16.335 16.480 1.00 47.06 347 GLU A N 1
ATOM 2578 C CA . GLU A 1 347 ? -27.253 16.425 17.719 1.00 47.06 347 GLU A CA 1
ATOM 2579 C C . GLU A 1 347 ? -26.575 17.299 18.786 1.00 47.06 347 GLU A C 1
ATOM 2581 O O . GLU A 1 347 ? -27.241 18.146 19.370 1.00 47.06 347 GLU A O 1
ATOM 2586 N N . ALA A 1 348 ? -25.261 17.181 19.005 1.00 50.53 348 ALA A N 1
ATOM 2587 C CA . ALA A 1 348 ? -24.518 18.041 19.931 1.00 50.53 348 ALA A CA 1
ATOM 2588 C C . ALA A 1 348 ? -24.405 19.490 19.420 1.00 50.53 348 ALA A C 1
ATOM 2590 O O . ALA A 1 348 ? -24.448 20.441 20.200 1.00 50.53 348 ALA A O 1
ATOM 2591 N N . GLN A 1 349 ? -24.310 19.686 18.102 1.00 55.38 349 GLN A N 1
ATOM 2592 C CA . GLN A 1 349 ? -24.352 21.010 17.474 1.00 55.38 349 GLN A CA 1
ATOM 2593 C C . GLN A 1 349 ? -25.737 21.648 17.615 1.00 55.38 349 GLN A C 1
ATOM 2595 O O . GLN A 1 349 ? -25.831 22.831 17.942 1.00 55.38 349 GLN A O 1
ATOM 2600 N N . LEU A 1 350 ? -26.803 20.865 17.423 1.00 53.16 350 LEU A N 1
ATOM 2601 C CA . LEU A 1 350 ? -28.182 21.300 17.621 1.00 53.16 350 LEU A CA 1
ATOM 2602 C C . LEU A 1 350 ? -28.466 21.598 19.099 1.00 53.16 350 LEU A C 1
ATOM 2604 O O . LEU A 1 350 ? -29.019 22.650 19.401 1.00 53.16 350 LEU A O 1
ATOM 2608 N N . ALA A 1 351 ? -28.030 20.738 20.021 1.00 56.19 351 ALA A N 1
ATOM 2609 C CA . ALA A 1 351 ? -28.161 20.946 21.462 1.00 56.19 351 ALA A CA 1
ATOM 2610 C C . ALA A 1 351 ? -27.432 22.218 21.912 1.00 56.19 351 ALA A C 1
ATOM 2612 O O . ALA A 1 351 ? -27.989 23.017 22.663 1.00 56.19 351 ALA A O 1
ATOM 2613 N N . ARG A 1 352 ? -26.229 22.471 21.383 1.00 59.12 352 ARG A N 1
ATOM 2614 C CA . ARG A 1 352 ? -25.487 23.708 21.644 1.00 59.12 352 ARG A CA 1
ATOM 2615 C C . ARG A 1 352 ? -26.189 24.941 21.071 1.00 59.12 352 ARG A C 1
ATOM 2617 O O . ARG A 1 352 ? -26.248 25.965 21.742 1.00 59.12 352 ARG A O 1
ATOM 2624 N N . ALA A 1 353 ? -26.747 24.854 19.863 1.00 60.22 353 ALA A N 1
ATOM 2625 C CA . ALA A 1 353 ? -27.514 25.947 19.261 1.00 60.22 353 ALA A CA 1
ATOM 2626 C C . ALA A 1 353 ? -28.803 26.253 20.047 1.00 60.22 353 ALA A C 1
ATOM 2628 O O . ALA A 1 353 ? -29.134 27.419 20.257 1.00 60.22 353 ALA A O 1
ATOM 2629 N N . ILE A 1 354 ? -29.493 25.217 20.533 1.00 62.78 354 ILE A N 1
ATOM 2630 C CA . ILE A 1 354 ? -30.674 25.345 21.395 1.00 62.78 354 ILE A CA 1
ATOM 2631 C C . ILE A 1 354 ? -30.285 25.970 22.739 1.00 62.78 354 ILE A C 1
ATOM 2633 O O . ILE A 1 354 ? -30.926 26.926 23.165 1.00 62.78 354 ILE A O 1
ATOM 2637 N N . ALA A 1 355 ? -29.212 25.497 23.377 1.00 58.75 355 ALA A N 1
ATOM 2638 C CA . ALA A 1 355 ? -28.734 26.032 24.651 1.00 58.75 355 ALA A CA 1
ATOM 2639 C C . ALA A 1 355 ? -28.340 27.515 24.551 1.00 58.75 355 ALA A C 1
ATOM 2641 O O . ALA A 1 355 ? -28.721 28.307 25.410 1.00 58.75 355 ALA A O 1
ATOM 2642 N N . LEU A 1 356 ? -27.649 27.914 23.476 1.00 58.56 356 LEU A N 1
ATOM 2643 C CA . LEU A 1 356 ? -27.302 29.317 23.222 1.00 58.56 356 LEU A CA 1
ATOM 2644 C C . LEU A 1 356 ? -28.549 30.182 22.985 1.00 58.56 356 LEU A C 1
ATOM 2646 O O . LEU A 1 356 ? -28.647 31.274 23.537 1.00 58.56 356 LEU A O 1
ATOM 2650 N N . SER A 1 357 ? -29.533 29.678 22.234 1.00 64.62 357 SER A N 1
ATOM 2651 C CA . SER A 1 357 ? -30.792 30.396 22.002 1.00 64.62 357 SER A CA 1
ATOM 2652 C C . SER A 1 357 ? -31.625 30.557 23.283 1.00 64.62 357 SER A C 1
ATOM 2654 O O . SER A 1 357 ? -32.218 31.611 23.508 1.00 64.62 357 SER A O 1
ATOM 2656 N N . LEU A 1 358 ? -31.640 29.545 24.156 1.00 59.47 358 LEU A N 1
ATOM 2657 C CA . LEU A 1 358 ? -32.313 29.606 25.458 1.00 59.47 358 LEU A CA 1
ATOM 2658 C C . LEU A 1 358 ? -31.590 30.544 26.437 1.00 59.47 358 LEU A C 1
ATOM 2660 O O . LEU A 1 358 ? -32.242 31.282 27.179 1.00 59.47 358 LEU A O 1
ATOM 2664 N N . ALA A 1 359 ? -30.256 30.578 26.410 1.00 58.97 359 ALA A N 1
ATOM 2665 C CA . ALA A 1 359 ? -29.462 31.510 27.207 1.00 58.97 359 ALA A CA 1
ATOM 2666 C C . ALA A 1 359 ? -29.749 32.972 26.819 1.00 58.97 359 ALA A C 1
ATOM 2668 O O . ALA A 1 359 ? -30.022 33.791 27.698 1.00 58.97 359 ALA A O 1
ATOM 2669 N N . GLU A 1 360 ? -29.817 33.270 25.516 1.00 69.31 360 GLU A N 1
ATOM 2670 C CA . GLU A 1 360 ? -30.192 34.594 24.996 1.00 69.31 360 GLU A CA 1
ATOM 2671 C C . GLU A 1 360 ? -31.604 35.024 25.425 1.00 69.31 360 GLU A C 1
ATOM 2673 O O . GLU A 1 360 ? -31.824 36.191 25.748 1.00 69.31 360 GLU A O 1
ATOM 2678 N N . GLN A 1 361 ? -32.559 34.091 25.482 1.00 68.88 361 GLN A N 1
ATOM 2679 C CA . GLN A 1 361 ? -33.930 34.378 25.926 1.00 68.88 361 GLN A CA 1
ATOM 2680 C C . GLN A 1 361 ? -34.049 34.556 27.446 1.00 68.88 361 GLN A C 1
ATOM 2682 O O . GLN A 1 361 ? -34.913 35.297 27.914 1.00 68.88 361 GLN A O 1
ATOM 2687 N N . SER A 1 362 ? -33.188 33.894 28.221 1.00 71.56 362 SER A N 1
ATOM 2688 C CA . SER A 1 362 ? -33.207 33.944 29.690 1.00 71.56 362 SER A CA 1
ATOM 2689 C C . SER A 1 362 ? -32.436 35.127 30.290 1.00 71.56 362 SER A C 1
ATOM 2691 O O . SER A 1 362 ? -32.539 35.374 31.492 1.00 71.56 362 SER A O 1
ATOM 2693 N N . GLY A 1 363 ? -31.670 35.868 29.479 1.00 71.75 363 GLY A N 1
ATOM 2694 C CA . GLY A 1 363 ? -30.843 36.986 29.941 1.00 71.75 363 GLY A CA 1
ATOM 2695 C C . GLY A 1 363 ? -29.674 36.567 30.842 1.00 71.75 363 GLY A C 1
ATOM 2696 O O . GLY A 1 363 ? -29.143 37.405 31.571 1.00 71.75 363 GLY A O 1
ATOM 2697 N N . GLN A 1 364 ? -29.291 35.285 30.829 1.00 49.78 364 GLN A N 1
ATOM 2698 C CA . GLN A 1 364 ? -28.144 34.778 31.582 1.00 49.78 364 GLN A CA 1
ATOM 2699 C C . GLN A 1 364 ? -26.824 35.014 30.836 1.00 49.78 364 GLN A C 1
ATOM 2701 O O . GLN A 1 364 ? -26.757 34.982 29.610 1.00 49.78 364 GLN A O 1
ATOM 2706 N N . ASP A 1 365 ? -25.769 35.266 31.611 1.00 47.94 365 ASP A N 1
ATOM 2707 C CA . ASP A 1 365 ? -24.433 35.622 31.128 1.00 47.94 365 ASP A CA 1
ATOM 2708 C C . ASP A 1 365 ? -23.788 34.426 30.379 1.00 47.94 365 ASP A C 1
ATOM 2710 O O . ASP A 1 365 ? -23.642 33.351 30.974 1.00 47.94 365 ASP A O 1
ATOM 2714 N N . PRO A 1 366 ? -23.369 34.566 29.102 1.00 51.44 366 PRO A N 1
ATOM 2715 C CA . PRO A 1 366 ? -22.914 33.449 28.256 1.00 51.44 366 PRO A CA 1
ATOM 2716 C C . PRO A 1 366 ? -21.654 32.723 28.763 1.00 51.44 366 PRO A C 1
ATOM 2718 O O . PRO A 1 366 ? -21.319 31.637 28.289 1.00 51.44 366 PRO A O 1
ATOM 2721 N N . VAL A 1 367 ? -20.962 33.285 29.756 1.00 50.38 367 VAL A N 1
ATOM 2722 C CA . VAL A 1 367 ? -19.773 32.688 30.386 1.00 50.38 367 VAL A CA 1
ATOM 2723 C C . VAL A 1 367 ? -20.133 31.499 31.295 1.00 50.38 367 VAL A C 1
ATOM 2725 O O . VAL A 1 367 ? -19.316 30.601 31.477 1.00 50.38 367 VAL A O 1
ATOM 2728 N N . LEU A 1 368 ? -21.358 31.444 31.836 1.00 46.62 368 LEU A N 1
ATOM 2729 C CA . LEU A 1 368 ? -21.829 30.323 32.667 1.00 46.62 368 LEU A CA 1
ATOM 2730 C C . LEU A 1 368 ? -22.318 29.121 31.840 1.00 46.62 368 LEU A C 1
ATOM 2732 O O . LEU A 1 368 ? -22.302 27.995 32.335 1.00 46.62 368 LEU A O 1
ATOM 2736 N N . THR A 1 369 ? -22.698 29.329 30.576 1.00 53.28 369 THR A N 1
ATOM 2737 C CA . THR A 1 369 ? -23.164 28.262 29.674 1.00 53.28 369 THR A CA 1
ATOM 2738 C C . THR A 1 369 ? -22.052 27.367 29.133 1.00 53.28 369 THR A C 1
ATOM 2740 O O . THR A 1 369 ? -22.292 26.180 28.927 1.00 53.28 369 THR A O 1
ATOM 2743 N N . ASP A 1 370 ? -20.827 27.875 28.969 1.00 47.25 370 ASP A N 1
ATOM 2744 C CA . ASP A 1 370 ? -19.694 27.044 28.529 1.00 47.25 370 ASP A CA 1
ATOM 2745 C C . ASP A 1 370 ? -19.253 26.040 29.615 1.00 47.25 370 ASP A C 1
ATOM 2747 O O . ASP A 1 370 ? -18.759 24.967 29.286 1.00 47.25 370 ASP A O 1
ATOM 2751 N N . ALA A 1 371 ? -19.503 26.330 30.900 1.00 46.56 371 ALA A N 1
ATOM 2752 C CA . ALA A 1 371 ? -19.193 25.424 32.012 1.00 46.56 371 ALA A CA 1
ATOM 2753 C C . ALA A 1 371 ? -20.212 24.279 32.188 1.00 46.56 371 ALA A C 1
ATOM 2755 O O . ALA A 1 371 ? -19.902 23.278 32.827 1.00 46.56 371 ALA A O 1
ATOM 2756 N N . LEU A 1 372 ? -21.421 24.412 31.630 1.00 47.00 372 LEU A N 1
ATOM 2757 C CA . LEU A 1 372 ? -22.467 23.378 31.660 1.00 47.00 372 LEU A CA 1
ATOM 2758 C C . LEU A 1 372 ? -22.481 22.507 30.392 1.00 47.00 372 LEU A C 1
ATOM 2760 O O . LEU A 1 372 ? -23.112 21.456 30.381 1.00 47.00 372 LEU A O 1
ATOM 2764 N N . ALA A 1 373 ? -21.776 22.921 29.334 1.00 51.00 373 ALA A N 1
ATOM 2765 C CA . ALA A 1 373 ? -21.676 22.189 28.071 1.00 51.00 373 ALA A CA 1
ATOM 2766 C C . ALA A 1 373 ? -20.620 21.063 28.077 1.00 51.00 373 ALA A C 1
ATOM 2768 O O . ALA A 1 373 ? -20.509 20.340 27.090 1.00 51.00 373 ALA A O 1
ATOM 2769 N N . GLU A 1 374 ? -19.846 20.903 29.159 1.00 52.19 374 GLU A N 1
ATOM 2770 C CA . GLU A 1 374 ? -18.873 19.806 29.306 1.00 52.19 374 GLU A CA 1
ATOM 2771 C C . GLU A 1 374 ? -19.504 18.482 29.787 1.00 52.19 374 GLU A C 1
ATOM 2773 O O . GLU A 1 374 ? -18.819 17.461 29.805 1.00 52.19 374 GLU A O 1
ATOM 2778 N N . ASP A 1 375 ? -20.797 18.475 30.134 1.00 60.69 375 ASP A N 1
ATOM 2779 C CA . ASP A 1 375 ? -21.530 17.283 30.579 1.00 60.69 375 ASP A CA 1
ATOM 2780 C C . ASP A 1 375 ? -22.701 16.981 29.620 1.00 60.69 375 ASP A C 1
ATOM 2782 O O . ASP A 1 375 ? -23.809 17.514 29.748 1.00 60.69 375 ASP A O 1
ATOM 2786 N N . GLU A 1 376 ? -22.423 16.164 28.594 1.00 54.72 376 GLU A N 1
ATOM 2787 C CA . GLU A 1 376 ? -23.363 15.829 27.509 1.00 54.72 376 GLU A CA 1
ATOM 2788 C C . GLU A 1 376 ? -24.677 15.220 28.035 1.00 54.72 376 GLU A C 1
ATOM 2790 O O . GLU A 1 376 ? -25.746 15.515 27.493 1.00 54.72 376 GLU A O 1
ATOM 2795 N N . ASP A 1 377 ? -24.624 14.450 29.129 1.00 54.53 377 ASP A N 1
ATOM 2796 C CA . ASP A 1 377 ? -25.799 13.811 29.734 1.00 54.53 377 ASP A CA 1
ATOM 2797 C C . ASP A 1 377 ? -26.716 14.834 30.427 1.00 54.53 377 ASP A C 1
ATOM 2799 O O . ASP A 1 377 ? -27.944 14.741 30.331 1.00 54.53 377 ASP A O 1
ATOM 2803 N N . ALA A 1 378 ? -26.147 15.866 31.060 1.00 58.81 378 ALA A N 1
ATOM 2804 C CA . ALA A 1 378 ? -26.918 16.921 31.720 1.00 58.81 378 ALA A CA 1
ATOM 2805 C C . ALA A 1 378 ? -27.663 17.810 30.708 1.00 58.81 378 ALA A C 1
ATOM 2807 O O . ALA A 1 378 ? -28.826 18.169 30.924 1.00 58.81 378 ALA A O 1
ATOM 2808 N N . ALA A 1 379 ? -27.025 18.122 29.574 1.00 60.81 379 ALA A N 1
ATOM 2809 C CA . ALA A 1 379 ? -27.634 18.897 28.495 1.00 60.81 379 ALA A CA 1
ATOM 2810 C C . ALA A 1 379 ? -28.775 18.127 27.802 1.00 60.81 379 ALA A C 1
ATOM 2812 O O . ALA A 1 379 ? -29.841 18.695 27.539 1.00 60.81 379 ALA A O 1
ATOM 2813 N N . LEU A 1 380 ? -28.592 16.823 27.564 1.00 58.50 380 LEU A N 1
ATOM 2814 C CA . LEU A 1 380 ? -29.627 15.939 27.016 1.00 58.50 380 LEU A CA 1
ATOM 2815 C C . LEU A 1 380 ? -30.813 15.784 27.971 1.00 58.50 380 LEU A C 1
ATOM 2817 O O . LEU A 1 380 ? -31.963 15.848 27.537 1.00 58.50 380 LEU A O 1
ATOM 2821 N N . GLN A 1 381 ? -30.556 15.638 29.271 1.00 63.28 381 GLN A N 1
ATOM 2822 C CA . GLN A 1 381 ? -31.609 15.495 30.273 1.00 63.28 381 GLN A CA 1
ATOM 2823 C C . GLN A 1 381 ? -32.415 16.793 30.457 1.00 63.28 381 GLN A C 1
ATOM 2825 O O . GLN A 1 381 ? -33.637 16.735 30.603 1.00 63.28 381 GLN A O 1
ATOM 2830 N N . ALA A 1 382 ? -31.775 17.963 30.356 1.00 63.84 382 ALA A N 1
ATOM 2831 C CA . ALA A 1 382 ? -32.461 19.257 30.350 1.00 63.84 382 ALA A CA 1
ATOM 2832 C C . ALA A 1 382 ? -33.326 19.460 29.089 1.00 63.84 382 ALA A C 1
ATOM 2834 O O . ALA A 1 382 ? -34.474 19.898 29.192 1.00 63.84 382 ALA A O 1
ATOM 2835 N N . ALA A 1 383 ? -32.819 19.085 27.908 1.00 62.28 383 ALA A N 1
ATOM 2836 C CA . ALA A 1 383 ? -33.569 19.160 26.652 1.00 62.28 383 ALA A CA 1
ATOM 2837 C C . ALA A 1 383 ? -34.767 18.190 26.623 1.00 62.28 383 ALA A C 1
ATOM 2839 O O . ALA A 1 383 ? -35.847 18.545 26.146 1.00 62.28 383 ALA A O 1
ATOM 2840 N N . LEU A 1 384 ? -34.607 16.985 27.183 1.00 57.47 384 LEU A N 1
ATOM 2841 C CA . LEU A 1 384 ? -35.673 15.987 27.283 1.00 57.47 384 LEU A CA 1
ATOM 2842 C C . LEU A 1 384 ? -36.807 16.457 28.209 1.00 57.47 384 LEU A C 1
ATOM 2844 O O . LEU A 1 384 ? -37.978 16.289 27.875 1.00 57.47 384 LEU A O 1
ATOM 2848 N N . MET A 1 385 ? -36.470 17.090 29.338 1.00 67.19 385 MET A N 1
ATOM 2849 C CA . MET A 1 385 ? -37.461 17.656 30.261 1.00 67.19 385 MET A CA 1
ATOM 2850 C C . MET A 1 385 ? -38.219 18.834 29.637 1.00 67.19 385 MET A C 1
ATOM 2852 O O . MET A 1 385 ? -39.437 18.907 29.777 1.00 67.19 385 MET A O 1
ATOM 2856 N N . ALA A 1 386 ? -37.539 19.698 28.876 1.00 60.34 386 ALA A N 1
ATOM 2857 C CA . ALA A 1 386 ? -38.183 20.804 28.162 1.00 60.34 386 ALA A CA 1
ATOM 2858 C C . ALA A 1 386 ? -39.125 20.330 27.034 1.00 60.34 386 ALA A C 1
ATOM 2860 O O . ALA A 1 386 ? -40.135 20.972 26.752 1.00 60.34 386 ALA A O 1
ATOM 2861 N N . SER A 1 387 ? -38.836 19.185 26.404 1.00 49.59 387 SER A N 1
ATOM 2862 C CA . SER A 1 387 ? -39.664 18.631 25.324 1.00 49.59 387 SER A CA 1
ATOM 2863 C C . SER A 1 387 ? -40.941 17.933 25.816 1.00 49.59 387 SER A C 1
ATOM 2865 O O . SER A 1 387 ? -41.841 17.698 25.010 1.00 49.59 387 SER A O 1
ATOM 2867 N N . LEU A 1 388 ? -41.041 17.595 27.107 1.00 44.94 388 LEU A N 1
ATOM 2868 C CA . LEU A 1 388 ? -42.205 16.908 27.683 1.00 44.94 388 LEU A CA 1
ATOM 2869 C C . LEU A 1 388 ? -43.347 17.857 28.082 1.00 44.94 388 LEU A C 1
ATOM 2871 O O . LEU A 1 388 ? -44.462 17.395 28.316 1.00 44.94 388 LEU A O 1
ATOM 2875 N N . GLU A 1 389 ? -43.112 19.171 28.112 1.00 46.84 389 GLU A N 1
ATOM 2876 C CA . GLU A 1 389 ? -44.114 20.159 28.543 1.00 46.84 389 GLU A CA 1
ATOM 2877 C C . GLU A 1 389 ? -44.939 20.764 27.390 1.00 46.84 389 GLU A C 1
ATOM 2879 O O . GLU A 1 389 ? -45.880 21.521 27.629 1.00 46.84 389 GLU A O 1
ATOM 2884 N N . GLY A 1 390 ? -44.660 20.397 26.134 1.00 44.78 390 GLY A N 1
ATOM 2885 C CA . GLY A 1 390 ? -45.342 20.962 24.970 1.00 44.78 390 GLY A CA 1
ATOM 2886 C C . GLY A 1 390 ? -45.827 19.922 23.964 1.00 44.78 390 GLY A C 1
ATOM 2887 O O . GLY A 1 390 ? -45.040 19.444 23.154 1.00 44.78 390 GLY A O 1
ATOM 2888 N N . THR A 1 391 ? -47.148 19.694 23.938 1.00 35.88 391 THR A N 1
ATOM 2889 C CA . THR A 1 391 ? -48.045 19.570 22.753 1.00 35.88 391 THR A CA 1
ATOM 2890 C C . THR A 1 391 ? -48.989 18.341 22.794 1.00 35.88 391 THR A C 1
ATOM 2892 O O . THR A 1 391 ? -48.527 17.211 22.947 1.00 35.88 391 THR A O 1
ATOM 2895 N N . PRO A 1 392 ? -50.320 18.531 22.625 1.00 35.59 392 PRO A N 1
ATOM 2896 C CA . PRO A 1 392 ? -51.327 17.465 22.627 1.00 35.59 392 PRO A CA 1
ATOM 2897 C C . PRO A 1 392 ? -51.496 16.759 21.267 1.00 35.59 392 PRO A C 1
ATOM 2899 O O . PRO A 1 392 ? -51.264 17.324 20.200 1.00 35.59 392 PRO A O 1
ATOM 2902 N N . ALA A 1 393 ? -51.958 15.509 21.338 1.00 33.00 393 ALA A N 1
ATOM 2903 C CA . ALA A 1 393 ? -52.107 14.560 20.237 1.00 33.00 393 ALA A CA 1
ATOM 2904 C C . ALA A 1 393 ? -53.328 14.811 19.330 1.00 33.00 393 ALA A C 1
ATOM 2906 O O . ALA A 1 393 ? -54.428 15.069 19.815 1.00 33.00 393 ALA A O 1
ATOM 2907 N N . THR A 1 394 ? -53.170 14.584 18.021 1.00 32.19 394 THR A N 1
ATOM 2908 C CA . THR A 1 394 ? -54.268 14.190 17.117 1.00 32.19 394 THR A CA 1
ATOM 2909 C C . THR A 1 394 ? -53.804 13.104 16.144 1.00 32.19 394 THR A C 1
ATOM 2911 O O . THR A 1 394 ? -52.689 13.131 15.630 1.00 32.19 394 THR A O 1
ATOM 2914 N N . ALA A 1 395 ? -54.676 12.114 15.956 1.00 36.03 395 ALA A N 1
ATOM 2915 C CA . ALA A 1 395 ? -54.491 10.908 15.159 1.00 36.03 395 ALA A CA 1
ATOM 2916 C C . ALA A 1 395 ? -55.201 11.021 13.799 1.00 36.03 395 ALA A C 1
ATOM 2918 O O . ALA A 1 395 ? -56.215 11.708 13.686 1.00 36.03 395 ALA A O 1
ATOM 2919 N N . GLY A 1 396 ? -54.729 10.272 12.799 1.00 31.72 396 GLY A N 1
ATOM 2920 C CA . GLY A 1 396 ? -55.430 10.078 11.528 1.00 31.72 396 GLY A CA 1
ATOM 2921 C C . GLY A 1 396 ? -54.742 9.035 10.647 1.00 31.72 396 GLY A C 1
ATOM 2922 O O . GLY A 1 396 ? -53.590 9.209 10.265 1.00 31.72 396 GLY A O 1
ATOM 2923 N N . ALA A 1 397 ? -55.452 7.944 10.367 1.00 34.09 397 ALA A N 1
ATOM 2924 C CA . ALA A 1 397 ? -55.058 6.813 9.529 1.00 34.09 397 ALA A CA 1
ATOM 2925 C C . ALA A 1 397 ? -55.673 6.925 8.123 1.00 34.09 397 ALA A C 1
ATOM 2927 O O . ALA A 1 397 ? -56.799 7.400 8.033 1.00 34.09 397 ALA A O 1
ATOM 2928 N N . GLU A 1 398 ? -55.025 6.397 7.071 1.00 29.78 398 GLU A N 1
ATOM 2929 C CA . GLU A 1 398 ? -55.728 5.849 5.890 1.00 29.78 398 GLU A CA 1
ATOM 2930 C C . GLU A 1 398 ? -54.845 4.978 4.966 1.00 29.78 398 GLU A C 1
ATOM 2932 O O . GLU A 1 398 ? -53.622 4.950 5.074 1.00 29.78 398 GLU A O 1
ATOM 2937 N N . GLN A 1 399 ? -55.521 4.200 4.115 1.00 31.08 399 GLN A N 1
ATOM 2938 C CA . GLN A 1 399 ? -55.145 2.924 3.492 1.00 31.08 399 GLN A CA 1
ATOM 2939 C C . GLN A 1 399 ? -54.546 3.009 2.056 1.00 31.08 399 GLN A C 1
ATOM 2941 O O . GLN A 1 399 ? -54.833 3.930 1.303 1.00 31.08 399 GLN A O 1
ATOM 2946 N N . VAL A 1 400 ? -53.738 1.981 1.709 1.00 36.00 400 VAL A N 1
ATOM 2947 C CA . VAL A 1 400 ? -53.585 1.133 0.469 1.00 36.00 400 VAL A CA 1
ATOM 2948 C C . VAL A 1 400 ? -54.552 1.464 -0.714 1.00 36.00 400 VAL A C 1
ATOM 2950 O O . VAL A 1 400 ? -55.694 1.764 -0.377 1.00 36.00 400 VAL A O 1
ATOM 2953 N N . PRO A 1 401 ? -54.263 1.301 -2.055 1.00 45.47 401 PRO A N 1
ATOM 2954 C CA . PRO A 1 401 ? -53.615 0.111 -2.670 1.00 45.47 401 PRO A CA 1
ATOM 2955 C C . PRO A 1 401 ? -52.953 0.169 -4.099 1.00 45.47 401 PRO A C 1
ATOM 2957 O O . PRO A 1 401 ? -53.031 1.152 -4.826 1.00 45.47 401 PRO A O 1
ATOM 2960 N N . ASN A 1 402 ? -52.435 -1.009 -4.517 1.00 28.98 402 ASN A N 1
ATOM 2961 C CA . ASN A 1 402 ? -52.411 -1.640 -5.868 1.00 28.98 402 ASN A CA 1
ATOM 2962 C C . ASN A 1 402 ? -51.179 -1.607 -6.827 1.00 28.98 402 ASN A C 1
ATOM 2964 O O . ASN A 1 402 ? -50.735 -0.579 -7.324 1.00 28.98 402 ASN A O 1
ATOM 2968 N N . GLU A 1 403 ? -50.744 -2.840 -7.148 1.00 31.03 403 GLU A N 1
ATOM 2969 C CA . GLU A 1 403 ? -49.953 -3.415 -8.270 1.00 31.03 403 GLU A CA 1
ATOM 2970 C C . GLU A 1 403 ? -50.619 -3.261 -9.679 1.00 31.03 403 GLU A C 1
ATOM 2972 O O . GLU A 1 403 ? -51.726 -2.721 -9.734 1.00 31.03 403 GLU A O 1
ATOM 2977 N N . PRO A 1 404 ? -50.156 -3.871 -10.817 1.00 53.69 404 PRO A N 1
ATOM 2978 C CA . PRO A 1 404 ? -48.826 -4.331 -11.316 1.00 53.69 404 PRO A CA 1
ATOM 2979 C C . PRO A 1 404 ? -48.576 -4.014 -12.838 1.00 53.69 404 PRO A C 1
ATOM 2981 O O . PRO A 1 404 ? -49.468 -3.496 -13.507 1.00 53.69 404 PRO A O 1
ATOM 2984 N N . LYS A 1 405 ? -47.416 -4.416 -13.426 1.00 32.34 405 LYS A N 1
ATOM 2985 C CA . LYS A 1 405 ? -47.266 -5.151 -14.736 1.00 32.34 405 LYS A CA 1
ATOM 2986 C C . LYS A 1 405 ? -45.865 -5.088 -15.408 1.00 32.34 405 LYS A C 1
ATOM 2988 O O . LYS A 1 405 ? -45.406 -4.025 -15.793 1.00 32.34 405 LYS A O 1
ATOM 2993 N N . ALA A 1 406 ? -45.307 -6.287 -15.659 1.00 33.22 406 ALA A N 1
ATOM 2994 C CA . ALA A 1 406 ? -44.820 -6.863 -16.943 1.00 33.22 406 ALA A CA 1
ATOM 2995 C C . ALA A 1 406 ? -43.830 -6.068 -17.855 1.00 33.22 406 ALA A C 1
ATOM 2997 O O . ALA A 1 406 ? -44.094 -4.939 -18.230 1.00 33.22 406 ALA A O 1
ATOM 2998 N N . THR A 1 407 ? -42.714 -6.600 -18.387 1.00 30.66 407 THR A N 1
ATOM 2999 C CA . THR A 1 407 ? -42.612 -7.601 -19.481 1.00 30.66 407 THR A CA 1
ATOM 3000 C C . THR A 1 407 ? -41.132 -7.824 -19.910 1.00 30.66 407 THR A C 1
ATOM 3002 O O . THR A 1 407 ? -40.350 -6.883 -19.961 1.00 30.66 407 THR A O 1
ATOM 3005 N N . THR A 1 408 ? -40.782 -9.082 -20.222 1.00 29.16 408 THR A N 1
ATOM 3006 C CA . THR A 1 408 ? -39.965 -9.622 -21.351 1.00 29.16 408 THR A CA 1
ATOM 3007 C C . THR A 1 408 ? -38.814 -8.818 -22.011 1.00 29.16 408 THR A C 1
ATOM 3009 O O . THR A 1 408 ? -39.068 -7.783 -22.617 1.00 29.16 408 THR A O 1
ATOM 3012 N N . LYS A 1 409 ? -37.613 -9.428 -22.167 1.00 32.28 409 LYS A N 1
ATOM 3013 C CA . LYS A 1 409 ? -37.080 -9.878 -23.488 1.00 32.28 409 LYS A CA 1
ATOM 3014 C C . LYS A 1 409 ? -35.701 -10.566 -23.480 1.00 32.28 409 LYS A C 1
ATOM 3016 O O . LYS A 1 409 ? -34.774 -10.214 -22.763 1.00 32.28 409 LYS A O 1
ATOM 3021 N N . ASP A 1 410 ? -35.643 -11.513 -24.407 1.00 30.77 410 ASP A N 1
ATOM 3022 C CA . ASP A 1 410 ? -34.625 -12.466 -24.828 1.00 30.77 410 ASP A CA 1
ATOM 3023 C C . ASP A 1 410 ? -33.355 -11.935 -25.530 1.00 30.77 410 ASP A C 1
ATOM 3025 O O . ASP A 1 410 ? -33.377 -10.948 -26.260 1.00 30.77 410 ASP A O 1
ATOM 3029 N N . SER A 1 411 ? -32.308 -12.769 -25.431 1.00 32.94 411 SER A N 1
ATOM 3030 C CA . SER A 1 411 ? -31.395 -13.225 -26.500 1.00 32.94 411 SER A CA 1
ATOM 3031 C C . SER A 1 411 ? -30.553 -12.228 -27.320 1.00 32.94 411 SER A C 1
ATOM 3033 O O . SER A 1 411 ? -31.049 -11.521 -28.195 1.00 32.94 411 SER A O 1
ATOM 3035 N N . LYS A 1 412 ? -29.215 -12.396 -27.268 1.00 33.28 412 LYS A N 1
ATOM 3036 C CA . LYS A 1 412 ? -28.395 -12.312 -28.494 1.00 33.28 412 LYS A CA 1
ATOM 3037 C C . LYS A 1 412 ? -27.131 -13.179 -28.467 1.00 33.28 412 LYS A C 1
ATOM 3039 O O . LYS A 1 412 ? -26.198 -12.970 -27.698 1.00 33.28 412 LYS A O 1
ATOM 3044 N N . ARG A 1 413 ? -27.149 -14.150 -29.379 1.00 34.66 413 ARG A N 1
ATOM 3045 C CA . ARG A 1 413 ? -26.154 -15.173 -29.712 1.00 34.66 413 ARG A CA 1
ATOM 3046 C C . ARG A 1 413 ? -25.116 -14.625 -30.713 1.00 34.66 413 ARG A C 1
ATOM 3048 O O . ARG A 1 413 ? -25.455 -13.841 -31.595 1.00 34.66 413 ARG A O 1
ATOM 3055 N N . SER A 1 414 ? -23.876 -15.088 -30.547 1.00 41.88 414 SER A N 1
ATOM 3056 C CA . SER A 1 414 ? -22.750 -15.254 -31.491 1.00 41.88 414 SER A CA 1
ATOM 3057 C C . SER A 1 414 ? -22.794 -14.643 -32.909 1.00 41.88 414 SER A C 1
ATOM 3059 O O . SER A 1 414 ? -23.653 -14.989 -33.719 1.00 41.88 414 SER A O 1
ATOM 3061 N N . LYS A 1 415 ? -21.701 -13.962 -33.286 1.00 35.44 415 LYS A N 1
ATOM 3062 C CA . LYS A 1 415 ? -21.130 -13.996 -34.649 1.00 35.44 415 LYS A CA 1
ATOM 3063 C C . LYS A 1 415 ? -19.599 -14.080 -34.571 1.00 35.44 415 LYS A C 1
ATOM 3065 O O . LYS A 1 415 ? -18.927 -13.072 -34.376 1.00 35.44 415 LYS A O 1
ATOM 3070 N N . ALA A 1 416 ? -19.065 -15.292 -34.716 1.00 36.62 416 ALA A N 1
ATOM 3071 C CA . ALA A 1 416 ? -17.668 -15.532 -35.055 1.00 36.62 416 ALA A CA 1
ATOM 3072 C C . ALA A 1 416 ? -17.558 -15.490 -36.585 1.00 36.62 416 ALA A C 1
ATOM 3074 O O . ALA A 1 416 ? -18.127 -16.335 -37.269 1.00 36.62 416 ALA A O 1
ATOM 3075 N N . GLY A 1 417 ? -16.906 -14.457 -37.114 1.00 38.34 417 GLY A N 1
ATOM 3076 C CA . GLY A 1 417 ? -16.563 -14.373 -38.529 1.00 38.34 417 GLY A CA 1
ATOM 3077 C C . GLY A 1 417 ? -15.212 -15.035 -38.774 1.00 38.34 417 GLY A C 1
ATOM 3078 O O . GLY A 1 417 ? -14.219 -14.651 -38.153 1.00 38.34 417 GLY A O 1
ATOM 3079 N N . GLU A 1 418 ? -15.173 -16.001 -39.689 1.00 47.00 418 GLU A N 1
ATOM 3080 C CA . GLU A 1 418 ? -13.948 -16.505 -40.308 1.00 47.00 418 GLU A CA 1
ATOM 3081 C C . GLU A 1 418 ? -13.218 -15.352 -41.007 1.00 47.00 418 GLU A C 1
ATOM 3083 O O . GLU A 1 418 ? -13.534 -14.957 -42.129 1.00 47.00 418 GLU A O 1
ATOM 3088 N N . LYS A 1 419 ? -12.202 -14.795 -40.345 1.00 43.56 419 LYS A N 1
ATOM 3089 C CA . LYS A 1 419 ? -11.157 -14.048 -41.040 1.00 43.56 419 LYS A CA 1
ATOM 3090 C C . LYS A 1 419 ? -10.218 -15.073 -41.662 1.00 43.56 419 LYS A C 1
ATOM 3092 O O . LYS A 1 419 ? -9.443 -15.698 -40.940 1.00 43.56 419 LYS A O 1
ATOM 3097 N N . LYS A 1 420 ? -10.257 -15.216 -42.992 1.00 51.16 420 LYS A N 1
ATOM 3098 C CA . LYS A 1 420 ? -9.142 -15.792 -43.759 1.00 51.16 420 LYS A CA 1
ATOM 3099 C C . LYS A 1 420 ? -7.871 -15.085 -43.291 1.00 51.16 420 LYS A C 1
ATOM 3101 O O . LYS A 1 420 ? -7.724 -13.883 -43.503 1.00 51.16 420 LYS A O 1
ATOM 3106 N N . ALA A 1 421 ? -7.014 -15.802 -42.569 1.00 57.25 421 ALA A N 1
ATOM 3107 C CA . ALA A 1 421 ? -5.751 -15.269 -42.093 1.00 57.25 421 ALA A CA 1
ATOM 3108 C C . ALA A 1 421 ? -4.906 -14.940 -43.326 1.00 57.25 421 ALA A C 1
ATOM 3110 O O . ALA A 1 421 ? -4.376 -15.840 -43.972 1.00 57.25 421 ALA A O 1
ATOM 3111 N N . SER A 1 422 ? -4.847 -13.660 -43.690 1.00 65.44 422 SER A N 1
ATOM 3112 C CA . SER A 1 422 ? -3.975 -13.170 -44.748 1.00 65.44 422 SER A CA 1
ATOM 3113 C C . SER A 1 422 ? -2.544 -13.551 -44.382 1.00 65.44 422 SER A C 1
ATOM 3115 O O . SER A 1 422 ? -2.016 -13.049 -43.388 1.00 65.44 422 SER A O 1
ATOM 3117 N N . GLN A 1 423 ? -1.952 -14.474 -45.141 1.00 80.56 423 GLN A N 1
ATOM 3118 C CA . GLN A 1 423 ? -0.540 -14.821 -45.025 1.00 80.56 423 GLN A CA 1
ATOM 3119 C C . GLN A 1 423 ? 0.260 -13.539 -45.253 1.00 80.56 423 GLN A C 1
ATOM 3121 O O . GLN A 1 423 ? 0.167 -12.929 -46.319 1.00 80.56 423 GLN A O 1
ATOM 3126 N N . THR A 1 424 ? 0.982 -13.077 -44.235 1.00 88.06 424 THR A N 1
ATOM 3127 C CA . THR A 1 424 ? 1.819 -11.890 -44.397 1.00 88.06 424 THR A CA 1
ATOM 3128 C C . THR A 1 424 ? 3.138 -12.290 -45.068 1.00 88.06 424 THR A C 1
ATOM 3130 O O . THR A 1 424 ? 3.631 -13.395 -44.824 1.00 88.06 424 THR A O 1
ATOM 3133 N N . PRO A 1 425 ? 3.764 -11.415 -45.878 1.00 89.31 425 PRO A N 1
ATOM 3134 C CA . PRO A 1 425 ? 5.105 -11.666 -46.422 1.00 89.31 425 PRO A CA 1
ATOM 3135 C C . PRO A 1 425 ? 6.142 -11.980 -45.327 1.00 89.31 425 PRO A C 1
ATOM 3137 O O . PRO A 1 425 ? 7.077 -12.744 -45.539 1.00 89.31 425 PRO A O 1
ATOM 3140 N N . ALA A 1 426 ? 5.937 -11.427 -44.128 1.00 90.31 426 ALA A N 1
ATOM 3141 C CA . ALA A 1 426 ? 6.735 -11.686 -42.935 1.00 90.31 426 ALA A CA 1
ATOM 3142 C C . ALA A 1 426 ? 6.618 -13.134 -42.426 1.00 90.31 426 ALA A C 1
ATOM 3144 O O . ALA A 1 426 ? 7.621 -13.743 -42.057 1.00 90.31 426 ALA A O 1
ATOM 3145 N N . ASP A 1 427 ? 5.412 -13.709 -42.424 1.00 94.00 427 ASP A N 1
ATOM 3146 C CA . ASP A 1 427 ? 5.221 -15.101 -42.014 1.00 94.00 427 ASP A CA 1
ATOM 3147 C C . ASP A 1 427 ? 5.845 -16.091 -43.016 1.00 94.00 427 ASP A C 1
ATOM 3149 O O . ASP A 1 427 ? 6.383 -17.127 -42.616 1.00 94.00 427 ASP A O 1
ATOM 3153 N N . MET A 1 428 ? 5.816 -15.749 -44.308 1.00 95.69 428 MET A N 1
ATOM 3154 C CA . MET A 1 428 ? 6.426 -16.544 -45.381 1.00 95.69 428 MET A CA 1
ATOM 3155 C C . MET A 1 428 ? 7.946 -16.676 -45.203 1.00 95.69 428 MET A C 1
ATOM 3157 O O . MET A 1 428 ? 8.466 -17.783 -45.318 1.00 95.69 428 MET A O 1
ATOM 3161 N N . GLU A 1 429 ? 8.641 -15.600 -44.807 1.00 97.19 429 GLU A N 1
ATOM 3162 C CA . GLU A 1 429 ? 10.090 -15.618 -44.515 1.00 97.19 429 GLU A CA 1
ATOM 3163 C C . GLU A 1 429 ? 10.434 -16.655 -43.423 1.00 97.19 429 GLU A C 1
ATOM 3165 O O . GLU A 1 429 ? 11.432 -17.375 -43.510 1.00 97.19 429 GLU A O 1
ATOM 3170 N N . VAL A 1 430 ? 9.585 -16.782 -42.394 1.00 97.44 430 VAL A N 1
ATOM 3171 C CA . VAL A 1 430 ? 9.770 -17.779 -41.325 1.00 97.44 430 VAL A CA 1
ATOM 3172 C C . VAL A 1 430 ? 9.509 -19.197 -41.843 1.00 97.44 430 VAL A C 1
ATOM 3174 O O . VAL A 1 430 ? 10.257 -20.115 -41.500 1.00 97.44 430 VAL A O 1
ATOM 3177 N N . ALA A 1 431 ? 8.474 -19.393 -42.664 1.00 97.75 431 ALA A N 1
ATOM 3178 C CA . ALA A 1 431 ? 8.134 -20.698 -43.232 1.00 97.75 431 ALA A CA 1
ATOM 3179 C C . ALA A 1 431 ? 9.225 -21.219 -44.187 1.00 97.75 431 ALA A C 1
ATOM 3181 O O . ALA A 1 431 ? 9.616 -22.384 -44.100 1.00 97.75 431 ALA A O 1
ATOM 3182 N N . GLU A 1 432 ? 9.785 -20.351 -45.031 1.00 97.88 432 GLU A N 1
ATOM 3183 C CA . GLU A 1 432 ? 10.903 -20.678 -45.924 1.00 97.88 432 GLU A CA 1
ATOM 3184 C C . GLU A 1 432 ? 12.176 -21.034 -45.148 1.00 97.88 432 GLU A C 1
ATOM 3186 O O . GLU A 1 432 ? 12.862 -22.002 -45.485 1.00 97.88 432 GLU A O 1
ATOM 3191 N N . ALA A 1 433 ? 12.468 -20.319 -44.055 1.00 98.00 433 ALA A N 1
ATOM 3192 C CA . ALA A 1 433 ? 13.593 -20.650 -43.184 1.00 98.00 433 ALA A CA 1
ATOM 3193 C C . ALA A 1 433 ? 13.440 -22.042 -42.544 1.00 98.00 433 ALA A C 1
ATOM 3195 O O . ALA A 1 433 ? 14.421 -22.780 -42.425 1.00 98.00 433 ALA A O 1
ATOM 3196 N N . ILE A 1 434 ? 12.217 -22.432 -42.164 1.00 98.19 434 ILE A N 1
ATOM 3197 C CA . ILE A 1 434 ? 11.925 -23.782 -41.655 1.00 98.19 434 ILE A CA 1
ATOM 3198 C C . ILE A 1 434 ? 12.112 -24.827 -42.759 1.00 98.19 434 ILE A C 1
ATOM 3200 O O . ILE A 1 434 ? 12.768 -25.839 -42.517 1.00 98.19 434 ILE A O 1
ATOM 3204 N N . ALA A 1 435 ? 11.620 -24.572 -43.974 1.00 98.19 435 ALA A N 1
ATOM 3205 C CA . ALA A 1 435 ? 11.818 -25.473 -45.110 1.00 98.19 435 ALA A CA 1
ATOM 3206 C C . ALA A 1 435 ? 13.307 -25.661 -45.449 1.00 98.19 435 ALA A C 1
ATOM 3208 O O . ALA A 1 435 ? 13.759 -26.783 -45.678 1.00 98.19 435 ALA A O 1
ATOM 3209 N N . ALA A 1 436 ? 14.101 -24.588 -45.407 1.00 98.00 436 ALA A N 1
ATOM 3210 C CA . ALA A 1 436 ? 15.545 -24.656 -45.611 1.00 98.00 436 ALA A CA 1
ATOM 3211 C C . ALA A 1 436 ? 16.255 -25.480 -44.522 1.00 98.00 436 ALA A C 1
ATOM 3213 O O . ALA A 1 436 ? 17.190 -26.222 -44.826 1.00 98.00 436 ALA A O 1
ATOM 3214 N N . LEU A 1 437 ? 15.814 -25.383 -43.263 1.00 97.88 437 LEU A N 1
ATOM 3215 C CA . LEU A 1 437 ? 16.326 -26.215 -42.169 1.00 97.88 437 LEU A CA 1
ATOM 3216 C C . LEU A 1 437 ? 15.937 -27.689 -42.342 1.00 97.88 437 LEU A C 1
ATOM 3218 O O . LEU A 1 437 ? 16.777 -28.553 -42.098 1.00 97.88 437 LEU A O 1
ATOM 3222 N N . ALA A 1 438 ? 14.715 -27.967 -42.806 1.00 97.81 438 ALA A N 1
ATOM 3223 C CA . ALA A 1 438 ? 14.256 -29.324 -43.088 1.00 97.81 438 ALA A CA 1
ATOM 3224 C C . ALA A 1 438 ? 15.070 -29.982 -44.211 1.00 97.81 438 ALA A C 1
ATOM 3226 O O . ALA A 1 438 ? 15.586 -31.080 -44.029 1.00 97.81 438 ALA A O 1
ATOM 3227 N N . ARG A 1 439 ? 15.308 -29.269 -45.321 1.00 97.62 439 ARG A N 1
ATOM 3228 C CA . ARG A 1 439 ? 16.117 -29.756 -46.458 1.00 97.62 439 ARG A CA 1
ATOM 3229 C C . ARG A 1 439 ? 17.573 -30.068 -46.099 1.00 97.62 439 ARG A C 1
ATOM 3231 O O . ARG A 1 439 ? 18.199 -30.888 -46.758 1.00 97.62 439 ARG A O 1
ATOM 3238 N N . ARG A 1 440 ? 18.132 -29.412 -45.076 1.00 96.19 440 ARG A N 1
ATOM 3239 C CA . ARG A 1 440 ? 19.520 -29.630 -44.624 1.00 96.19 440 ARG A CA 1
ATOM 3240 C C . ARG A 1 440 ? 19.688 -30.861 -43.735 1.00 96.19 440 ARG A C 1
ATOM 3242 O O . ARG A 1 440 ? 20.822 -31.240 -43.451 1.00 96.19 440 ARG A O 1
ATOM 3249 N N . ARG A 1 441 ? 18.596 -31.444 -43.241 1.00 96.25 441 ARG A N 1
ATOM 3250 C CA . ARG A 1 441 ? 18.641 -32.598 -42.340 1.00 96.25 441 ARG A CA 1
ATOM 3251 C C . ARG A 1 441 ? 18.590 -33.901 -43.139 1.00 96.25 441 ARG A C 1
ATOM 3253 O O . ARG A 1 441 ? 17.919 -33.954 -44.171 1.00 96.25 441 ARG A O 1
ATOM 3260 N N . PRO A 1 442 ? 19.291 -34.954 -42.684 1.00 93.25 442 PRO A N 1
ATOM 3261 C CA . PRO A 1 442 ? 19.213 -36.261 -43.323 1.00 93.25 442 PRO A CA 1
ATOM 3262 C C . PRO A 1 442 ? 17.760 -36.751 -43.285 1.00 93.25 442 PRO A C 1
ATOM 3264 O O . PRO A 1 442 ? 17.142 -36.780 -42.226 1.00 93.25 442 PRO A O 1
ATOM 3267 N N . GLY A 1 443 ? 17.208 -37.070 -44.457 1.00 93.75 443 GLY A N 1
ATOM 3268 C CA . GLY A 1 443 ? 15.802 -37.449 -44.621 1.00 93.75 443 GLY A CA 1
ATOM 3269 C C . GLY A 1 443 ? 14.841 -36.295 -44.922 1.00 93.75 443 GLY A C 1
ATOM 3270 O O . GLY A 1 443 ? 13.679 -36.560 -45.194 1.00 93.75 443 GLY A O 1
ATOM 3271 N N . GLY A 1 444 ? 15.284 -35.030 -44.923 1.00 95.94 444 GLY A N 1
ATOM 3272 C CA . GLY A 1 444 ? 14.421 -33.886 -45.263 1.00 95.94 444 GLY A CA 1
ATOM 3273 C C . GLY A 1 444 ? 13.342 -33.574 -44.216 1.00 95.94 444 GLY A C 1
ATOM 3274 O O . GLY A 1 444 ? 12.381 -32.856 -44.504 1.00 95.94 444 GLY A O 1
ATOM 3275 N N . VAL A 1 445 ? 13.490 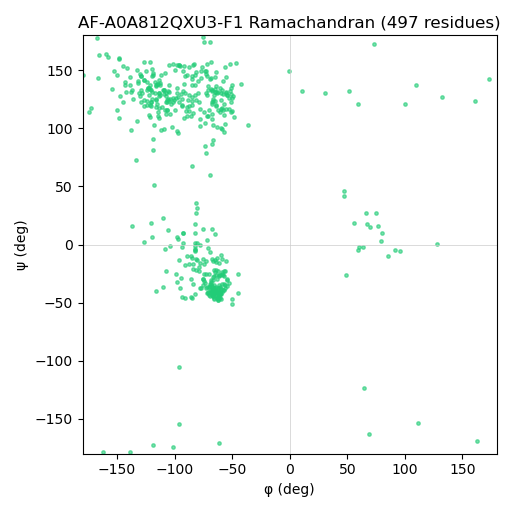-34.138 -43.018 1.00 96.12 445 VAL A N 1
ATOM 3276 C CA . VAL A 1 445 ? 12.474 -34.204 -41.970 1.00 96.12 445 VAL A CA 1
ATOM 3277 C C . VAL A 1 445 ? 13.000 -33.533 -40.701 1.00 96.12 445 VAL A C 1
ATOM 3279 O O . VAL A 1 445 ? 14.129 -33.789 -40.285 1.00 96.12 445 VAL A O 1
ATOM 3282 N N . VAL A 1 446 ? 12.186 -32.676 -40.074 1.00 97.38 446 VAL A N 1
ATOM 3283 C CA . VAL A 1 446 ? 12.488 -32.057 -38.772 1.00 97.38 446 VAL A CA 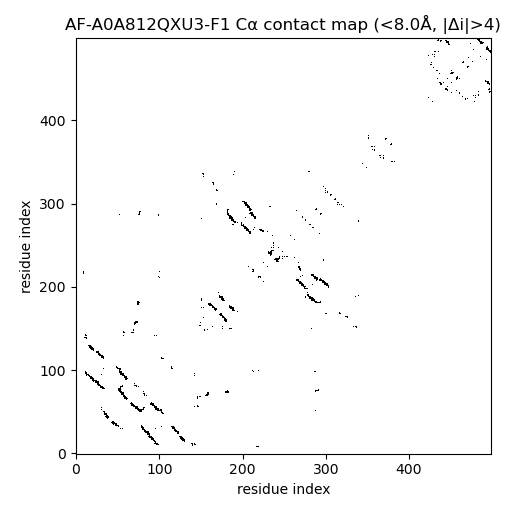1
ATOM 3284 C C . VAL A 1 446 ? 11.245 -32.052 -37.899 1.00 97.38 446 VAL A C 1
ATOM 3286 O O . VAL A 1 446 ? 10.183 -31.600 -38.323 1.00 97.38 446 VAL A O 1
ATOM 3289 N N . ASN A 1 447 ? 11.362 -32.504 -36.652 1.00 96.81 447 ASN A N 1
ATOM 3290 C CA . ASN A 1 447 ? 10.236 -32.444 -35.721 1.00 96.81 447 ASN A CA 1
ATOM 3291 C C . ASN A 1 447 ? 10.111 -31.057 -35.051 1.00 96.81 447 ASN A C 1
ATOM 3293 O O . ASN A 1 447 ? 11.070 -30.291 -34.916 1.00 96.81 447 ASN A O 1
ATOM 3297 N N . ILE A 1 448 ? 8.903 -30.707 -34.597 1.00 96.38 448 ILE A N 1
ATOM 3298 C CA . ILE A 1 448 ? 8.640 -29.397 -33.969 1.00 96.38 448 ILE A CA 1
ATOM 3299 C C . ILE A 1 448 ? 9.462 -29.167 -32.686 1.00 96.38 448 ILE A C 1
ATOM 3301 O O . ILE A 1 448 ? 9.745 -28.022 -32.315 1.00 96.38 448 ILE A O 1
ATOM 3305 N N . ASN A 1 449 ? 9.858 -30.243 -32.001 1.00 95.12 449 ASN A N 1
ATOM 3306 C CA . ASN A 1 449 ? 10.679 -30.162 -30.798 1.00 95.12 449 ASN A CA 1
ATOM 3307 C C . ASN A 1 449 ? 12.112 -29.750 -31.145 1.00 95.12 449 ASN A C 1
ATOM 3309 O O . ASN A 1 449 ? 12.650 -28.864 -30.490 1.00 95.12 449 ASN A O 1
ATOM 3313 N N . GLU A 1 450 ? 12.692 -30.282 -32.215 1.00 96.31 450 GLU A N 1
ATOM 3314 C CA . GLU A 1 450 ? 14.007 -29.917 -32.736 1.00 96.31 450 GLU A CA 1
ATOM 3315 C C . GLU A 1 450 ? 14.043 -28.456 -33.172 1.00 96.31 450 GLU A C 1
ATOM 3317 O O . GLU A 1 450 ? 14.931 -27.728 -32.732 1.00 96.31 450 GLU A O 1
ATOM 3322 N N . LEU A 1 451 ? 13.032 -27.969 -33.907 1.00 96.75 451 LEU A N 1
ATOM 3323 C CA . LEU A 1 451 ? 12.936 -26.541 -34.261 1.00 96.75 451 LEU A CA 1
ATOM 3324 C C . LEU A 1 451 ? 12.993 -25.631 -33.020 1.00 96.75 451 LEU A C 1
ATOM 3326 O O . LEU A 1 451 ? 13.579 -24.546 -33.061 1.00 96.75 451 LEU A O 1
ATOM 3330 N N . ASN A 1 452 ? 12.404 -26.080 -31.907 1.00 94.12 452 ASN A N 1
ATOM 3331 C CA . ASN A 1 452 ? 12.319 -25.333 -30.654 1.00 94.12 452 ASN A CA 1
ATOM 3332 C C . ASN A 1 452 ? 13.468 -25.586 -29.676 1.00 94.12 452 ASN A C 1
ATOM 3334 O O . ASN A 1 452 ? 13.629 -24.797 -28.740 1.00 94.12 452 ASN A O 1
ATOM 3338 N N . GLN A 1 453 ? 14.239 -26.663 -29.827 1.00 94.44 453 GLN A N 1
ATOM 3339 C CA . GLN A 1 453 ? 15.237 -27.100 -28.847 1.00 94.44 453 GLN A CA 1
ATOM 3340 C C . GLN A 1 453 ? 16.664 -27.059 -29.393 1.00 94.44 453 GLN A C 1
ATOM 3342 O O . GLN A 1 453 ? 17.542 -26.574 -28.670 1.00 94.44 453 GLN A O 1
ATOM 3347 N N . ASP A 1 454 ? 16.872 -27.451 -30.648 1.00 97.00 454 ASP A N 1
ATOM 3348 C CA . ASP A 1 454 ? 18.178 -27.535 -31.295 1.00 97.00 454 ASP A CA 1
ATOM 3349 C C . ASP A 1 454 ? 18.843 -26.153 -31.432 1.00 97.00 454 ASP A C 1
ATOM 3351 O O . ASP A 1 454 ? 18.210 -25.146 -31.772 1.00 97.00 454 ASP A O 1
ATOM 3355 N N . ALA A 1 455 ? 20.141 -26.086 -31.125 1.00 96.06 455 ALA A N 1
ATOM 3356 C CA . ALA A 1 455 ? 20.887 -24.832 -31.106 1.00 96.06 455 ALA A CA 1
ATOM 3357 C C . ALA A 1 455 ? 21.052 -24.219 -32.507 1.00 96.06 455 ALA A C 1
ATOM 3359 O O . ALA A 1 455 ? 20.979 -22.993 -32.642 1.00 96.06 455 ALA A O 1
ATOM 3360 N N . ALA A 1 456 ? 21.225 -25.044 -33.544 1.00 96.19 456 ALA A N 1
ATOM 3361 C CA . ALA A 1 456 ? 21.370 -24.580 -34.919 1.00 96.19 456 ALA A CA 1
ATOM 3362 C C . ALA A 1 456 ? 20.039 -24.026 -35.448 1.00 96.19 456 ALA A C 1
ATOM 3364 O O . ALA A 1 456 ? 20.014 -22.923 -35.999 1.00 96.19 456 ALA A O 1
ATOM 3365 N N . CYS A 1 457 ? 18.923 -24.713 -35.181 1.00 97.31 457 CYS A N 1
ATOM 3366 C CA . CYS A 1 457 ? 17.585 -24.224 -35.528 1.00 97.31 457 CYS A CA 1
ATOM 3367 C C . CYS A 1 457 ? 17.250 -22.915 -34.794 1.00 97.31 457 CYS A C 1
ATOM 3369 O O . CYS A 1 457 ? 16.822 -21.943 -35.417 1.00 97.31 457 CYS A O 1
ATOM 3371 N N . LYS A 1 458 ? 17.524 -22.827 -33.484 1.00 97.06 458 LYS A N 1
ATOM 3372 C CA . LYS A 1 458 ? 17.301 -21.601 -32.694 1.00 97.06 458 LYS A CA 1
ATOM 3373 C C . LYS A 1 458 ? 18.090 -20.404 -33.206 1.00 97.06 458 LYS A C 1
ATOM 3375 O O . LYS A 1 458 ? 17.567 -19.290 -33.157 1.00 97.06 458 LYS A O 1
ATOM 3380 N N . LYS A 1 459 ? 19.334 -20.612 -33.651 1.00 97.69 459 LYS A N 1
ATOM 3381 C CA . LYS A 1 459 ? 20.202 -19.538 -34.157 1.00 97.69 459 LYS A CA 1
ATOM 3382 C C . LYS A 1 459 ? 19.590 -18.855 -35.383 1.00 97.69 459 LYS A C 1
ATOM 3384 O O . LYS A 1 459 ? 19.716 -17.643 -35.514 1.00 97.69 459 LYS A O 1
ATOM 3389 N N . VAL A 1 460 ? 18.891 -19.620 -36.223 1.00 97.94 460 VAL A N 1
ATOM 3390 C CA . VAL A 1 460 ? 18.197 -19.113 -37.415 1.00 97.94 460 VAL A CA 1
ATOM 3391 C C . VAL A 1 460 ? 16.801 -18.582 -37.071 1.00 97.94 460 VAL A C 1
ATOM 3393 O O . VAL A 1 460 ? 16.439 -17.481 -37.474 1.00 97.94 460 VAL A O 1
ATOM 3396 N N . LEU A 1 461 ? 16.016 -19.328 -36.287 1.00 97.56 461 LEU A N 1
ATOM 3397 C CA . LEU A 1 461 ? 14.589 -19.047 -36.106 1.00 97.56 461 LEU A CA 1
ATOM 3398 C C . LEU A 1 461 ? 14.285 -17.988 -35.041 1.00 97.56 461 LEU A C 1
ATOM 3400 O O . LEU A 1 461 ? 13.338 -17.226 -35.214 1.00 97.56 461 LEU A O 1
ATOM 3404 N N . LYS A 1 462 ? 15.058 -17.886 -33.949 1.00 96.56 462 LYS A N 1
ATOM 3405 C CA . LYS A 1 462 ? 14.755 -16.919 -32.872 1.00 96.56 462 LYS A CA 1
ATOM 3406 C C . LYS A 1 462 ? 14.787 -15.454 -33.333 1.00 96.56 462 LYS A C 1
ATOM 3408 O O . LYS A 1 462 ? 13.883 -14.716 -32.937 1.00 96.56 462 LYS A O 1
ATOM 3413 N N . PRO A 1 463 ? 15.772 -15.002 -34.137 1.00 97.31 463 PRO A N 1
ATOM 3414 C CA . PRO A 1 463 ? 15.766 -13.642 -34.669 1.00 97.31 463 PRO A CA 1
ATOM 3415 C C . PRO A 1 463 ? 14.527 -13.359 -35.524 1.00 97.31 463 PRO A C 1
ATOM 3417 O O . PRO A 1 463 ? 13.898 -12.321 -35.338 1.00 97.31 463 PRO A O 1
ATOM 3420 N N . LEU A 1 464 ? 14.131 -14.303 -36.386 1.00 96.94 464 LEU A N 1
ATOM 3421 C CA . LEU A 1 464 ? 12.972 -14.167 -37.274 1.00 96.94 464 LEU A CA 1
ATOM 3422 C C . LEU A 1 464 ? 11.642 -14.176 -36.505 1.00 96.94 464 LEU A C 1
ATOM 3424 O O . LEU A 1 464 ? 10.800 -13.309 -36.718 1.00 96.94 464 LEU A O 1
ATOM 3428 N N . GLN A 1 465 ? 11.484 -15.082 -35.536 1.00 96.56 465 GLN A N 1
ATOM 3429 C CA . GLN A 1 465 ? 10.319 -15.118 -34.644 1.00 96.56 465 GLN A CA 1
ATOM 3430 C C . GLN A 1 465 ? 10.165 -13.815 -33.858 1.00 96.56 465 GLN A C 1
ATOM 3432 O O . GLN A 1 465 ? 9.055 -13.311 -33.708 1.00 96.56 465 GLN A O 1
ATOM 3437 N N . LYS A 1 466 ? 11.275 -13.244 -33.371 1.00 96.12 466 LYS A N 1
ATOM 3438 C CA . LYS A 1 466 ? 11.257 -11.967 -32.650 1.00 96.12 466 LYS A CA 1
ATOM 3439 C C . LYS A 1 466 ? 10.960 -10.788 -33.579 1.00 96.12 466 LYS A C 1
ATOM 3441 O O . LYS A 1 466 ? 10.211 -9.905 -33.179 1.00 96.12 466 LYS A O 1
ATOM 3446 N N . LYS A 1 467 ? 11.532 -10.780 -34.790 1.00 96.44 467 LYS A N 1
ATOM 3447 C CA . LYS A 1 467 ? 11.315 -9.745 -35.815 1.00 96.44 467 LYS A CA 1
ATOM 3448 C C . LYS A 1 467 ? 9.842 -9.673 -36.228 1.00 96.44 467 LYS A C 1
ATOM 3450 O O . LYS A 1 467 ? 9.304 -8.578 -36.321 1.00 96.44 467 LYS A O 1
ATOM 3455 N N . HIS A 1 468 ? 9.198 -10.829 -36.395 1.00 95.44 468 HIS A N 1
ATOM 3456 C CA . HIS A 1 468 ? 7.834 -10.931 -36.930 1.00 95.44 468 HIS A CA 1
ATOM 3457 C C . HIS A 1 468 ? 6.755 -11.210 -35.877 1.00 95.44 468 HIS A C 1
ATOM 3459 O O . HIS A 1 468 ? 5.578 -11.295 -36.205 1.00 95.44 468 HIS A O 1
ATOM 3465 N N . GLY A 1 469 ? 7.128 -11.361 -34.602 1.00 94.44 469 GLY A N 1
ATOM 3466 C CA . GLY A 1 469 ? 6.184 -11.657 -33.518 1.00 94.44 469 GLY A CA 1
ATOM 3467 C C . GLY A 1 469 ? 5.525 -13.040 -33.623 1.00 94.44 469 GLY A C 1
ATOM 3468 O O . GLY A 1 469 ? 4.415 -13.237 -33.130 1.00 94.44 469 GLY A O 1
ATOM 3469 N N . VAL A 1 470 ? 6.193 -14.004 -34.262 1.00 95.31 470 VAL A N 1
ATOM 3470 C CA . VAL A 1 470 ? 5.645 -15.333 -34.566 1.00 95.31 470 VAL A CA 1
ATOM 3471 C C . VAL A 1 470 ? 5.989 -16.343 -33.473 1.00 95.31 470 VAL A C 1
ATOM 3473 O O . VAL A 1 470 ? 7.150 -16.502 -33.094 1.00 95.31 470 VAL A O 1
ATOM 3476 N N . LYS A 1 471 ? 4.985 -17.101 -33.014 1.00 95.50 471 LYS A N 1
ATOM 3477 C CA . LYS A 1 471 ? 5.162 -18.258 -32.124 1.00 95.50 471 LYS A CA 1
ATOM 3478 C C . LYS A 1 471 ? 4.904 -19.556 -32.891 1.00 95.50 471 LYS A C 1
ATOM 3480 O O . LYS A 1 471 ? 3.770 -19.815 -33.295 1.00 95.50 471 LYS A O 1
ATOM 3485 N N . LEU A 1 472 ? 5.938 -20.388 -33.043 1.00 95.69 472 LEU A N 1
ATOM 3486 C CA . LEU A 1 472 ? 5.811 -21.685 -33.713 1.00 95.69 472 LEU A CA 1
ATOM 3487 C C . LEU A 1 472 ? 4.869 -22.605 -32.933 1.00 95.69 472 LEU A C 1
ATOM 3489 O O . LEU A 1 472 ? 5.095 -22.927 -31.767 1.00 95.69 472 LEU A O 1
ATOM 3493 N N . SER A 1 473 ? 3.793 -23.006 -33.595 1.00 96.00 473 SER A N 1
ATOM 3494 C CA . SER A 1 473 ? 2.781 -23.936 -33.103 1.00 96.00 473 SER A CA 1
ATOM 3495 C C . SER A 1 473 ? 2.224 -24.720 -34.288 1.00 96.00 473 SER A C 1
ATOM 3497 O O . SER A 1 473 ? 2.334 -24.253 -35.423 1.00 96.00 473 SER A O 1
ATOM 3499 N N . LYS A 1 474 ? 1.601 -25.879 -34.035 1.00 95.69 474 LYS A N 1
ATOM 3500 C CA . LYS A 1 474 ? 0.939 -26.685 -35.076 1.00 95.69 474 LYS A CA 1
ATOM 3501 C C . LYS A 1 474 ? -0.009 -25.829 -35.931 1.00 95.69 474 LYS A C 1
ATOM 3503 O O . LYS A 1 474 ? 0.171 -25.739 -37.138 1.00 95.69 474 LYS A O 1
ATOM 3508 N N . ALA A 1 475 ? -0.890 -25.072 -35.274 1.00 95.75 475 ALA A N 1
ATOM 3509 C CA . ALA A 1 475 ? -1.852 -24.179 -35.924 1.00 95.75 475 ALA A CA 1
ATOM 3510 C C . ALA A 1 475 ? -1.216 -23.042 -36.748 1.00 95.75 475 ALA A C 1
ATOM 3512 O O . ALA A 1 475 ? -1.867 -22.470 -37.618 1.00 95.75 475 ALA A O 1
ATOM 3513 N N . TRP A 1 476 ? 0.034 -22.656 -36.462 1.00 96.25 476 TRP A N 1
ATOM 3514 C CA . TRP A 1 476 ? 0.749 -21.682 -37.291 1.00 96.25 476 TRP A CA 1
ATOM 3515 C C . TRP A 1 476 ? 1.373 -22.357 -38.517 1.00 96.25 476 TRP A C 1
ATOM 3517 O O . TRP A 1 476 ? 1.249 -21.825 -39.612 1.00 96.25 476 TRP A O 1
ATOM 3527 N N . LEU A 1 477 ? 1.975 -23.541 -38.360 1.00 97.00 477 LEU A N 1
ATOM 3528 C CA . LEU A 1 477 ? 2.589 -24.289 -39.465 1.00 97.00 477 LEU A CA 1
ATOM 3529 C C . LEU A 1 477 ? 1.558 -24.726 -40.518 1.00 97.00 477 LEU A C 1
ATOM 3531 O O . LEU A 1 477 ? 1.840 -24.663 -41.712 1.00 97.00 477 LEU A O 1
ATOM 3535 N N . GLU A 1 478 ? 0.345 -25.085 -40.089 1.00 96.56 478 GLU A N 1
ATOM 3536 C CA . GLU A 1 478 ? -0.777 -25.453 -40.970 1.00 96.56 478 GLU A CA 1
ATOM 3537 C C . GLU A 1 478 ? -1.212 -24.322 -41.913 1.00 96.56 478 GLU A C 1
ATOM 3539 O O . GLU A 1 478 ? -1.890 -24.572 -42.907 1.00 96.56 478 GLU A O 1
ATOM 3544 N N . LYS A 1 479 ? -0.797 -23.075 -41.649 1.00 96.25 479 LYS A N 1
ATOM 3545 C CA . LYS A 1 479 ? -1.084 -21.932 -42.524 1.00 96.25 479 LYS A CA 1
ATOM 3546 C C . LYS A 1 479 ? -0.229 -21.904 -43.787 1.00 96.25 479 LYS A C 1
ATOM 3548 O O . LYS A 1 479 ? -0.558 -21.119 -44.671 1.00 96.25 479 LYS A O 1
ATOM 3553 N N . PHE A 1 480 ? 0.831 -22.712 -43.882 1.00 96.81 480 PHE A N 1
ATOM 3554 C CA . PHE A 1 480 ? 1.777 -22.708 -45.009 1.00 96.81 480 PHE A CA 1
ATOM 3555 C C . PHE A 1 480 ? 1.811 -24.045 -45.764 1.00 96.81 480 PHE A C 1
ATOM 3557 O O . PHE A 1 480 ? 2.900 -24.584 -45.993 1.00 96.81 480 PHE A O 1
ATOM 3564 N N . PRO A 1 481 ? 0.655 -24.596 -46.192 1.00 96.62 481 PRO A N 1
ATOM 3565 C CA . PRO A 1 481 ? 0.605 -25.887 -46.877 1.00 96.62 481 PRO A CA 1
ATOM 3566 C C . PRO A 1 481 ? 1.325 -25.879 -48.231 1.00 96.62 481 PRO A C 1
ATOM 3568 O O . PRO A 1 481 ? 1.577 -26.943 -48.787 1.00 96.62 481 PRO A O 1
ATOM 3571 N N . GLN A 1 482 ? 1.629 -24.706 -48.787 1.00 96.19 482 GLN A N 1
ATOM 3572 C CA . GLN A 1 482 ? 2.368 -24.551 -50.036 1.00 96.19 482 GLN A CA 1
ATOM 3573 C C . GLN A 1 482 ? 3.889 -24.721 -49.876 1.00 96.19 482 GLN A C 1
ATOM 3575 O O . GLN A 1 482 ? 4.550 -25.072 -50.843 1.00 96.19 482 GLN A O 1
ATOM 3580 N N . ILE A 1 483 ? 4.440 -24.519 -48.672 1.00 97.38 483 ILE A N 1
ATOM 3581 C CA . ILE A 1 483 ? 5.887 -24.640 -48.395 1.00 97.38 483 ILE A CA 1
ATOM 3582 C C . ILE A 1 483 ? 6.186 -25.868 -47.528 1.00 97.38 483 ILE A C 1
ATOM 3584 O O . ILE A 1 483 ? 7.213 -26.527 -47.701 1.00 97.38 483 ILE A O 1
ATOM 3588 N N . LEU A 1 484 ? 5.299 -26.178 -46.581 1.00 97.88 484 LEU A N 1
ATOM 3589 C CA . LEU A 1 484 ? 5.510 -27.201 -45.565 1.00 97.88 484 LEU A CA 1
ATOM 3590 C C . LEU A 1 484 ? 4.479 -28.323 -45.712 1.00 97.88 484 LEU A C 1
ATOM 3592 O O . LEU A 1 484 ? 3.295 -28.083 -45.956 1.00 97.88 484 LEU A O 1
ATOM 3596 N N . ALA A 1 485 ? 4.931 -29.558 -45.531 1.00 97.62 485 ALA A N 1
ATOM 3597 C CA . ALA A 1 485 ? 4.084 -30.721 -45.319 1.00 97.62 485 ALA A CA 1
ATOM 3598 C C . ALA A 1 485 ? 4.224 -31.176 -43.861 1.00 97.62 485 ALA A C 1
ATOM 3600 O O . ALA A 1 485 ? 5.327 -31.246 -43.316 1.00 97.62 485 ALA A O 1
ATOM 3601 N N . LEU A 1 486 ? 3.086 -31.436 -43.220 1.00 97.75 486 LEU A N 1
ATOM 3602 C CA . LEU A 1 486 ? 3.007 -31.837 -41.821 1.00 97.75 486 LEU A CA 1
ATOM 3603 C C . LEU A 1 486 ? 2.510 -33.277 -41.747 1.00 97.75 486 LEU A C 1
ATOM 3605 O O . LEU A 1 486 ? 1.475 -33.595 -42.331 1.00 97.75 486 LEU A O 1
ATOM 3609 N N . SER A 1 487 ? 3.231 -34.121 -41.020 1.00 96.69 487 SER A N 1
ATOM 3610 C CA . SER A 1 487 ? 2.820 -35.482 -40.676 1.00 96.69 487 SER A CA 1
ATOM 3611 C C . SER A 1 487 ? 2.870 -35.668 -39.160 1.00 96.69 487 SER A C 1
ATOM 3613 O O . SER A 1 487 ? 3.645 -35.018 -38.456 1.00 96.69 487 SER A O 1
ATOM 3615 N N . GLU A 1 488 ? 2.001 -36.525 -38.633 1.00 96.38 488 GLU A N 1
ATOM 3616 C CA . GLU A 1 488 ? 2.023 -36.914 -37.222 1.00 96.38 488 GLU A CA 1
ATOM 3617 C C . GLU A 1 488 ? 2.612 -38.316 -37.107 1.00 96.38 488 GLU A C 1
ATOM 3619 O O . GLU A 1 488 ? 2.011 -39.289 -37.557 1.00 96.38 488 GLU A O 1
ATOM 3624 N N . GLU A 1 489 ? 3.796 -38.414 -36.507 1.00 94.44 489 GLU A N 1
ATOM 3625 C CA . GLU A 1 489 ? 4.437 -39.687 -36.184 1.00 94.44 489 GLU A CA 1
ATOM 3626 C C . GLU A 1 489 ? 4.382 -39.857 -34.664 1.00 94.44 489 GLU A C 1
ATOM 3628 O O . GLU A 1 489 ? 5.128 -39.231 -33.904 1.00 94.44 489 GLU A O 1
ATOM 3633 N N . GLY A 1 490 ? 3.409 -40.647 -34.202 1.00 92.50 490 GLY A N 1
ATOM 3634 C CA . GLY A 1 490 ? 3.119 -40.815 -32.779 1.00 92.50 490 GLY A CA 1
ATOM 3635 C C . GLY A 1 490 ? 2.632 -39.516 -32.127 1.00 92.50 490 GLY A C 1
ATOM 3636 O O . GLY A 1 490 ? 1.635 -38.936 -32.541 1.00 92.50 490 GLY A O 1
ATOM 3637 N N . SER A 1 491 ? 3.324 -39.064 -31.077 1.00 89.62 491 SER A N 1
ATOM 3638 C CA . SER A 1 491 ? 3.004 -37.819 -30.356 1.00 89.62 491 SER A CA 1
ATOM 3639 C C . SER A 1 491 ? 3.770 -36.594 -30.871 1.00 89.62 491 SER A C 1
ATOM 3641 O O . SER A 1 491 ? 3.628 -35.496 -30.325 1.00 89.62 491 SER A O 1
ATOM 3643 N N . THR A 1 492 ? 4.598 -36.763 -31.906 1.00 91.81 492 THR A N 1
ATOM 3644 C CA . THR A 1 492 ? 5.453 -35.706 -32.446 1.00 91.81 492 THR A CA 1
ATOM 3645 C C . THR A 1 492 ? 4.977 -35.231 -33.811 1.00 91.81 492 THR A C 1
ATOM 3647 O O . THR A 1 492 ? 4.773 -36.021 -34.728 1.00 91.81 492 THR A O 1
ATOM 3650 N N . LEU A 1 493 ? 4.833 -33.909 -33.948 1.00 96.75 493 LEU A N 1
ATOM 3651 C CA . LEU A 1 493 ? 4.564 -33.267 -35.231 1.00 96.75 493 LEU A CA 1
ATOM 3652 C C . LEU A 1 493 ? 5.863 -33.164 -36.031 1.00 96.75 493 LEU A C 1
ATOM 3654 O O . LEU A 1 493 ? 6.834 -32.540 -35.580 1.00 96.75 493 LEU A O 1
ATOM 3658 N N . VAL A 1 494 ? 5.841 -33.747 -37.218 1.00 97.44 494 VAL A N 1
ATOM 3659 C CA . VAL A 1 494 ? 6.952 -33.840 -38.150 1.00 97.44 494 VAL A CA 1
ATOM 3660 C C . VAL A 1 494 ? 6.719 -32.866 -39.307 1.00 97.44 494 VAL A C 1
ATOM 3662 O O . VAL A 1 494 ? 5.620 -32.779 -39.853 1.00 97.44 494 VAL A O 1
ATOM 3665 N N . VAL A 1 495 ? 7.743 -32.080 -39.644 1.00 97.88 495 VAL A N 1
ATOM 3666 C CA . VAL A 1 495 ? 7.697 -31.038 -40.677 1.00 97.88 495 VAL A CA 1
ATOM 3667 C C . VAL A 1 495 ? 8.668 -31.401 -41.795 1.00 97.88 495 VAL A C 1
ATOM 3669 O O . VAL A 1 495 ? 9.863 -31.580 -41.559 1.00 97.88 495 VAL A O 1
ATOM 3672 N N . THR A 1 496 ? 8.159 -31.466 -43.021 1.00 97.62 496 THR A N 1
ATOM 3673 C CA . THR A 1 496 ? 8.941 -31.676 -44.246 1.00 97.62 496 THR A CA 1
ATOM 3674 C C . THR A 1 496 ? 8.778 -30.487 -45.185 1.00 97.62 496 THR A C 1
ATOM 3676 O O . THR A 1 496 ? 7.739 -29.821 -45.201 1.00 97.62 496 THR A O 1
ATOM 3679 N N . ALA A 1 497 ? 9.820 -30.175 -45.954 1.00 97.50 497 ALA A N 1
ATOM 3680 C CA . ALA A 1 497 ? 9.724 -29.162 -46.999 1.00 97.50 497 ALA A CA 1
ATOM 3681 C C . ALA A 1 497 ? 9.054 -29.772 -48.233 1.00 97.50 497 ALA A C 1
ATOM 3683 O O . ALA A 1 497 ? 9.491 -30.822 -48.704 1.00 97.50 497 ALA A O 1
ATOM 3684 N N . LYS A 1 498 ? 8.037 -29.106 -48.787 1.00 95.31 498 LYS A N 1
ATOM 3685 C CA . LYS A 1 498 ? 7.545 -29.469 -50.119 1.00 95.31 498 LYS A CA 1
ATOM 3686 C C . LYS A 1 498 ? 8.604 -29.111 -51.171 1.00 95.31 498 LYS A C 1
ATOM 3688 O O . LYS A 1 498 ? 9.366 -28.149 -50.991 1.00 95.31 498 LYS A O 1
ATOM 3693 N N . ALA A 1 499 ? 8.705 -29.972 -52.185 1.00 77.12 499 ALA A N 1
ATOM 3694 C CA . ALA A 1 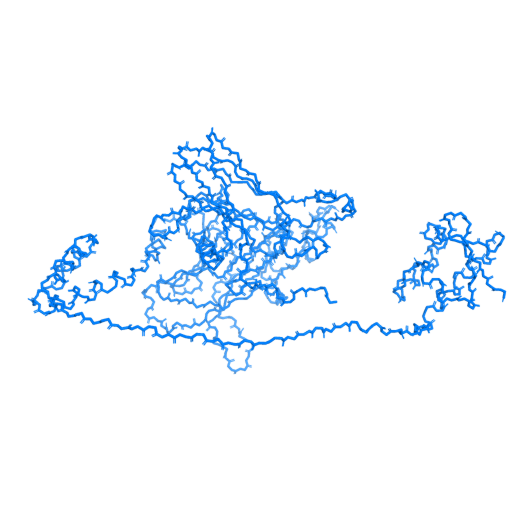499 ? 9.659 -29.850 -53.285 1.00 77.12 499 ALA A CA 1
ATOM 3695 C C . ALA A 1 499 ? 9.409 -28.572 -54.087 1.00 77.12 499 ALA A C 1
ATOM 3697 O O . ALA A 1 499 ? 8.219 -28.287 -54.358 1.00 77.12 499 ALA A O 1
#

pLDDT: mean 73.9, std 21.34, range [22.16, 98.19]

Sequence (499 aa):
NFFCAKSDESRLCRFAYIIEVAEASSLCISALQPTKRGTFARDDRKRFYQPGDLSLLLLELSSSESTCLISGRLTGSAARSTLQVHLPSGRFLLCPVCLGPGPLGTDGIGPEASSWALRVHSSHPVAVQPASGRFAASLERATAAAVRSAALPGARGLSPKETIVVKEVQPGIFLVQKRFDGVVLLSMARTQNSSSGRSGPIILQVCAKAMWARGAAGLLTAKRVPAALEQKLPCQLCAQSGHASRNCPNQRRRPRYARWSHDLAAWNLFEVDVCLDPGALSLCMALVASSEQGAVGSVVTDDGRKSAGGYPTPALGSTGPFNPITSWDEEQIRRCSLLNAPAPSEEAQLARAIALSLAEQSGQDPVLTDALAEDEDAALQAALMASLEGTPATAGAEQVPNEPKATTKDSKRSKAGEKKASQTPADMEVAEAIAALARRRPGGVVNINELNQDAACKKVLKPLQKKHGVKLSKAWLEKFPQILALSEEGSTLVVTAKA